Protein AF-0000000075160789 (afdb_homodimer)

pLDDT: mean 72.93, std 27.72, range [14.73, 98.81]

InterPro domains:
  IPR005027 Glycosyl transferase, family 43 [PF03360] (39-281)
  IPR005027 Glycosyl transferase, family 43 [PTHR10896] (4-309)
  IPR029044 Nucleotide-diphospho-sugar transferases [G3DSA:3.90.550.10] (19-288)
  IPR029044 Nucleotide-diphospho-sugar transferases [SSF53448] (18-300)

Organism: Asparagus officinalis (NCBI:txid4686)

Secondary structure (DSSP, 8-state):
-HHHH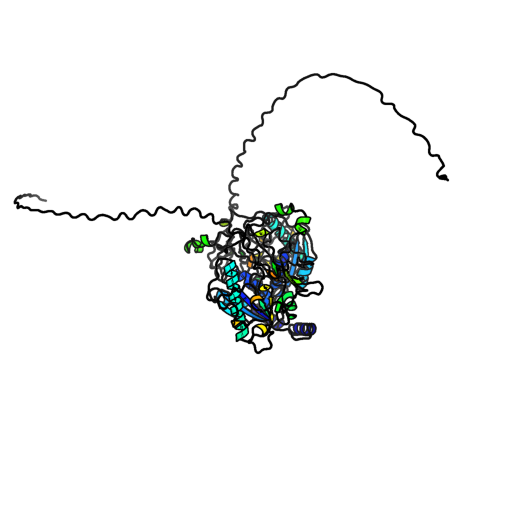HHHHHHHHSSPPPPEEEEEEEE-STTHHHHHHHHHHHHHH--S-EEEEEEEETS--HHHHHHHHTTT-EEEEEEESSPPPSBHHHHHHHHHHHHHHHHHHHHHHT--SEEEE--TT-EE-THHHHHGGG-SSEEE-EEEE----SS---HHHHHTS-HHHHHTSPPSEEEEEE-TTS-EEEEE----GGGGGGB--BTT-SSB----SS-GGGEEEEGGGGS-GGGT--TTB--GGGTTGGG----SGGGGBS-GGGEEE-HHHHTBEEEEE------TT----GGGB--S----B---SS--S---S---------------------------------------------------/-HHHHHHHHHHHHSSPPPPEEEEEEEE-STTHHHHHHHHHHHHHH--S-EEEEEEEETS--HHHHHHHHTTT-EEEEEEESSPPPSBHHHHHHHHHHHHHHHHHHHHHTT--SEEEE--TT-EE-THHHHHGGG-SSEEE-EEEE----SS---HHHHHTS-HHHHHTSPPSEEEEEE-TTS-EEEEE----GGGGGGB--BTT-SSBP---SS-GGGEEEEGGGGS-GGGT--TTBPPGGGTTGGG----SGGGGBS-GGGEEE-HHHHTBEEEEE------TT----GGGB--S--------SS--S---S---------------------------------------------------

Solvent-accessible surface area (backbone atoms only — not comparable to full-atom values): 42312 Å² total; per-residue (Å²): 101,69,61,55,52,46,47,54,46,29,60,69,60,75,45,78,78,64,30,36,34,37,41,25,53,48,50,91,52,74,44,35,61,60,23,43,49,54,41,45,37,45,58,70,65,50,94,49,57,54,41,40,36,38,32,20,32,54,29,74,50,69,68,59,49,55,58,54,57,72,62,71,55,51,66,47,81,39,57,34,77,58,64,77,57,58,38,49,74,54,34,55,43,49,46,41,53,44,49,50,53,52,47,49,50,37,32,76,68,61,51,73,30,39,34,37,40,46,53,35,57,36,48,68,45,74,63,39,68,62,55,58,69,70,51,78,52,32,27,30,30,18,29,33,50,53,58,39,38,18,55,17,60,48,38,71,63,56,70,69,46,50,70,66,55,63,67,66,49,79,61,45,32,27,25,41,22,49,49,97,84,61,41,72,73,40,39,29,53,57,78,56,69,90,42,66,91,43,54,32,57,38,64,27,39,37,25,25,57,74,79,66,74,49,57,53,61,26,36,36,31,30,35,59,59,50,34,70,80,85,67,80,49,63,87,45,47,40,59,60,86,60,53,56,49,96,73,44,81,53,77,34,67,64,62,49,34,74,50,74,82,69,53,35,54,32,50,79,36,24,25,41,47,38,33,36,45,38,83,79,68,55,23,58,81,56,63,66,53,76,87,42,44,55,77,72,87,62,73,61,49,51,73,62,91,81,62,69,70,81,72,70,73,76,68,68,73,72,68,69,64,72,73,72,74,72,75,78,75,74,75,79,82,80,84,76,88,88,78,87,94,88,92,76,93,75,87,90,86,76,90,87,92,86,78,93,83,82,78,81,66,97,87,134,101,70,62,53,54,47,46,53,46,30,61,70,59,75,44,79,79,65,31,35,36,37,40,26,51,47,48,92,52,76,45,35,62,60,24,44,48,53,41,45,37,45,58,70,65,51,95,49,58,55,40,39,36,37,32,20,33,53,30,74,50,70,67,59,50,55,57,54,58,72,61,70,56,50,68,47,82,39,57,33,78,56,63,77,58,58,39,48,74,53,34,54,44,49,46,41,52,42,49,51,53,52,47,50,50,37,32,75,66,60,50,74,28,38,34,36,40,45,53,34,57,35,48,67,46,75,63,41,66,61,55,58,69,71,51,79,53,32,26,28,31,18,28,34,50,52,58,38,36,17,57,15,60,45,36,71,61,55,69,69,46,48,72,65,54,62,68,67,50,80,60,45,33,29,24,41,22,48,50,96,83,60,42,70,72,40,36,29,51,57,77,56,70,90,42,66,92,42,55,31,56,38,63,27,39,38,26,24,58,72,79,66,73,48,57,52,60,26,37,35,32,31,35,61,59,52,33,72,82,87,68,78,50,64,86,44,49,41,61,62,86,62,53,56,49,96,72,44,83,54,76,35,68,63,63,49,33,74,50,73,83,70,53,36,54,32,50,78,36,24,26,41,48,40,33,35,45,38,82,80,70,54,24,59,81,56,63,66,51,75,87,41,45,57,76,71,87,60,75,59,49,50,71,61,91,81,62,69,72,82,73,69,73,74,70,66,72,72,68,68,62,71,71,69,71,70,72,78,77,74,76,77,74,81,81,77,89,77,91,87,94,89,94,88,94,91,94,85,91,93,86,87,88,92,96,83,93,83,94,83,85,89,86,135

Sequence (728 aa):
MERVQQEQRAQLWGQDPRPVVVITPTYVRTFQTLHLTGLMHTLMLVPYDLTWIVVEAGGISNETADLIERSKIKTIHLGFERGMPLKWPDRHKMEALMRIQALRVVKERKLDGIVVFADDSNMHSLELFDEIQKVKWIGALSVGILAHSGNSEPLVQNEKKSEEDKENMPLPIQGPACNSSNQLVGWHTFNSLPFMENIATTVGDVGTVLPTKIEWAGFVLNSKLVWGEDEGKPEWVRDLDSVGLNGEEIESPLALLKEASGVEPLGSCGKKVMLWWLRVEARADSKFPPGWIINPPLDITVPAKRTPWPDAPPQLPSEKLPIDQDPAEKHPSKSGRSRSRHSSRSKRKHEQRAGNAQITGATPMERVQQEQRAQLWGQDPRPVVVITPTYVRTFQTLHLTGLMHTLMLVPYDLTWIVVEAGGISNETADLIERSKIKTIHLGFERGMPLKWPDRHKMEALMRIQALRVVKERKLDGIVVFADDSNMHSLELFDEIQKVKWIGALSVGILAHSGNSEPLVQNEKKSEEDKENMPLPIQGPACNSSNQLVGWHTFNSLPFMENIATTVGDVGTVLPTKIEWAGFVLNSKLVWGEDEGKPEWVRDLDSVGLNGEEIESPLALLKEASGVEPLGSCGKKVMLWWLRVEARADSKFPPGWIINPPLDITVPAKRTPWPDAPPQLPSEKLPIDQDPAEKHPSKSGRSRSRHSSRSKRKHEQRAGNAQITGATP

Foldseek 3Di:
DLVVVQVVVCVVVVHRFFEEEEEEEDEDAPCRLVLQLQVLVLVLPQSHQYEYEYEYECFDDPLVVVSNVVSVHHYHYHYDNHHQDFFLVSNLQVVLVSVLVVLVVCQVVVPFGKYAYDYSNKDFFSVVSVQSSPDDFKEFAKAAEDWDALCPPPVVVVVPDDPVVVVPDDGRMWIFDADPVLAGDDIDFGDCVVQVVFEDGGPQGNGIDDDAREDQNRMMGGSCCQYPPPPPHDPQFDHSVPQCPPNDGDRYCCSRTNDCNSYHYIPSNHPDHRMYDDDDHDHPPDDADRVNDDDDPPPPPPPPDPDPDPDDPPPPPPPPPPPPPPDPPPPDDDDDDDDDDDDDDDDDDDDDDDDDDDPDDDDD/DLVVVQVVVCVVVVHRFFEEEEEEEDEDAPCRLVLQLQVLVLVLPQSHQYEYEYEYECFDDPLVVVSNVVSVHHYHYHYDNHHQDFFLVSNLQVVLVSVLVVLVVCQVVVPFGKYAYDYSNKHFFSVVSVQSSPDDFKEFAKAAEDWDALCPPPVVVVVPDDPVRVVPDDGRMWIFDADPVLAGDDIDFGDCVVQVVFEDGGPQGNGIDDDAREDQNRMMGGSCCQYPPPPPHDPQFAHSVPQCPPNDGDRYPCSRTNDCNSYHYIPSNHPDHRMYDDDDHDHPPDDADRVNDDDDPPPCPPPDPPDPDPPDPPPPPPPVPVPVPPPPPDPPPPDDDDDDDDYDYDDDDYDYDYDDDDDDDDDD

Structure (mmCIF, N/CA/C/O backbone):
data_AF-0000000075160789-model_v1
#
loop_
_entity.id
_entity.type
_entity.pdbx_description
1 pol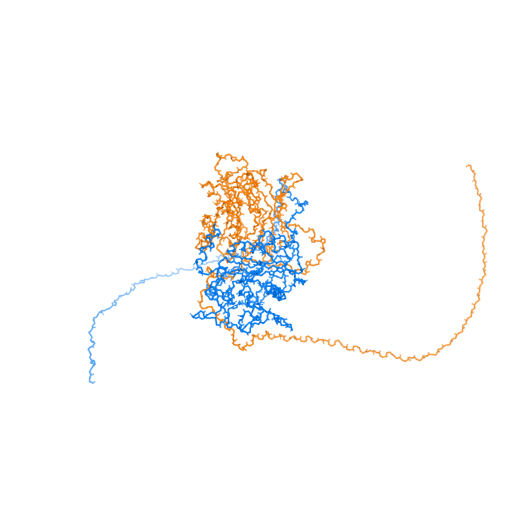ymer Glycosyltransferases
#
loop_
_atom_site.group_PDB
_atom_site.id
_atom_site.type_symbol
_atom_site.label_atom_id
_atom_site.label_alt_id
_atom_site.label_comp_id
_atom_site.label_asym_id
_atom_site.label_entity_id
_atom_site.label_seq_id
_atom_site.pdbx_PDB_ins_code
_atom_site.Cartn_x
_atom_site.Cartn_y
_atom_site.Cartn_z
_atom_site.occupancy
_atom_site.B_iso_or_equiv
_atom_site.auth_seq_id
_atom_site.auth_comp_id
_atom_site.auth_asym_id
_atom_site.auth_atom_id
_atom_site.pdbx_PDB_model_num
ATOM 1 N N . MET A 1 1 ? -28.188 -4.977 -3.74 1 37.97 1 MET A N 1
ATOM 2 C CA . MET A 1 1 ? -27.156 -4.547 -4.691 1 37.97 1 MET A CA 1
ATOM 3 C C . MET A 1 1 ? -26.078 -5.617 -4.848 1 37.97 1 MET A C 1
ATOM 5 O O . MET A 1 1 ? -25.641 -5.895 -5.961 1 37.97 1 MET A O 1
ATOM 9 N N . GLU A 1 2 ? -25.797 -6.227 -3.652 1 44.38 2 GLU A N 1
ATOM 10 C CA . GLU A 1 2 ? -24.875 -7.367 -3.768 1 44.38 2 GLU A CA 1
ATOM 11 C C . GLU A 1 2 ? -25.469 -8.453 -4.66 1 44.38 2 GLU A C 1
ATOM 13 O O . GLU A 1 2 ? -24.766 -9.031 -5.488 1 44.38 2 GLU A O 1
ATOM 18 N N . ARG A 1 3 ? -26.688 -8.625 -4.422 1 44.34 3 ARG A N 1
ATOM 19 C CA . ARG A 1 3 ? -27.344 -9.672 -5.199 1 44.34 3 ARG A CA 1
ATOM 20 C C . ARG A 1 3 ? -27.406 -9.297 -6.68 1 44.34 3 ARG A C 1
ATOM 22 O O . ARG A 1 3 ? -27.172 -10.141 -7.547 1 44.34 3 ARG A O 1
ATOM 29 N N . VAL A 1 4 ? -27.781 -8.086 -6.871 1 47.59 4 VAL A N 1
ATOM 30 C CA . VAL A 1 4 ? -27.891 -7.652 -8.258 1 47.59 4 VAL A CA 1
ATOM 31 C C . VAL A 1 4 ? -26.516 -7.688 -8.922 1 47.59 4 VAL A C 1
ATOM 33 O O . VAL A 1 4 ? -26.375 -8.133 -10.062 1 47.59 4 VAL A O 1
ATOM 36 N N . GLN A 1 5 ? -25.484 -7.199 -8.219 1 50.19 5 GLN A N 1
ATOM 37 C CA . GLN A 1 5 ? -24.125 -7.254 -8.758 1 50.19 5 GLN A CA 1
ATOM 38 C C . GLN A 1 5 ? -23.688 -8.695 -9.008 1 50.19 5 GLN A C 1
ATOM 40 O O . GLN A 1 5 ? -23.062 -8.992 -10.023 1 50.19 5 GLN A O 1
ATOM 45 N N . GLN A 1 6 ? -24.156 -9.461 -8.086 1 50.91 6 GLN A N 1
ATOM 46 C CA . GLN A 1 6 ? -23.875 -10.891 -8.258 1 50.91 6 GLN A CA 1
ATOM 47 C C . GLN A 1 6 ? -24.594 -11.438 -9.492 1 50.91 6 GLN A C 1
ATOM 49 O O . GLN A 1 6 ? -24.031 -12.219 -10.25 1 50.91 6 GLN A O 1
ATOM 54 N N . GLU A 1 7 ? -25.766 -11 -9.539 1 50.81 7 GLU A N 1
ATOM 55 C CA . GLU A 1 7 ? -26.562 -11.484 -10.656 1 50.81 7 GLU A CA 1
ATOM 56 C C . GLU A 1 7 ? -26 -10.992 -11.992 1 50.81 7 GLU A C 1
ATOM 58 O O . GLU A 1 7 ? -25.969 -11.742 -12.969 1 50.81 7 GLU A O 1
ATOM 63 N N . GLN A 1 8 ? -25.688 -9.812 -12.078 1 51.66 8 GLN A N 1
ATOM 64 C CA . GLN A 1 8 ? -25.125 -9.273 -13.312 1 51.66 8 GLN A CA 1
ATOM 65 C C . GLN A 1 8 ? -23.812 -9.938 -13.664 1 51.66 8 GLN A C 1
ATOM 67 O O . GLN A 1 8 ? -23.531 -10.203 -14.836 1 51.66 8 GLN A O 1
ATOM 72 N N . ARG A 1 9 ? -23.172 -10.195 -12.656 1 52.81 9 ARG A N 1
ATOM 73 C CA . ARG A 1 9 ? -21.891 -10.875 -12.875 1 52.81 9 ARG A CA 1
ATOM 74 C C . ARG A 1 9 ? -22.109 -12.328 -13.297 1 52.81 9 ARG A C 1
ATOM 76 O O . ARG A 1 9 ? -21.391 -12.852 -14.148 1 52.81 9 ARG A O 1
ATOM 83 N N . ALA A 1 10 ? -23.078 -12.938 -12.594 1 51.94 10 ALA A N 1
ATOM 84 C CA . ALA A 1 10 ? -23.453 -14.281 -13.023 1 51.94 10 ALA A CA 1
ATOM 85 C C . ALA A 1 10 ? -23.859 -14.289 -14.492 1 51.94 10 ALA A C 1
ATOM 87 O O . ALA A 1 10 ? -23.609 -15.266 -15.203 1 51.94 10 ALA A O 1
ATOM 88 N N . GLN A 1 11 ? -24.531 -13.32 -14.844 1 51.97 11 GLN A N 1
ATOM 89 C CA . GLN A 1 11 ? -24.938 -13.234 -16.234 1 51.97 11 GLN A CA 1
ATOM 90 C C . GLN A 1 11 ? -23.734 -13.047 -17.156 1 51.97 11 GLN A C 1
ATOM 92 O O . GLN A 1 11 ? -23.734 -13.531 -18.281 1 51.97 11 GLN A O 1
ATOM 97 N N . LEU A 1 12 ? -22.828 -12.281 -16.656 1 51.66 12 LEU A N 1
ATOM 98 C CA . LEU A 1 12 ? -21.656 -12.016 -17.484 1 51.66 12 LEU A CA 1
ATOM 99 C C . LEU A 1 12 ? -20.844 -13.289 -17.703 1 51.66 12 LEU A C 1
ATOM 101 O O . LEU A 1 12 ? -20.297 -13.5 -18.781 1 51.66 12 LEU A O 1
ATOM 105 N N . TRP A 1 13 ? -20.766 -14.039 -16.688 1 54.97 13 TRP A N 1
ATOM 106 C CA . TRP A 1 13 ? -19.891 -15.195 -16.859 1 54.97 13 TRP A CA 1
ATOM 107 C C . TRP A 1 13 ? -20.688 -16.453 -17.188 1 54.97 13 TRP A C 1
ATOM 109 O O . TRP A 1 13 ? -20.125 -17.5 -17.516 1 54.97 13 TRP A O 1
ATOM 119 N N . GLY A 1 14 ? -22.031 -16.359 -17.453 1 54.03 14 GLY A N 1
ATOM 120 C CA . GLY A 1 14 ? -22.844 -17.531 -17.75 1 54.03 14 GLY A CA 1
ATOM 121 C C . GLY A 1 14 ? -22.812 -18.578 -16.656 1 54.03 14 GLY A C 1
ATOM 122 O O . GLY A 1 14 ? -23.625 -19.516 -16.656 1 54.03 14 GLY A O 1
ATOM 123 N N . GLN A 1 15 ? -21.719 -18.844 -15.945 1 66.25 15 GLN A N 1
ATOM 124 C CA . GLN A 1 15 ? -21.547 -19.797 -14.852 1 66.25 15 GLN A CA 1
ATOM 125 C C . GLN A 1 15 ? -21.344 -19.062 -13.523 1 66.25 15 GLN A C 1
ATOM 127 O O . GLN A 1 15 ? -20.984 -17.891 -13.5 1 66.25 15 GLN A O 1
ATOM 132 N N . ASP A 1 16 ? -21.797 -19.703 -12.484 1 83.56 16 ASP A N 1
ATOM 133 C CA . ASP A 1 16 ? -21.625 -19.156 -11.141 1 83.56 16 ASP A CA 1
ATOM 134 C C . ASP A 1 16 ? -20.156 -18.891 -10.836 1 83.56 16 ASP A C 1
ATOM 136 O O . ASP A 1 16 ? -19.297 -19.734 -11.109 1 83.56 16 ASP A O 1
ATOM 140 N N . PRO A 1 17 ? -19.812 -17.672 -10.43 1 93.5 17 PRO A N 1
ATOM 141 C CA . PRO A 1 17 ? -18.422 -17.375 -10.094 1 93.5 17 PRO A CA 1
ATOM 142 C C . PRO A 1 17 ? -17.859 -18.328 -9.031 1 93.5 17 PRO A C 1
ATOM 144 O O . PRO A 1 17 ? -18.578 -18.734 -8.117 1 93.5 17 PRO A O 1
ATOM 147 N N . ARG A 1 18 ? -16.688 -18.766 -9.242 1 96.88 18 ARG A N 1
ATOM 148 C CA . ARG A 1 18 ? -16.016 -19.656 -8.305 1 96.88 18 ARG A CA 1
ATOM 149 C C . ARG A 1 18 ? -15.492 -18.891 -7.094 1 96.88 18 ARG A C 1
ATOM 151 O O . ARG A 1 18 ? -15.055 -17.75 -7.219 1 96.88 18 ARG A O 1
ATOM 158 N N . PRO A 1 19 ? -15.516 -19.562 -5.906 1 98.19 19 PRO A N 1
ATOM 159 C CA . PRO A 1 19 ? -14.883 -18.938 -4.738 1 98.19 19 PRO A CA 1
ATOM 160 C C . PRO A 1 19 ? -13.383 -18.734 -4.922 1 98.19 19 PRO A C 1
ATOM 162 O O . PRO A 1 19 ? -12.781 -19.328 -5.816 1 98.19 19 PRO A O 1
ATOM 165 N N . VAL A 1 20 ? -12.891 -17.828 -4.141 1 98.62 20 VAL A N 1
ATOM 166 C CA . VAL A 1 20 ? -11.469 -17.531 -4.176 1 98.62 20 VAL A CA 1
ATOM 167 C C . VAL A 1 20 ? -10.828 -17.906 -2.844 1 98.62 20 VAL A C 1
ATOM 169 O O . VAL A 1 20 ? -11.367 -17.609 -1.778 1 98.62 20 VAL A O 1
ATOM 172 N N . VAL A 1 21 ? -9.742 -18.625 -2.861 1 98.81 21 VAL A N 1
ATOM 173 C CA . VAL A 1 21 ? -8.922 -18.953 -1.695 1 98.81 21 VAL A CA 1
ATOM 174 C C . VAL A 1 21 ? -7.594 -18.219 -1.77 1 98.81 21 VAL A C 1
ATOM 176 O O . VAL A 1 21 ? -6.762 -18.516 -2.631 1 98.81 21 VAL A O 1
ATOM 179 N N . VAL A 1 22 ? -7.41 -17.297 -0.857 1 98.81 22 VAL A N 1
ATOM 180 C CA . VAL A 1 22 ? -6.203 -16.469 -0.886 1 98.81 22 VAL A CA 1
ATOM 181 C C . VAL A 1 22 ? -5.207 -16.969 0.152 1 98.81 22 VAL A C 1
ATOM 183 O O . VAL A 1 22 ? -5.562 -17.172 1.315 1 98.81 22 VAL A O 1
ATOM 186 N N . ILE A 1 23 ? -3.949 -17.188 -0.248 1 98.81 23 ILE A N 1
ATOM 187 C CA . ILE A 1 23 ? -2.881 -17.609 0.647 1 98.81 23 ILE A CA 1
ATOM 188 C C . ILE A 1 23 ? -1.858 -16.5 0.811 1 98.81 23 ILE A C 1
ATOM 190 O O . ILE A 1 23 ? -1.277 -16.031 -0.172 1 98.81 23 ILE A O 1
ATOM 194 N N . THR A 1 24 ? -1.644 -16.109 2.057 1 98.75 24 THR A N 1
ATOM 195 C CA . THR A 1 24 ? -0.733 -15.008 2.346 1 98.75 24 THR A CA 1
ATOM 196 C C . THR A 1 24 ? 0.284 -15.414 3.408 1 98.75 24 THR A C 1
ATOM 198 O O . THR A 1 24 ? -0.057 -15.539 4.586 1 98.75 24 THR A O 1
ATOM 201 N N . PRO A 1 25 ? 1.529 -15.617 3.02 1 98 25 PRO A N 1
ATOM 202 C CA . PRO A 1 25 ? 2.58 -15.688 4.035 1 98 25 PRO A CA 1
ATOM 203 C C . PRO A 1 25 ? 2.883 -14.328 4.664 1 98 25 PRO A C 1
ATOM 205 O O . PRO A 1 25 ? 2.863 -13.305 3.977 1 98 25 PRO A O 1
ATOM 208 N N . THR A 1 26 ? 3.074 -14.281 5.953 1 96.25 26 THR A N 1
ATOM 209 C CA . THR A 1 26 ? 3.428 -13.047 6.637 1 96.25 26 THR A CA 1
ATOM 210 C C . THR A 1 26 ? 4.25 -13.328 7.891 1 96.25 26 THR A C 1
ATOM 212 O O . THR A 1 26 ? 4.605 -14.484 8.156 1 96.25 26 THR A O 1
ATOM 215 N N . TYR A 1 27 ? 4.75 -12.328 8.523 1 91.12 27 TYR A N 1
ATOM 216 C CA . TYR A 1 27 ? 5.484 -12.383 9.789 1 91.12 27 TYR A CA 1
ATOM 217 C C . TYR A 1 27 ? 5.457 -11.039 10.5 1 91.12 27 TYR A C 1
ATOM 219 O O . TYR A 1 27 ? 5.227 -10 9.867 1 91.12 27 TYR A O 1
ATOM 227 N N . VAL A 1 28 ? 5.676 -11.094 11.727 1 85.81 28 VAL A N 1
ATOM 228 C CA . VAL A 1 28 ? 5.617 -9.875 12.523 1 85.81 28 VAL A CA 1
ATOM 229 C C . VAL A 1 28 ? 6.82 -8.992 12.211 1 85.81 28 VAL A C 1
ATOM 231 O O . VAL A 1 28 ? 7.969 -9.43 12.32 1 85.81 28 VAL A O 1
ATOM 234 N N . ARG A 1 29 ? 6.484 -7.801 11.773 1 80.62 29 ARG A N 1
ATOM 235 C CA . ARG A 1 29 ? 7.457 -6.742 11.516 1 80.62 29 ARG A CA 1
ATOM 236 C C . ARG A 1 29 ? 6.781 -5.375 11.477 1 80.62 29 ARG A C 1
ATOM 238 O O . ARG A 1 29 ? 5.551 -5.285 11.438 1 80.62 29 ARG A O 1
ATOM 245 N N . THR A 1 30 ? 7.543 -4.324 11.453 1 73.56 30 THR A N 1
ATOM 246 C CA . THR A 1 30 ? 7.008 -2.969 11.461 1 73.56 30 THR A CA 1
ATOM 247 C C . THR A 1 30 ? 6.047 -2.758 10.297 1 73.56 30 THR A C 1
ATOM 249 O O . THR A 1 30 ? 4.953 -2.219 10.477 1 73.56 30 THR A O 1
ATOM 252 N N . PHE A 1 31 ? 6.387 -3.311 9.141 1 81.06 31 PHE A N 1
ATOM 253 C CA . PHE A 1 31 ? 5.625 -3.041 7.926 1 81.06 31 PHE A CA 1
ATOM 254 C C . PHE A 1 31 ? 4.477 -4.031 7.777 1 81.06 31 PHE A C 1
ATOM 256 O O . PHE A 1 31 ? 3.656 -3.906 6.867 1 81.06 31 PHE A O 1
ATOM 263 N N . GLN A 1 32 ? 4.402 -4.953 8.672 1 87.75 32 GLN A N 1
ATOM 264 C CA . GLN A 1 32 ? 3.373 -5.977 8.516 1 87.75 32 GLN A CA 1
ATOM 265 C C . GLN A 1 32 ? 1.979 -5.355 8.516 1 87.75 32 GLN A C 1
ATOM 267 O O . GLN A 1 32 ? 1.156 -5.668 7.652 1 87.75 32 GLN A O 1
ATOM 272 N N . THR A 1 33 ? 1.751 -4.477 9.477 1 86.12 33 THR A N 1
ATOM 273 C CA . THR A 1 33 ? 0.429 -3.875 9.609 1 86.12 33 THR A CA 1
ATOM 274 C C . THR A 1 33 ? 0.067 -3.084 8.352 1 86.12 33 THR A C 1
ATOM 276 O O . THR A 1 33 ? -1.059 -3.174 7.859 1 86.12 33 THR A O 1
ATOM 279 N N . LEU A 1 34 ? 1.013 -2.387 7.891 1 86.06 34 LEU A N 1
ATOM 280 C CA . LEU A 1 34 ? 0.791 -1.6 6.684 1 86.06 34 LEU A CA 1
ATOM 281 C C . LEU A 1 34 ? 0.449 -2.504 5.5 1 86.06 34 LEU A C 1
ATOM 283 O O . LEU A 1 34 ? -0.562 -2.295 4.828 1 86.06 34 LEU A O 1
ATOM 287 N N . HIS A 1 35 ? 1.265 -3.527 5.285 1 90.56 35 HIS A N 1
ATOM 288 C CA . HIS A 1 35 ? 1.104 -4.43 4.152 1 90.56 35 HIS A CA 1
ATOM 289 C C . HIS A 1 35 ? -0.204 -5.207 4.246 1 90.56 35 HIS A C 1
ATOM 291 O O . HIS A 1 35 ? -0.968 -5.266 3.279 1 90.56 35 HIS A O 1
ATOM 297 N N . LEU A 1 36 ? -0.486 -5.719 5.41 1 93.38 36 LEU A N 1
ATOM 298 C CA . LEU A 1 36 ? -1.683 -6.535 5.582 1 93.38 36 LEU A CA 1
ATOM 299 C C . LEU A 1 36 ? -2.943 -5.684 5.465 1 93.38 36 LEU A C 1
ATOM 301 O O . LEU A 1 36 ? -3.965 -6.148 4.957 1 93.38 36 LEU A O 1
ATOM 305 N N . THR A 1 37 ? -2.855 -4.477 5.953 1 91.94 37 THR A N 1
ATOM 306 C CA . THR A 1 37 ? -4.012 -3.594 5.832 1 91.94 37 THR A CA 1
ATOM 307 C C . THR A 1 37 ? -4.324 -3.312 4.367 1 91.94 37 THR A C 1
ATOM 309 O O . THR A 1 37 ? -5.484 -3.373 3.953 1 91.94 37 THR A O 1
ATOM 312 N N . GLY A 1 38 ? -3.293 -3.037 3.623 1 93.75 38 GLY A N 1
ATOM 313 C CA . GLY A 1 38 ? -3.492 -2.828 2.199 1 93.75 38 GLY A CA 1
ATOM 314 C C . GLY A 1 38 ? -4.113 -4.02 1.5 1 93.75 38 GLY A C 1
ATOM 315 O O . GLY A 1 38 ? -5.09 -3.875 0.762 1 93.75 38 GLY A O 1
ATOM 316 N N . LEU A 1 39 ? -3.557 -5.133 1.74 1 96.44 39 LEU A N 1
ATOM 317 C CA . LEU A 1 39 ? -4.086 -6.352 1.14 1 96.44 39 LEU A CA 1
ATOM 318 C C . LEU A 1 39 ? -5.508 -6.621 1.619 1 96.44 39 LEU A C 1
ATOM 320 O O . LEU A 1 39 ? -6.379 -6.977 0.824 1 96.44 39 LEU A O 1
ATOM 324 N N . MET A 1 40 ? -5.707 -6.414 2.895 1 96.81 40 MET A N 1
ATOM 325 C CA . MET A 1 40 ? -7.023 -6.629 3.49 1 96.81 40 MET A CA 1
ATOM 326 C C . MET A 1 40 ? -8.078 -5.77 2.799 1 96.81 40 MET A C 1
ATOM 328 O O . MET A 1 40 ? -9.164 -6.254 2.471 1 96.81 40 MET A O 1
ATOM 332 N N . HIS A 1 41 ? -7.781 -4.547 2.58 1 97.12 41 HIS A N 1
ATOM 333 C CA . HIS A 1 41 ? -8.727 -3.66 1.91 1 97.12 41 HIS A CA 1
ATOM 334 C C . HIS A 1 41 ? -9.047 -4.16 0.506 1 97.12 41 HIS A C 1
ATOM 336 O O . HIS A 1 41 ? -10.203 -4.102 0.073 1 97.12 41 HIS A O 1
ATOM 342 N N . THR A 1 42 ? -8.039 -4.629 -0.196 1 97.5 42 THR A N 1
ATOM 343 C CA . THR A 1 42 ? -8.266 -5.207 -1.517 1 97.5 42 THR A CA 1
ATOM 344 C C . THR A 1 42 ? -9.195 -6.414 -1.426 1 97.5 42 THR A C 1
ATOM 346 O O . THR A 1 42 ? -10.188 -6.5 -2.16 1 97.5 42 THR A O 1
ATOM 349 N N . LEU A 1 43 ? -8.938 -7.281 -0.507 1 98 43 LEU A N 1
ATOM 350 C CA . LEU A 1 43 ? -9.688 -8.531 -0.397 1 98 43 LEU A CA 1
ATOM 351 C C . LEU A 1 43 ? -11.125 -8.266 0.024 1 98 43 LEU A C 1
ATOM 353 O O . LEU A 1 43 ? -12.039 -8.977 -0.39 1 98 43 LEU A O 1
ATOM 357 N N . MET A 1 44 ? -11.336 -7.246 0.813 1 97.38 44 MET A N 1
ATOM 358 C CA . MET A 1 44 ? -12.68 -6.891 1.267 1 97.38 44 MET A CA 1
ATOM 359 C C . MET A 1 44 ? -13.547 -6.445 0.096 1 97.38 44 MET A C 1
ATOM 361 O O . MET A 1 44 ? -14.773 -6.473 0.185 1 97.38 44 MET A O 1
ATOM 365 N N . LEU A 1 45 ? -12.93 -6.059 -0.974 1 96.5 45 LEU A N 1
ATOM 366 C CA . LEU A 1 45 ? -13.648 -5.52 -2.121 1 96.5 45 LEU A CA 1
ATOM 367 C C . LEU A 1 45 ? -13.906 -6.609 -3.16 1 96.5 45 LEU A C 1
ATOM 369 O O . LEU A 1 45 ? -14.648 -6.395 -4.121 1 96.5 45 LEU A O 1
ATOM 373 N N . VAL A 1 46 ? -13.219 -7.785 -3.008 1 96.5 46 VAL A N 1
ATOM 374 C CA . VAL A 1 46 ? -13.391 -8.875 -3.965 1 96.5 46 VAL A CA 1
ATOM 375 C C . VAL A 1 46 ? -14.844 -9.336 -3.955 1 96.5 46 VAL A C 1
ATOM 377 O O . VAL A 1 46 ? -15.383 -9.695 -2.902 1 96.5 46 VAL A O 1
ATOM 380 N N . PRO A 1 47 ? -15.516 -9.383 -5.141 1 94.69 47 PRO A N 1
ATOM 381 C CA . PRO A 1 47 ? -16.953 -9.672 -5.184 1 94.69 47 PRO A CA 1
ATOM 382 C C . PRO A 1 47 ? -17.25 -11.164 -5.191 1 94.69 47 PRO A C 1
ATOM 384 O O . PRO A 1 47 ? -18.375 -11.57 -5.488 1 94.69 47 PRO A O 1
ATOM 387 N N . TYR A 1 48 ? -16.391 -12.016 -4.844 1 96.56 48 TYR A N 1
ATOM 388 C CA . TYR A 1 48 ? -16.531 -13.461 -4.797 1 96.56 48 TYR A CA 1
ATOM 389 C C . TYR A 1 48 ? -16.422 -13.977 -3.365 1 96.56 48 TYR A C 1
ATOM 391 O O . TYR A 1 48 ? -15.836 -13.305 -2.506 1 96.56 48 TYR A O 1
ATOM 399 N N . ASP A 1 49 ? -17.078 -15.156 -3.189 1 96.88 49 ASP A N 1
ATOM 400 C CA . ASP A 1 49 ? -16.812 -15.805 -1.908 1 96.88 49 ASP A CA 1
ATOM 401 C C . ASP A 1 49 ? -15.312 -16.016 -1.703 1 96.88 49 ASP A C 1
ATOM 403 O O . ASP A 1 49 ? -14.617 -16.484 -2.607 1 96.88 49 ASP A O 1
ATOM 407 N N . LEU A 1 50 ? -14.93 -15.594 -0.496 1 97.88 50 LEU A N 1
ATOM 408 C CA . LEU A 1 50 ? -13.484 -15.562 -0.309 1 97.88 50 LEU A CA 1
ATOM 409 C C . LEU A 1 50 ? -13.102 -16.156 1.043 1 97.88 50 LEU A C 1
ATOM 411 O O . LEU A 1 50 ? -13.734 -15.867 2.057 1 97.88 50 LEU A O 1
ATOM 415 N N . THR A 1 51 ? -12.156 -17.078 1.067 1 98.56 51 THR A N 1
ATOM 416 C CA . THR A 1 51 ? -11.461 -17.562 2.254 1 98.56 51 THR A CA 1
ATOM 417 C C . THR A 1 51 ? -10.008 -17.125 2.244 1 98.56 51 THR A C 1
ATOM 419 O O . THR A 1 51 ? -9.281 -17.359 1.271 1 98.56 51 THR A O 1
ATOM 422 N N . TRP A 1 52 ? -9.602 -16.422 3.309 1 98.62 52 TRP A N 1
ATOM 423 C CA . TRP A 1 52 ? -8.242 -15.906 3.422 1 98.62 52 TRP A CA 1
ATOM 424 C C . TRP A 1 52 ? -7.41 -16.75 4.379 1 98.62 52 TRP A C 1
ATOM 426 O O . TRP A 1 52 ? -7.656 -16.75 5.59 1 98.62 52 TRP A O 1
ATOM 436 N N . ILE A 1 53 ? -6.422 -17.484 3.855 1 98.75 53 ILE A N 1
ATOM 437 C CA . ILE A 1 53 ? -5.488 -18.266 4.664 1 98.75 53 ILE A CA 1
ATOM 438 C C . ILE A 1 53 ? -4.223 -17.453 4.914 1 98.75 53 ILE A C 1
ATOM 440 O O . ILE A 1 53 ? -3.465 -17.156 3.982 1 98.75 53 ILE A O 1
ATOM 444 N N . VAL A 1 54 ? -4.027 -17.094 6.145 1 98.62 54 VAL A N 1
ATOM 445 C CA . VAL A 1 54 ? -2.844 -16.344 6.547 1 98.62 54 VAL A CA 1
ATOM 446 C C . VAL A 1 54 ? -1.877 -17.266 7.289 1 98.62 54 VAL A C 1
ATOM 448 O O . VAL A 1 54 ? -2.24 -17.875 8.305 1 98.62 54 VAL A O 1
ATOM 451 N N . VAL A 1 55 ? -0.665 -17.391 6.734 1 98.62 55 VAL A N 1
ATOM 452 C CA . VAL A 1 55 ? 0.368 -18.219 7.359 1 98.62 55 VAL A CA 1
ATOM 453 C C . VAL A 1 55 ? 1.448 -17.312 7.961 1 98.62 55 VAL A C 1
ATOM 455 O O . VAL A 1 55 ? 2.137 -16.594 7.234 1 98.62 55 VAL A O 1
ATOM 458 N N . GLU A 1 56 ? 1.61 -17.406 9.242 1 97.88 56 GLU A N 1
ATOM 459 C CA . GLU A 1 56 ? 2.518 -16.516 9.945 1 97.88 56 GLU A CA 1
ATOM 460 C C . GLU A 1 56 ? 3.775 -17.234 10.406 1 97.88 56 GLU A C 1
ATOM 462 O O . GLU A 1 56 ? 3.695 -18.188 11.18 1 97.88 56 GLU A O 1
ATOM 467 N N . ALA A 1 57 ? 4.93 -16.766 9.93 1 97.19 57 ALA A N 1
ATOM 468 C CA . ALA A 1 57 ? 6.211 -17.281 10.406 1 97.19 57 ALA A CA 1
ATOM 469 C C . ALA A 1 57 ? 6.441 -16.906 11.875 1 97.19 57 ALA A C 1
ATOM 471 O O . ALA A 1 57 ? 6.141 -15.797 12.289 1 97.19 57 ALA A O 1
ATOM 472 N N . GLY A 1 58 ? 7.043 -17.844 12.656 1 95.5 58 GLY A N 1
ATOM 473 C CA . GLY A 1 58 ? 7.297 -17.609 14.07 1 95.5 58 GLY A CA 1
ATOM 474 C C . GLY A 1 58 ? 6.105 -17.938 14.953 1 95.5 58 GLY A C 1
ATOM 475 O O . GLY A 1 58 ? 6.156 -17.75 16.172 1 95.5 58 GLY A O 1
ATOM 476 N N . GLY A 1 59 ? 5.02 -18.406 14.336 1 95.88 59 GLY A N 1
ATOM 477 C CA . GLY A 1 59 ? 3.812 -18.734 15.07 1 95.88 59 GLY A CA 1
ATOM 478 C C . GLY A 1 59 ? 2.764 -17.641 15.016 1 95.88 59 GLY A C 1
ATOM 479 O O . GLY A 1 59 ? 3.049 -16.516 14.57 1 95.88 59 GLY A O 1
ATOM 480 N N . ILE A 1 60 ? 1.576 -18.016 15.453 1 95.44 60 ILE A N 1
ATOM 481 C CA . ILE A 1 60 ? 0.462 -17.062 15.453 1 95.44 60 ILE A CA 1
ATOM 482 C C . ILE A 1 60 ? 0.698 -15.984 16.516 1 95.44 60 ILE A C 1
ATOM 484 O O . ILE A 1 60 ? 1.143 -16.281 17.625 1 95.44 60 ILE A O 1
ATOM 488 N N . SER A 1 61 ? 0.418 -14.773 16.219 1 92.12 61 SER A N 1
ATOM 489 C CA . SER A 1 61 ? 0.511 -13.656 17.156 1 92.12 61 SER A CA 1
ATOM 490 C C . SER A 1 61 ? -0.841 -12.977 17.344 1 92.12 61 SER A C 1
ATOM 492 O O . SER A 1 61 ? -1.688 -13.016 16.453 1 92.12 61 SER A O 1
ATOM 494 N N . ASN A 1 62 ? -1.089 -12.375 18.484 1 88.81 62 ASN A N 1
ATOM 495 C CA . ASN A 1 62 ? -2.309 -11.617 18.75 1 88.81 62 ASN A CA 1
ATOM 496 C C . ASN A 1 62 ? -2.428 -10.406 17.812 1 88.81 62 ASN A C 1
ATOM 498 O O . ASN A 1 62 ? -3.527 -10.055 17.391 1 88.81 62 ASN A O 1
ATOM 502 N N . GLU A 1 63 ? -1.307 -9.852 17.531 1 84.88 63 GLU A N 1
ATOM 503 C CA . GLU A 1 63 ? -1.284 -8.68 16.656 1 84.88 63 GLU A CA 1
ATOM 504 C C . GLU A 1 63 ? -1.848 -9 15.273 1 84.88 63 GLU A C 1
ATOM 506 O O . GLU A 1 63 ? -2.701 -8.281 14.766 1 84.88 63 GLU A O 1
ATOM 511 N N . THR A 1 64 ? -1.354 -10.078 14.773 1 92.25 64 THR A N 1
ATOM 512 C CA . THR A 1 64 ? -1.813 -10.492 13.453 1 92.25 64 THR A CA 1
ATOM 513 C C . THR A 1 64 ? -3.275 -10.922 13.5 1 92.25 64 THR A C 1
ATOM 515 O O . THR A 1 64 ? -4.062 -10.57 12.625 1 92.25 64 THR A O 1
ATOM 518 N N . ALA A 1 65 ? -3.65 -11.578 14.523 1 93.5 65 ALA A N 1
ATOM 519 C CA . ALA A 1 65 ? -5.027 -12.047 14.688 1 93.5 65 ALA A CA 1
ATOM 520 C C . ALA A 1 65 ? -5.996 -10.875 14.766 1 93.5 65 ALA A C 1
ATOM 522 O O . ALA A 1 65 ? -7.047 -10.883 14.117 1 93.5 65 ALA A O 1
ATOM 523 N N . ASP A 1 66 ? -5.637 -9.898 15.484 1 87.81 66 ASP A N 1
ATOM 524 C CA . ASP A 1 66 ? -6.48 -8.719 15.648 1 87.81 66 ASP A CA 1
ATOM 525 C C . ASP A 1 66 ? -6.688 -8.008 14.312 1 87.81 66 ASP A C 1
ATOM 527 O O . ASP A 1 66 ? -7.797 -7.566 14.008 1 87.81 66 ASP A O 1
ATOM 531 N N . LEU A 1 67 ? -5.645 -7.934 13.617 1 87.56 67 LEU A N 1
ATOM 532 C CA . LEU A 1 67 ? -5.695 -7.262 12.328 1 87.56 67 LEU A CA 1
ATOM 533 C C . LEU A 1 67 ? -6.625 -8 11.367 1 87.56 67 LEU A C 1
ATOM 535 O O . LEU A 1 67 ? -7.48 -7.383 10.727 1 87.56 67 LEU A O 1
ATOM 539 N N . ILE A 1 68 ? -6.492 -9.289 11.266 1 92.44 68 ILE A N 1
ATOM 540 C CA . ILE A 1 68 ? -7.254 -10.078 10.305 1 92.44 68 ILE A CA 1
ATOM 541 C C . ILE A 1 68 ? -8.719 -10.133 10.727 1 92.44 68 ILE A C 1
ATOM 543 O O . ILE A 1 68 ? -9.617 -10.125 9.883 1 92.44 68 ILE A O 1
ATOM 547 N N . GLU A 1 69 ? -8.953 -10.094 11.992 1 91.19 69 GLU A N 1
ATOM 548 C CA . GLU A 1 69 ? -10.32 -10.148 12.492 1 91.19 69 GLU A CA 1
ATOM 549 C C . GLU A 1 69 ? -11.109 -8.906 12.094 1 91.19 69 GLU A C 1
ATOM 551 O O . GLU A 1 69 ? -12.312 -8.977 11.859 1 91.19 69 GLU A O 1
ATOM 556 N N . ARG A 1 70 ? -10.445 -7.859 11.938 1 85.75 70 ARG A N 1
ATOM 557 C CA . ARG A 1 70 ? -11.086 -6.594 11.578 1 85.75 70 ARG A CA 1
ATOM 558 C C . ARG A 1 70 ? -11.641 -6.645 10.156 1 85.75 70 ARG A C 1
ATOM 560 O O . ARG A 1 70 ? -12.547 -5.879 9.812 1 85.75 70 ARG A O 1
ATOM 567 N N . SER A 1 71 ? -11.102 -7.508 9.367 1 89 71 SER A N 1
ATOM 568 C CA . SER A 1 71 ? -11.531 -7.602 7.973 1 89 71 SER A CA 1
ATOM 569 C C . SER A 1 71 ? -12.914 -8.219 7.859 1 89 71 SER A C 1
ATOM 571 O O . SER A 1 71 ? -13.625 -7.992 6.879 1 89 71 SER A O 1
ATOM 573 N N . LYS A 1 72 ? -13.297 -9.055 8.781 1 90.94 72 LYS A N 1
ATOM 574 C CA . LYS A 1 72 ? -14.531 -9.82 8.781 1 90.94 72 LYS A CA 1
ATOM 575 C C . LYS A 1 72 ? -14.578 -10.805 7.621 1 90.94 72 LYS A C 1
ATOM 577 O O . LYS A 1 72 ? -15.641 -11.312 7.262 1 90.94 72 LYS A O 1
ATOM 582 N N . ILE A 1 73 ? -13.477 -10.969 6.957 1 95.19 73 ILE A N 1
ATOM 583 C CA . ILE A 1 73 ? -13.328 -12 5.934 1 95.19 73 ILE A CA 1
ATOM 584 C C . ILE A 1 73 ? -13.164 -13.367 6.598 1 95.19 73 ILE A C 1
ATOM 586 O O . ILE A 1 73 ? -12.555 -13.477 7.664 1 95.19 73 ILE A O 1
ATOM 590 N N . LYS A 1 74 ? -13.844 -14.391 6.012 1 97.5 74 LYS A N 1
ATOM 591 C CA . LYS A 1 74 ? -13.555 -15.742 6.465 1 97.5 74 LYS A CA 1
ATOM 592 C C . LYS A 1 74 ? -12.055 -16.047 6.391 1 97.5 74 LYS A C 1
ATOM 594 O O . LYS A 1 74 ? -11.461 -16 5.312 1 97.5 74 LYS A O 1
ATOM 599 N N . THR A 1 75 ? -11.492 -16.359 7.586 1 97.69 75 THR A N 1
ATOM 600 C CA . THR A 1 75 ? -10.039 -16.469 7.617 1 97.69 75 THR A CA 1
ATOM 601 C C . THR A 1 75 ? -9.609 -17.781 8.281 1 97.69 75 THR A C 1
ATOM 603 O O . THR A 1 75 ? -10.312 -18.297 9.148 1 97.69 75 THR A O 1
ATOM 606 N N . ILE A 1 76 ? -8.562 -18.359 7.832 1 98.25 76 ILE A N 1
ATOM 607 C CA . ILE A 1 76 ? -7.805 -19.422 8.484 1 98.25 76 ILE A CA 1
ATOM 608 C C . ILE A 1 76 ? -6.402 -18.906 8.82 1 98.25 76 ILE A C 1
ATOM 610 O O . ILE A 1 76 ? -5.617 -18.594 7.926 1 98.25 76 ILE A O 1
ATOM 614 N N . HIS A 1 77 ? -6.164 -18.75 10.062 1 98.19 77 HIS A N 1
ATOM 615 C CA . HIS A 1 77 ? -4.875 -18.25 10.531 1 98.19 77 HIS A CA 1
ATOM 616 C C . HIS A 1 77 ? -3.98 -19.391 11.008 1 98.19 77 HIS A C 1
ATOM 618 O O . HIS A 1 77 ? -4.281 -20.047 12 1 98.19 77 HIS A O 1
ATOM 624 N N . LEU A 1 78 ? -2.855 -19.625 10.312 1 98.25 78 LEU A N 1
ATOM 625 C CA . LEU A 1 78 ? -1.935 -20.734 10.586 1 98.25 78 LEU A CA 1
ATOM 626 C C . LEU A 1 78 ? -0.603 -20.203 11.109 1 98.25 78 LEU A C 1
ATOM 628 O O . LEU A 1 78 ? -0.12 -19.156 10.656 1 98.25 78 LEU A O 1
ATOM 632 N N . GLY A 1 79 ? -0.079 -20.922 12.07 1 97.5 79 GLY A N 1
ATOM 633 C CA . GLY A 1 79 ? 1.28 -20.656 12.508 1 97.5 79 GLY A CA 1
ATOM 634 C C . GLY A 1 79 ? 2.312 -21.547 11.852 1 97.5 79 GLY A C 1
ATOM 635 O O . GLY A 1 79 ? 2.088 -22.75 11.695 1 97.5 79 GLY A O 1
ATOM 636 N N . PHE A 1 80 ? 3.389 -20.938 11.375 1 97.19 80 PHE A N 1
ATOM 637 C CA . PHE A 1 80 ? 4.582 -21.641 10.93 1 97.19 80 PHE A CA 1
ATOM 638 C C . PHE A 1 80 ? 5.68 -21.562 11.992 1 97.19 80 PHE A C 1
ATOM 640 O O . PHE A 1 80 ? 6.141 -20.484 12.336 1 97.19 80 PHE A O 1
ATOM 647 N N . GLU A 1 81 ? 6.082 -22.547 12.492 1 92.88 81 GLU A N 1
ATOM 648 C CA . GLU A 1 81 ? 6.859 -22.594 13.727 1 92.88 81 GLU A CA 1
ATOM 649 C C . GLU A 1 81 ? 8.242 -21.984 13.531 1 92.88 81 GLU A C 1
ATOM 651 O O . GLU A 1 81 ? 8.828 -21.453 14.484 1 92.88 81 GLU A O 1
ATOM 656 N N . ARG A 1 82 ? 8.703 -21.953 12.406 1 94.38 82 ARG A N 1
ATOM 657 C CA . ARG A 1 82 ? 10.031 -21.422 12.156 1 94.38 82 ARG A CA 1
ATOM 658 C C . ARG A 1 82 ? 9.977 -19.906 11.945 1 94.38 82 ARG A C 1
ATOM 660 O O . ARG A 1 82 ? 9.094 -19.406 11.25 1 94.38 82 ARG A O 1
ATOM 667 N N . GLY A 1 83 ? 10.953 -19.219 12.578 1 92.88 83 GLY A N 1
ATOM 668 C CA . GLY A 1 83 ? 11.062 -17.781 12.375 1 92.88 83 GLY A CA 1
ATOM 669 C C . GLY A 1 83 ? 11.562 -17.406 10.992 1 92.88 83 GLY A C 1
ATOM 670 O O . GLY A 1 83 ? 12.25 -18.203 10.344 1 92.88 83 GLY A O 1
ATOM 671 N N . MET A 1 84 ? 11.211 -16.203 10.562 1 91.88 84 MET A N 1
ATOM 672 C CA . MET A 1 84 ? 11.633 -15.734 9.25 1 91.88 84 MET A CA 1
ATOM 673 C C . MET A 1 84 ? 13.133 -15.5 9.203 1 91.88 84 MET A C 1
ATOM 675 O O . MET A 1 84 ? 13.688 -14.812 10.055 1 91.88 84 MET A O 1
ATOM 679 N N . PRO A 1 85 ? 13.805 -16.078 8.219 1 92.38 85 PRO A N 1
ATOM 680 C CA . PRO A 1 85 ? 15.258 -15.914 8.094 1 92.38 85 PRO A CA 1
ATOM 681 C C . PRO A 1 85 ? 15.648 -14.477 7.758 1 92.38 85 PRO A C 1
ATOM 683 O O . PRO A 1 85 ? 14.812 -13.688 7.324 1 92.38 85 PRO A O 1
ATOM 686 N N . LEU A 1 86 ? 17.016 -14.18 7.898 1 86 86 LEU A N 1
ATOM 687 C CA . LEU A 1 86 ? 17.516 -12.836 7.633 1 86 86 LEU A CA 1
ATOM 688 C C . LEU A 1 86 ? 17.922 -12.688 6.168 1 86 86 LEU A C 1
ATOM 690 O O . LEU A 1 86 ? 17.781 -11.609 5.59 1 86 86 LEU A O 1
ATOM 694 N N . LYS A 1 87 ? 18.422 -13.781 5.648 1 90.69 87 LYS A N 1
ATOM 695 C CA . LYS A 1 87 ? 18.859 -13.727 4.258 1 90.69 87 LYS A CA 1
ATOM 696 C C . LYS A 1 87 ? 17.672 -13.82 3.297 1 90.69 87 LYS A C 1
ATOM 698 O O . LYS A 1 87 ? 16.797 -14.672 3.457 1 90.69 87 LYS A O 1
ATOM 703 N N . TRP A 1 88 ? 17.641 -12.984 2.236 1 89.75 88 TRP A N 1
ATOM 704 C CA . TRP A 1 88 ? 16.516 -12.875 1.308 1 89.75 88 TRP A CA 1
ATOM 705 C C . TRP A 1 88 ? 16.297 -14.195 0.576 1 89.75 88 TRP A C 1
ATOM 707 O O . TRP A 1 88 ? 15.156 -14.664 0.465 1 89.75 88 TRP A O 1
ATOM 717 N N . PRO A 1 89 ? 17.391 -14.945 0.059 1 90.12 89 PRO A N 1
ATOM 718 C CA . PRO A 1 89 ? 17.141 -16.234 -0.592 1 90.12 89 PRO A CA 1
ATOM 719 C C . PRO A 1 89 ? 16.469 -17.234 0.334 1 90.12 89 PRO A C 1
ATOM 721 O O . PRO A 1 89 ? 15.602 -18 -0.106 1 90.12 89 PRO A O 1
ATOM 724 N N . ASP A 1 90 ? 16.844 -17.188 1.562 1 93.44 90 ASP A N 1
ATOM 725 C CA . ASP A 1 90 ? 16.25 -18.094 2.539 1 93.44 90 ASP A CA 1
ATOM 726 C C . ASP A 1 90 ? 14.805 -17.688 2.846 1 93.44 90 ASP A C 1
ATOM 728 O O . ASP A 1 90 ? 13.961 -18.547 3.107 1 93.44 90 ASP A O 1
ATOM 732 N N . ARG A 1 91 ? 14.531 -16.438 2.809 1 92.81 91 ARG A N 1
ATOM 733 C CA . ARG A 1 91 ? 13.172 -15.961 3.025 1 92.81 91 ARG A CA 1
ATOM 734 C C . ARG A 1 91 ? 12.234 -16.438 1.915 1 92.81 91 ARG A C 1
ATOM 736 O O . ARG A 1 91 ? 11.117 -16.875 2.182 1 92.81 91 ARG A O 1
ATOM 743 N N . HIS A 1 92 ? 12.734 -16.375 0.713 1 93.38 92 HIS A N 1
ATOM 744 C CA . HIS A 1 92 ? 11.945 -16.859 -0.413 1 93.38 92 HIS A CA 1
ATOM 745 C C . HIS A 1 92 ? 11.602 -18.344 -0.252 1 93.38 92 HIS A C 1
ATOM 747 O O . HIS A 1 92 ? 10.461 -18.75 -0.487 1 93.38 92 HIS A O 1
ATOM 753 N N . LYS A 1 93 ? 12.602 -19.062 0.175 1 93.38 93 LYS A N 1
ATOM 754 C CA . LYS A 1 93 ? 12.391 -20.5 0.388 1 93.38 93 LYS A CA 1
ATOM 755 C C . LYS A 1 93 ? 11.375 -20.75 1.493 1 93.38 93 LYS A C 1
ATOM 757 O O . LYS A 1 93 ? 10.492 -21.594 1.351 1 93.38 93 LYS A O 1
ATOM 762 N N . MET A 1 94 ? 11.539 -20.016 2.533 1 94.62 94 MET A N 1
ATOM 763 C CA . MET A 1 94 ? 10.625 -20.172 3.664 1 94.62 94 MET A CA 1
ATOM 764 C C . MET A 1 94 ? 9.203 -19.812 3.264 1 94.62 94 MET A C 1
ATOM 766 O O . MET A 1 94 ? 8.258 -20.516 3.625 1 94.62 94 MET A O 1
ATOM 770 N N . GLU A 1 95 ? 9.023 -18.75 2.564 1 96.38 95 GLU A N 1
ATOM 771 C CA . GLU A 1 95 ? 7.699 -18.344 2.098 1 96.38 95 GLU A CA 1
ATOM 772 C C . GLU A 1 95 ? 7.074 -19.422 1.214 1 96.38 95 GLU A C 1
ATOM 774 O O . GLU A 1 95 ? 5.863 -19.641 1.269 1 96.38 95 GLU A O 1
ATOM 779 N N . ALA A 1 96 ? 7.922 -20.094 0.407 1 95.88 96 ALA A N 1
ATOM 780 C CA . ALA A 1 96 ? 7.426 -21.188 -0.412 1 95.88 96 ALA A CA 1
ATOM 781 C C . ALA A 1 96 ? 6.895 -22.328 0.46 1 95.88 96 ALA A C 1
ATOM 783 O O . ALA A 1 96 ? 5.824 -22.875 0.193 1 95.88 96 ALA A O 1
ATOM 784 N N . LEU A 1 97 ? 7.645 -22.625 1.481 1 95.25 97 LEU A N 1
ATOM 785 C CA . LEU A 1 97 ? 7.227 -23.672 2.398 1 95.25 97 LEU A CA 1
ATOM 786 C C . LEU A 1 97 ? 5.926 -23.297 3.102 1 95.25 97 LEU A C 1
ATOM 788 O O . LEU A 1 97 ? 5.062 -24.156 3.316 1 95.25 97 LEU A O 1
ATOM 792 N N . MET A 1 98 ? 5.781 -22.062 3.453 1 97.12 98 MET A N 1
ATOM 793 C CA . MET A 1 98 ? 4.559 -21.578 4.078 1 97.12 98 MET A CA 1
ATOM 794 C C . MET A 1 98 ? 3.371 -21.703 3.133 1 97.12 98 MET A C 1
ATOM 796 O O . MET A 1 98 ? 2.277 -22.094 3.553 1 97.12 98 MET A O 1
ATOM 800 N N . ARG A 1 99 ? 3.557 -21.453 1.895 1 97.56 99 ARG A N 1
ATOM 801 C CA . ARG A 1 99 ? 2.506 -21.609 0.893 1 97.56 99 ARG A CA 1
ATOM 802 C C . ARG A 1 99 ? 2.113 -23.078 0.737 1 97.56 99 ARG A C 1
ATOM 804 O O . ARG A 1 99 ? 0.931 -23.391 0.604 1 97.56 99 ARG A O 1
ATOM 811 N N . ILE A 1 100 ? 3.152 -23.938 0.777 1 96.19 100 ILE A N 1
ATOM 812 C CA . ILE A 1 100 ? 2.889 -25.375 0.667 1 96.19 100 ILE A CA 1
ATOM 813 C C . ILE A 1 100 ? 2.064 -25.844 1.864 1 96.19 100 ILE A C 1
ATOM 815 O O . ILE A 1 100 ? 1.135 -26.641 1.714 1 96.19 100 ILE A O 1
ATOM 819 N N . GLN A 1 101 ? 2.389 -25.328 3 1 96.5 101 GLN A N 1
ATOM 820 C CA . GLN A 1 101 ? 1.602 -25.656 4.184 1 96.5 101 GLN A CA 1
ATOM 821 C C . GLN A 1 101 ? 0.142 -25.25 4.004 1 96.5 101 GLN A C 1
ATOM 823 O O . GLN A 1 101 ? -0.767 -26 4.363 1 96.5 101 GLN A O 1
ATOM 828 N N . ALA A 1 102 ? -0.053 -24.062 3.52 1 98.19 102 ALA A N 1
ATOM 829 C CA . ALA A 1 102 ? -1.413 -23.594 3.283 1 98.19 102 ALA A CA 1
ATOM 830 C C . ALA A 1 102 ? -2.131 -24.453 2.26 1 98.19 102 ALA A C 1
ATOM 832 O O . ALA A 1 102 ? -3.32 -24.75 2.408 1 98.19 102 ALA A O 1
ATOM 833 N N . LEU A 1 103 ? -1.412 -24.891 1.229 1 97.69 103 LEU A N 1
ATOM 834 C CA . LEU A 1 103 ? -1.999 -25.75 0.212 1 97.69 103 LEU A CA 1
ATOM 835 C C . LEU A 1 103 ? -2.42 -27.094 0.814 1 97.69 103 LEU A C 1
ATOM 837 O O . LEU A 1 103 ? -3.414 -27.688 0.388 1 97.69 103 LEU A O 1
ATOM 841 N N . ARG A 1 104 ? -1.684 -27.578 1.755 1 96.5 104 ARG A N 1
ATOM 842 C CA . ARG A 1 104 ? -2.07 -28.797 2.439 1 96.5 104 ARG A CA 1
ATOM 843 C C . ARG A 1 104 ? -3.383 -28.625 3.193 1 96.5 104 ARG A C 1
ATOM 845 O O . ARG A 1 104 ? -4.199 -29.547 3.262 1 96.5 104 ARG A O 1
ATOM 852 N N . VAL A 1 105 ? -3.592 -27.438 3.758 1 97.69 105 VAL A N 1
ATOM 853 C CA . VAL A 1 105 ? -4.859 -27.141 4.414 1 97.69 105 VAL A CA 1
ATOM 854 C C . VAL A 1 105 ? -5.984 -27.125 3.385 1 97.69 105 VAL A C 1
ATOM 856 O O . VAL A 1 105 ? -7.078 -27.625 3.645 1 97.69 105 VAL A O 1
ATOM 859 N N . VAL A 1 106 ? -5.703 -26.531 2.217 1 97.75 106 VAL A N 1
ATOM 860 C CA . VAL A 1 106 ? -6.676 -26.531 1.129 1 97.75 106 VAL A CA 1
ATOM 861 C C . VAL A 1 106 ? -7.051 -27.953 0.76 1 97.75 106 VAL A C 1
ATOM 863 O O . VAL A 1 106 ? -8.227 -28.266 0.547 1 97.75 106 VAL A O 1
ATOM 866 N N . LYS A 1 107 ? -6.059 -28.812 0.691 1 96.19 107 LYS A N 1
ATOM 867 C CA . LYS A 1 107 ? -6.254 -30.219 0.384 1 96.19 107 LYS A CA 1
ATOM 868 C C . LYS A 1 107 ? -7.07 -30.922 1.475 1 96.19 107 LYS A C 1
ATOM 870 O O . LYS A 1 107 ? -8.086 -31.547 1.189 1 96.19 107 LYS A O 1
ATOM 875 N N . GLU A 1 108 ? -6.645 -30.797 2.693 1 95.88 108 GLU A N 1
ATOM 876 C CA . GLU A 1 108 ? -7.242 -31.484 3.83 1 95.88 108 GLU A CA 1
ATOM 877 C C . GLU A 1 108 ? -8.695 -31.078 4.027 1 95.88 108 GLU A C 1
ATOM 879 O O . GLU A 1 108 ? -9.555 -31.906 4.316 1 95.88 108 GLU A O 1
ATOM 884 N N . ARG A 1 109 ? -8.992 -29.797 3.846 1 96.31 109 ARG A N 1
ATOM 885 C CA . ARG A 1 109 ? -10.336 -29.281 4.086 1 96.31 109 ARG A CA 1
ATOM 886 C C . ARG A 1 109 ? -11.164 -29.281 2.803 1 96.31 109 ARG A C 1
ATOM 888 O O . ARG A 1 109 ? -12.336 -28.906 2.812 1 96.31 109 ARG A O 1
ATOM 895 N N . LYS A 1 110 ? -10.547 -29.656 1.724 1 95.19 110 LYS A N 1
ATOM 896 C CA . LYS A 1 110 ? -11.195 -29.672 0.414 1 95.19 110 LYS A CA 1
ATOM 897 C C . LYS A 1 110 ? -11.859 -28.344 0.101 1 95.19 110 LYS A C 1
ATOM 899 O O . LYS A 1 110 ? -13.031 -28.297 -0.264 1 95.19 110 LYS A O 1
ATOM 904 N N . LEU A 1 111 ? -11.094 -27.25 0.389 1 97.19 111 LEU A N 1
ATOM 905 C CA . LEU A 1 111 ? -11.586 -25.922 0.034 1 97.19 111 LEU A CA 1
ATOM 906 C C . LEU A 1 111 ? -11.727 -25.781 -1.479 1 97.19 111 LEU A C 1
ATOM 908 O O . LEU A 1 111 ? -10.766 -26.016 -2.217 1 97.19 111 LEU A O 1
ATOM 912 N N . ASP A 1 112 ? -12.875 -25.438 -1.92 1 95.69 112 ASP A N 1
ATOM 913 C CA . ASP A 1 112 ? -13.156 -25.328 -3.348 1 95.69 112 ASP A CA 1
ATOM 914 C C . ASP A 1 112 ? -13 -23.891 -3.826 1 95.69 112 ASP A C 1
ATOM 916 O O . ASP A 1 112 ? -13.406 -22.953 -3.131 1 95.69 112 ASP A O 1
ATOM 920 N N . GLY A 1 113 ? -12.367 -23.688 -4.965 1 97.5 113 GLY A N 1
ATOM 921 C CA . GLY A 1 113 ? -12.234 -22.375 -5.555 1 97.5 113 GLY A CA 1
ATOM 922 C C . GLY A 1 113 ? -10.914 -22.172 -6.273 1 97.5 113 GLY A C 1
ATOM 923 O O . GLY A 1 113 ? -10.273 -23.141 -6.684 1 97.5 113 GLY A O 1
ATOM 924 N N . ILE A 1 114 ? -10.617 -20.969 -6.605 1 98.44 114 ILE A N 1
ATOM 925 C CA . ILE A 1 114 ? -9.359 -20.594 -7.234 1 98.44 114 ILE A CA 1
ATOM 926 C C . ILE A 1 114 ? -8.375 -20.109 -6.168 1 98.44 114 ILE A C 1
ATOM 928 O O . ILE A 1 114 ? -8.68 -19.172 -5.414 1 98.44 114 ILE A O 1
ATOM 932 N N . VAL A 1 115 ? -7.246 -20.75 -6.105 1 98.62 115 VAL A N 1
ATOM 933 C CA . VAL A 1 115 ? -6.211 -20.375 -5.145 1 98.62 115 VAL A CA 1
ATOM 934 C C . VAL A 1 115 ? -5.375 -19.234 -5.707 1 98.62 115 VAL A C 1
ATOM 936 O O . VAL A 1 115 ? -4.879 -19.312 -6.836 1 98.62 115 VAL A O 1
ATOM 939 N N . VAL A 1 116 ? -5.246 -18.203 -4.957 1 98.75 116 VAL A N 1
ATOM 940 C CA . VAL A 1 116 ? -4.434 -17.031 -5.277 1 98.75 116 VAL A CA 1
ATOM 941 C C . VAL A 1 116 ? -3.334 -16.859 -4.23 1 98.75 116 VAL A C 1
ATOM 943 O O . VAL A 1 116 ? -3.605 -16.875 -3.029 1 98.75 116 VAL A O 1
ATOM 946 N N . PHE A 1 117 ? -2.102 -16.781 -4.691 1 98.5 117 PHE A N 1
ATOM 947 C CA . PHE A 1 117 ? -0.996 -16.453 -3.795 1 98.5 117 PHE A CA 1
ATOM 948 C C . PHE A 1 117 ? -0.792 -14.953 -3.697 1 98.5 117 PHE A C 1
ATOM 950 O O . PHE A 1 117 ? -0.297 -14.328 -4.637 1 98.5 117 PHE A O 1
ATOM 957 N N . ALA A 1 118 ? -1.178 -14.391 -2.547 1 98.31 118 ALA A N 1
ATOM 958 C CA . ALA A 1 118 ? -1.097 -12.945 -2.359 1 98.31 118 ALA A CA 1
ATOM 959 C C . ALA A 1 118 ? -0.097 -12.586 -1.264 1 98.31 118 ALA A C 1
ATOM 961 O O . ALA A 1 118 ? -0.422 -12.648 -0.075 1 98.31 118 ALA A O 1
ATOM 962 N N . ASP A 1 119 ? 1.041 -12.164 -1.715 1 96.25 119 ASP A N 1
ATOM 963 C CA . ASP A 1 119 ? 1.99 -11.648 -0.735 1 96.25 119 ASP A CA 1
ATOM 964 C C . ASP A 1 119 ? 1.482 -10.352 -0.113 1 96.25 119 ASP A C 1
ATOM 966 O O . ASP A 1 119 ? 0.907 -9.508 -0.806 1 96.25 119 ASP A O 1
ATOM 970 N N . ASP A 1 120 ? 1.774 -10.164 1.144 1 94.12 120 ASP A N 1
ATOM 971 C CA . ASP A 1 120 ? 1.184 -9.039 1.856 1 94.12 120 ASP A CA 1
ATOM 972 C C . ASP A 1 120 ? 1.732 -7.711 1.335 1 94.12 120 ASP A C 1
ATOM 974 O O . ASP A 1 120 ? 1.059 -6.684 1.412 1 94.12 120 ASP A O 1
ATOM 978 N N . SER A 1 121 ? 2.93 -7.73 0.75 1 91.06 121 SER A N 1
ATOM 979 C CA . SER A 1 121 ? 3.549 -6.48 0.322 1 91.06 121 SER A CA 1
ATOM 980 C C . SER A 1 121 ? 3.184 -6.148 -1.121 1 91.06 121 SER A C 1
ATOM 982 O O . SER A 1 121 ? 3.518 -5.07 -1.619 1 91.06 121 SER A O 1
ATOM 984 N N . ASN A 1 122 ? 2.525 -7.062 -1.802 1 94.25 122 ASN A N 1
ATOM 985 C CA . ASN A 1 122 ? 2.189 -6.836 -3.203 1 94.25 122 ASN A CA 1
ATOM 986 C C . ASN A 1 122 ? 0.94 -5.973 -3.348 1 94.25 122 ASN A C 1
ATOM 988 O O . ASN A 1 122 ? 0.157 -5.844 -2.404 1 94.25 122 ASN A O 1
ATOM 992 N N . MET A 1 123 ? 0.87 -5.402 -4.465 1 91.88 123 MET A N 1
ATOM 993 C CA . MET A 1 123 ? -0.336 -4.668 -4.828 1 91.88 123 MET A CA 1
ATOM 994 C C . MET A 1 123 ? -1.147 -5.43 -5.871 1 91.88 123 MET A C 1
ATOM 996 O O . MET A 1 123 ? -0.59 -5.949 -6.836 1 91.88 123 MET A O 1
ATOM 1000 N N . HIS A 1 124 ? -2.451 -5.52 -5.684 1 95.62 124 HIS A N 1
ATOM 1001 C CA . HIS A 1 124 ? -3.359 -6.246 -6.566 1 95.62 124 HIS A CA 1
ATOM 1002 C C . HIS A 1 124 ? -4.492 -5.348 -7.055 1 95.62 124 HIS A C 1
ATOM 1004 O O . HIS A 1 124 ? -5.18 -4.715 -6.25 1 95.62 124 HIS A O 1
ATOM 1010 N N . SER A 1 125 ? -4.609 -5.328 -8.336 1 91.88 125 SER A N 1
ATOM 1011 C CA . SER A 1 125 ? -5.805 -4.676 -8.859 1 91.88 125 SER A CA 1
ATOM 1012 C C . SER A 1 125 ? -7.043 -5.547 -8.656 1 91.88 125 SER A C 1
ATOM 1014 O O . SER A 1 125 ? -6.938 -6.77 -8.586 1 91.88 125 SER A O 1
ATOM 1016 N N . LEU A 1 126 ? -8.203 -4.895 -8.602 1 94.5 126 LEU A N 1
ATOM 1017 C CA . LEU A 1 126 ? -9.438 -5.656 -8.453 1 94.5 126 LEU A CA 1
ATOM 1018 C C . LEU A 1 126 ? -9.719 -6.473 -9.711 1 94.5 126 LEU A C 1
ATOM 1020 O O . LEU A 1 126 ? -10.328 -7.543 -9.633 1 94.5 126 LEU A O 1
ATOM 1024 N N . GLU A 1 127 ? -9.227 -6.02 -10.828 1 93 127 GLU A N 1
ATOM 1025 C CA . GLU A 1 127 ? -9.422 -6.711 -12.102 1 93 127 GLU A CA 1
ATOM 1026 C C . GLU A 1 127 ? -8.781 -8.094 -12.086 1 93 127 GLU A C 1
ATOM 1028 O O . GLU A 1 127 ? -9.195 -8.992 -12.82 1 93 127 GLU A O 1
ATOM 1033 N N . LEU A 1 128 ? -7.75 -8.18 -11.297 1 96.5 128 LEU A N 1
ATOM 1034 C CA . LEU A 1 128 ? -7.074 -9.469 -11.164 1 96.5 128 LEU A CA 1
ATOM 1035 C C . LEU A 1 128 ? -8.07 -10.562 -10.797 1 96.5 128 LEU A C 1
ATOM 1037 O O . LEU A 1 128 ? -8.039 -11.648 -11.383 1 96.5 128 LEU A O 1
ATOM 1041 N N . PHE A 1 129 ? -8.977 -10.297 -9.906 1 97.56 129 PHE A N 1
ATOM 1042 C CA . PHE A 1 129 ? -9.859 -11.312 -9.352 1 97.56 129 PHE A CA 1
ATOM 1043 C C . PHE A 1 129 ? -10.945 -11.695 -10.352 1 97.56 129 PHE A C 1
ATOM 1045 O O . PHE A 1 129 ? -11.477 -12.805 -10.312 1 97.56 129 PHE A O 1
ATOM 1052 N N . ASP A 1 130 ? -11.273 -10.797 -11.258 1 96 130 ASP A N 1
ATOM 1053 C CA . ASP A 1 130 ? -12.133 -11.156 -12.383 1 96 130 ASP A CA 1
ATOM 1054 C C . ASP A 1 130 ? -11.383 -12.016 -13.398 1 96 130 ASP A C 1
ATOM 1056 O O . ASP A 1 130 ? -11.914 -13.016 -13.891 1 96 130 ASP A O 1
ATOM 1060 N N . GLU A 1 131 ? -10.188 -11.633 -13.656 1 96.56 131 GLU A N 1
ATOM 1061 C CA . GLU A 1 131 ? -9.367 -12.312 -14.648 1 96.56 131 GLU A CA 1
ATOM 1062 C C . GLU A 1 131 ? -9.141 -13.773 -14.273 1 96.56 131 GLU A C 1
ATOM 1064 O O . GLU A 1 131 ? -9.203 -14.656 -15.133 1 96.56 131 GLU A O 1
ATOM 1069 N N . ILE A 1 132 ? -8.977 -14.07 -13.055 1 97.88 132 ILE A N 1
ATOM 1070 C CA . ILE A 1 132 ? -8.57 -15.406 -12.633 1 97.88 132 ILE A CA 1
ATOM 1071 C C . ILE A 1 132 ? -9.758 -16.359 -12.727 1 97.88 132 ILE A C 1
ATOM 1073 O O . ILE A 1 132 ? -9.594 -17.578 -12.664 1 97.88 132 ILE A O 1
ATOM 1077 N N . GLN A 1 133 ? -10.977 -15.859 -12.859 1 97.81 133 GLN A N 1
ATOM 1078 C CA . GLN A 1 133 ? -12.156 -16.703 -13.016 1 97.81 133 GLN A CA 1
ATOM 1079 C C . GLN A 1 133 ? -12.078 -17.516 -14.305 1 97.81 133 GLN A C 1
ATOM 1081 O O . GLN A 1 133 ? -12.812 -18.484 -14.469 1 97.81 133 GLN A O 1
ATOM 1086 N N . LYS A 1 134 ? -11.164 -17.125 -15.172 1 96 134 LYS A N 1
ATOM 1087 C CA . LYS A 1 134 ? -11.047 -17.766 -16.484 1 96 134 LYS A CA 1
ATOM 1088 C C . LYS A 1 134 ? -10.203 -19.031 -16.391 1 96 134 LYS A C 1
ATOM 1090 O O . LYS A 1 134 ? -10.188 -19.859 -17.312 1 96 134 LYS A O 1
ATOM 1095 N N . VAL A 1 135 ? -9.531 -19.25 -15.305 1 96.94 135 VAL A N 1
ATOM 1096 C CA . VAL A 1 135 ? -8.547 -20.328 -15.219 1 96.94 135 VAL A CA 1
ATOM 1097 C C . VAL A 1 135 ? -9.258 -21.672 -15.117 1 96.94 135 VAL A C 1
ATOM 1099 O O . VAL A 1 135 ? -10.258 -21.797 -14.406 1 96.94 135 VAL A O 1
ATOM 1102 N N . LYS A 1 136 ? -8.781 -22.641 -15.867 1 94.56 136 LYS A N 1
ATOM 1103 C CA . LYS A 1 136 ? -9.32 -24 -15.742 1 94.56 136 LYS A CA 1
ATOM 1104 C C . LYS A 1 136 ? -8.57 -24.781 -14.672 1 94.56 136 LYS A C 1
ATOM 1106 O O . LYS A 1 136 ? -9.18 -25.281 -13.727 1 94.56 136 LYS A O 1
ATOM 1111 N N . TRP A 1 137 ? -7.258 -24.844 -14.797 1 94.75 137 TRP A N 1
ATOM 1112 C CA . TRP A 1 137 ? -6.484 -25.641 -13.844 1 94.75 137 TRP A CA 1
ATOM 1113 C C . TRP A 1 137 ? -5.406 -24.781 -13.18 1 94.75 137 TRP A C 1
ATOM 1115 O O . TRP A 1 137 ? -5.391 -24.641 -11.953 1 94.75 137 TRP A O 1
ATOM 1125 N N . ILE A 1 138 ? -4.465 -24.266 -13.961 1 96.69 138 ILE A N 1
ATOM 1126 C CA . ILE A 1 138 ? -3.389 -23.422 -13.453 1 96.69 138 ILE A CA 1
ATOM 1127 C C . ILE A 1 138 ? -3.139 -22.266 -14.422 1 96.69 138 ILE A C 1
ATOM 1129 O O . ILE A 1 138 ? -2.994 -22.484 -15.625 1 96.69 138 ILE A O 1
ATOM 1133 N N . GLY A 1 139 ? -3.197 -21.078 -13.906 1 97.5 139 GLY A N 1
ATOM 1134 C CA . GLY A 1 139 ? -2.992 -19.891 -14.711 1 97.5 139 GLY A CA 1
ATOM 1135 C C . GLY A 1 139 ? -1.735 -19.125 -14.336 1 97.5 139 GLY A C 1
ATOM 1136 O O . GLY A 1 139 ? -1.306 -19.156 -13.188 1 97.5 139 GLY A O 1
ATOM 1137 N N . ALA A 1 140 ? -1.154 -18.469 -15.344 1 97.12 140 ALA A N 1
ATOM 1138 C CA . ALA A 1 140 ? 0.002 -17.594 -15.148 1 97.12 140 ALA A CA 1
ATOM 1139 C C . ALA A 1 140 ? -0.322 -16.156 -15.547 1 97.12 140 ALA A C 1
ATOM 1141 O O . ALA A 1 140 ? -0.955 -15.914 -16.578 1 97.12 140 ALA A O 1
ATOM 1142 N N . LEU A 1 141 ? 0.047 -15.273 -14.703 1 96.25 141 LEU A N 1
ATOM 1143 C CA . LEU A 1 141 ? -0.154 -13.836 -14.906 1 96.25 141 LEU A CA 1
ATOM 1144 C C . LEU A 1 141 ? 1.178 -13.094 -14.906 1 96.25 141 LEU A C 1
ATOM 1146 O O . LEU A 1 141 ? 2.154 -13.57 -14.312 1 96.25 141 LEU A O 1
ATOM 1150 N N . SER A 1 142 ? 1.168 -11.977 -15.562 1 93.81 142 SER A N 1
ATOM 1151 C CA . SER A 1 142 ? 2.332 -11.102 -15.492 1 93.81 142 SER A CA 1
ATOM 1152 C C . SER A 1 142 ? 2.393 -10.367 -14.156 1 93.81 142 SER A C 1
ATOM 1154 O O . SER A 1 142 ? 1.368 -9.914 -13.648 1 93.81 142 SER A O 1
ATOM 1156 N N . VAL A 1 143 ? 3.613 -10.297 -13.625 1 94.25 143 VAL A N 1
ATOM 1157 C CA . VAL A 1 143 ? 3.904 -9.578 -12.391 1 94.25 143 VAL A CA 1
ATOM 1158 C C . VAL A 1 143 ? 4.816 -8.391 -12.688 1 94.25 143 VAL A C 1
ATOM 1160 O O . VAL A 1 143 ? 5.926 -8.562 -13.195 1 94.25 143 VAL A O 1
ATOM 1163 N N . GLY A 1 144 ? 4.262 -7.184 -12.461 1 90.62 144 GLY A N 1
ATOM 1164 C CA . GLY A 1 144 ? 5.156 -6.039 -12.5 1 90.62 144 GLY A CA 1
ATOM 1165 C C . GLY A 1 144 ? 6.125 -5.996 -11.328 1 90.62 144 GLY A C 1
ATOM 1166 O O . GLY A 1 144 ? 5.727 -6.188 -10.18 1 90.62 144 GLY A O 1
ATOM 1167 N N . ILE A 1 145 ? 7.406 -5.77 -11.648 1 89.06 145 ILE A N 1
ATOM 1168 C CA . ILE A 1 145 ? 8.43 -5.77 -10.609 1 89.06 145 ILE A CA 1
ATOM 1169 C C . ILE A 1 145 ? 8.852 -4.336 -10.305 1 89.06 145 ILE A C 1
ATOM 1171 O O . ILE A 1 145 ? 9.406 -3.648 -11.164 1 89.06 145 ILE A O 1
ATOM 1175 N N . LEU A 1 146 ? 8.555 -3.916 -9.109 1 83.31 146 LEU A N 1
ATOM 1176 C CA . LEU A 1 146 ? 8.992 -2.613 -8.625 1 83.31 146 LEU A CA 1
ATOM 1177 C C . LEU A 1 146 ? 10.211 -2.756 -7.719 1 83.31 146 LEU A C 1
ATOM 1179 O O . LEU A 1 146 ? 10.078 -2.775 -6.492 1 83.31 146 LEU A O 1
ATOM 1183 N N . ALA A 1 147 ? 11.367 -2.834 -8.469 1 77.06 147 ALA A N 1
ATOM 1184 C CA . ALA A 1 147 ? 12.609 -2.936 -7.715 1 77.06 147 ALA A CA 1
ATOM 1185 C C . ALA A 1 147 ? 12.945 -1.616 -7.027 1 77.06 147 ALA A C 1
ATOM 1187 O O . ALA A 1 147 ? 12.805 -0.545 -7.625 1 77.06 147 ALA A O 1
ATOM 1188 N N . HIS A 1 148 ? 13.008 -1.61 -5.812 1 68.38 148 HIS A N 1
ATOM 1189 C CA . HIS A 1 148 ? 13.281 -0.405 -5.035 1 68.38 148 HIS A CA 1
ATOM 1190 C C . HIS A 1 148 ? 14.656 -0.476 -4.375 1 68.38 148 HIS A C 1
ATOM 1192 O O . HIS A 1 148 ? 15.039 -1.521 -3.848 1 68.38 148 HIS A O 1
ATOM 1198 N N . SER A 1 149 ? 15.625 0.35 -4.977 1 59.12 149 SER A N 1
ATOM 1199 C CA . SER A 1 149 ? 16.922 0.418 -4.305 1 59.12 149 SER A CA 1
ATOM 1200 C C . SER A 1 149 ? 16.953 1.552 -3.285 1 59.12 149 SER A C 1
ATOM 1202 O O . SER A 1 149 ? 16.297 2.58 -3.469 1 59.12 149 SER A O 1
ATOM 1204 N N . GLY A 1 150 ? 17.281 1.278 -2.119 1 51.41 150 GLY A N 1
ATOM 1205 C CA . GLY A 1 150 ? 17.672 2.418 -1.299 1 51.41 150 GLY A CA 1
ATOM 1206 C C . GLY A 1 150 ? 18.594 3.383 -2.012 1 51.41 150 GLY A C 1
ATOM 1207 O O . GLY A 1 150 ? 18.766 4.527 -1.583 1 51.41 150 GLY A O 1
ATOM 1208 N N . ASN A 1 151 ? 19.422 2.918 -2.98 1 46.53 151 ASN A N 1
ATOM 1209 C CA . ASN A 1 151 ? 20.391 3.721 -3.709 1 46.53 151 ASN A CA 1
ATOM 1210 C C . ASN A 1 151 ? 19.875 4.133 -5.082 1 46.53 151 ASN A C 1
ATOM 1212 O O . ASN A 1 151 ? 20.031 3.402 -6.062 1 46.53 151 ASN A O 1
ATOM 1216 N N . SER A 1 152 ? 18.75 4.777 -5.133 1 47.5 152 SER A N 1
ATOM 1217 C CA . SER A 1 152 ? 18.344 5.176 -6.48 1 47.5 152 SER A CA 1
ATOM 1218 C C . SER A 1 152 ? 19.438 6.004 -7.16 1 47.5 152 SER A C 1
ATOM 1220 O O . SER A 1 152 ? 20.016 6.898 -6.547 1 47.5 152 SER A O 1
ATOM 1222 N N . GLU A 1 153 ? 20.156 5.465 -8.062 1 48.31 153 GLU A N 1
ATOM 1223 C CA . GLU A 1 153 ? 20.953 6.406 -8.844 1 48.31 153 GLU A CA 1
ATOM 1224 C C . GLU A 1 153 ? 20.188 7.699 -9.109 1 48.31 153 GLU A C 1
ATOM 1226 O O . GLU A 1 153 ? 19 7.668 -9.414 1 48.31 153 GLU A O 1
ATOM 1231 N N . PRO A 1 154 ? 20.875 8.75 -8.672 1 45.06 154 PRO A N 1
ATOM 1232 C CA . PRO A 1 154 ? 20.25 10.055 -8.875 1 45.06 154 PRO A CA 1
ATOM 1233 C C . PRO A 1 154 ? 19.625 10.203 -10.258 1 45.06 154 PRO A C 1
ATOM 1235 O O . PRO A 1 154 ? 20.141 9.672 -11.234 1 45.06 154 PRO A O 1
ATOM 1238 N N . LEU A 1 155 ? 18.344 10.516 -10.328 1 45.97 155 LEU A N 1
ATOM 1239 C CA . LEU A 1 155 ? 17.641 10.875 -11.555 1 45.97 155 LEU A CA 1
ATOM 1240 C C . LEU A 1 155 ? 18.547 11.633 -12.508 1 45.97 155 LEU A C 1
ATOM 1242 O O . LEU A 1 155 ? 18.406 11.531 -13.727 1 45.97 155 LEU A O 1
ATOM 1246 N N . VAL A 1 156 ? 19.422 12.445 -12.031 1 43.88 156 VAL A N 1
ATOM 1247 C CA . VAL A 1 156 ? 20.297 13.273 -12.859 1 43.88 156 VAL A CA 1
ATOM 1248 C C . VAL A 1 156 ? 21.078 12.398 -13.836 1 43.88 156 VAL A C 1
ATOM 1250 O O . VAL A 1 156 ? 21.281 12.766 -14.992 1 43.88 156 VAL A O 1
ATOM 1253 N N . GLN A 1 157 ? 21.438 11.375 -13.398 1 44.5 157 GLN A N 1
ATOM 1254 C CA . GLN A 1 157 ? 22.234 10.578 -14.312 1 44.5 157 GLN A CA 1
ATOM 1255 C C . GLN A 1 157 ? 21.359 9.891 -15.359 1 44.5 157 GLN A C 1
ATOM 1257 O O . GLN A 1 157 ? 21.844 9.531 -16.438 1 44.5 157 GLN A O 1
ATOM 1262 N N . ASN A 1 158 ? 20.172 9.617 -15.023 1 47.19 158 ASN A N 1
ATOM 1263 C CA . ASN A 1 158 ? 19.25 9.047 -16 1 47.19 158 ASN A CA 1
ATOM 1264 C C . ASN A 1 158 ? 18.844 10.062 -17.062 1 47.19 158 ASN A C 1
ATOM 1266 O O . ASN A 1 158 ? 18.453 9.695 -18.156 1 47.19 158 ASN A O 1
ATOM 1270 N N . GLU A 1 159 ? 18.781 11.273 -16.703 1 49.09 159 GLU A N 1
ATOM 1271 C CA . GLU A 1 159 ? 18.547 12.312 -17.703 1 49.09 159 GLU A CA 1
ATOM 1272 C C . GLU A 1 159 ? 19.594 12.273 -18.812 1 49.09 159 GLU A C 1
ATOM 1274 O O . GLU A 1 159 ? 19.359 12.781 -19.906 1 49.09 159 GLU A O 1
ATOM 1279 N N . LYS A 1 160 ? 20.75 11.719 -18.469 1 48.97 160 LYS A N 1
ATOM 1280 C CA . LYS A 1 160 ? 21.781 11.695 -19.516 1 48.97 160 LYS A CA 1
ATOM 1281 C C . LYS A 1 160 ? 21.578 10.516 -20.453 1 48.97 160 LYS A C 1
ATOM 1283 O O . LYS A 1 160 ? 22.25 10.414 -21.484 1 48.97 160 LYS A O 1
ATOM 1288 N N . LYS A 1 161 ? 20.688 9.672 -19.969 1 54.31 161 LYS A N 1
ATOM 1289 C CA . LYS A 1 161 ? 20.5 8.586 -20.922 1 54.31 161 LYS A CA 1
ATOM 1290 C C . LYS A 1 161 ? 19.625 9.016 -22.094 1 54.31 161 LYS A C 1
ATOM 1292 O O . LYS A 1 161 ? 18.672 9.766 -21.906 1 54.31 161 LYS A O 1
ATOM 1297 N N . SER A 1 162 ? 20.094 8.711 -23.234 1 57.22 162 SER A N 1
ATOM 1298 C CA . SER A 1 162 ? 19.359 9.039 -24.453 1 57.22 162 SER A CA 1
ATOM 1299 C C . SER A 1 162 ? 17.969 8.414 -24.453 1 57.22 162 SER A C 1
ATOM 1301 O O . SER A 1 162 ? 17.734 7.426 -23.75 1 57.22 162 SER A O 1
ATOM 1303 N N . GLU A 1 163 ? 17.062 9.039 -24.891 1 56.5 163 GLU A N 1
ATOM 1304 C CA . GLU A 1 163 ? 15.711 8.516 -25.078 1 56.5 163 GLU A CA 1
ATOM 1305 C C . GLU A 1 163 ? 15.742 7.098 -25.641 1 56.5 163 GLU A C 1
ATOM 1307 O O . GLU A 1 163 ? 14.891 6.273 -25.297 1 56.5 163 GLU A O 1
ATOM 1312 N N . GLU A 1 164 ? 16.75 6.93 -26.406 1 56.34 164 GLU A N 1
ATOM 1313 C CA . GLU A 1 164 ? 16.922 5.609 -27.016 1 56.34 164 GLU A CA 1
ATOM 1314 C C . GLU A 1 164 ? 17.281 4.566 -25.953 1 56.34 164 GLU A C 1
ATOM 1316 O O . GLU A 1 164 ? 16.797 3.438 -26 1 56.34 164 GLU A O 1
ATOM 1321 N N . ASP A 1 165 ? 18.078 4.953 -25.047 1 57.84 165 ASP A N 1
ATOM 1322 C CA . ASP A 1 165 ? 18.5 4.035 -23.984 1 57.84 165 ASP A CA 1
ATOM 1323 C C . ASP A 1 165 ? 17.328 3.68 -23.062 1 57.84 165 ASP A C 1
ATOM 1325 O O . ASP A 1 165 ? 17.188 2.531 -22.641 1 57.84 165 ASP A O 1
ATOM 1329 N N . LYS A 1 166 ? 16.609 4.602 -22.859 1 58.62 166 LYS A N 1
ATOM 1330 C CA . LYS A 1 166 ? 15.438 4.398 -22 1 58.62 166 LYS A CA 1
ATOM 1331 C C . LYS A 1 166 ? 14.43 3.471 -22.672 1 58.62 166 LYS A C 1
ATOM 1333 O O . LYS A 1 166 ? 13.797 2.652 -22 1 58.62 166 LYS A O 1
ATOM 1338 N N . GLU A 1 167 ? 14.352 3.697 -23.984 1 56.25 167 GLU A N 1
ATOM 1339 C CA . GLU A 1 167 ? 13.391 2.893 -24.734 1 56.25 167 GLU A CA 1
ATOM 1340 C C . GLU A 1 167 ? 13.82 1.429 -24.781 1 56.25 167 GLU A C 1
ATOM 1342 O O . GLU A 1 167 ? 12.969 0.534 -24.844 1 56.25 167 GLU A O 1
ATOM 1347 N N . ASN A 1 168 ? 15.109 1.217 -24.609 1 57.66 168 ASN A N 1
ATOM 1348 C CA . ASN A 1 168 ? 15.594 -0.144 -24.812 1 57.66 168 ASN A CA 1
ATOM 1349 C C . ASN A 1 168 ? 15.742 -0.889 -23.484 1 57.66 168 ASN A C 1
ATOM 1351 O O . ASN A 1 168 ? 16.234 -2.023 -23.453 1 57.66 168 ASN A O 1
ATOM 1355 N N . MET A 1 169 ? 15.273 -0.272 -22.5 1 63.5 169 MET A N 1
ATOM 1356 C CA . MET A 1 169 ? 15.391 -0.976 -21.234 1 63.5 169 MET A CA 1
ATOM 1357 C C . MET A 1 169 ? 14.312 -2.051 -21.109 1 63.5 169 MET A C 1
ATOM 1359 O O . MET A 1 169 ? 13.172 -1.845 -21.516 1 63.5 169 MET A O 1
ATOM 1363 N N . PRO A 1 170 ? 14.836 -3.289 -20.656 1 71.06 170 PRO A N 1
ATOM 1364 C CA . PRO A 1 170 ? 13.844 -4.352 -20.484 1 71.06 170 PRO A CA 1
ATOM 1365 C C . PRO A 1 170 ? 12.742 -3.979 -19.5 1 71.06 170 PRO A C 1
ATOM 1367 O O . PRO A 1 170 ? 12.992 -3.268 -18.531 1 71.06 170 PRO A O 1
ATOM 1370 N N . LEU A 1 171 ? 11.562 -4.367 -19.828 1 77.06 171 LEU A N 1
ATOM 1371 C CA . LEU A 1 171 ? 10.414 -4.121 -18.969 1 77.06 171 LEU A CA 1
ATOM 1372 C C . LEU A 1 171 ? 10.555 -4.891 -17.656 1 77.06 171 LEU A C 1
ATOM 1374 O O . LEU A 1 171 ? 10.906 -6.07 -17.656 1 77.06 171 LEU A O 1
ATOM 1378 N N . PRO A 1 172 ? 10.422 -4.258 -16.547 1 83.81 172 PRO A N 1
ATOM 1379 C CA . PRO A 1 172 ? 10.531 -4.934 -15.258 1 83.81 172 PRO A CA 1
ATOM 1380 C C . PRO A 1 172 ? 9.328 -5.816 -14.953 1 83.81 172 PRO A C 1
ATOM 1382 O O . PRO A 1 172 ? 8.539 -5.504 -14.055 1 83.81 172 PRO A O 1
ATOM 1385 N N . ILE A 1 173 ? 9.273 -6.918 -15.742 1 88 173 ILE A N 1
ATOM 1386 C CA . ILE A 1 173 ? 8.125 -7.812 -15.664 1 88 173 ILE A CA 1
ATOM 1387 C C . ILE A 1 173 ? 8.602 -9.266 -15.656 1 88 173 ILE A C 1
ATOM 1389 O O . ILE A 1 173 ? 9.641 -9.586 -16.234 1 88 173 ILE A O 1
ATOM 1393 N N . GLN A 1 174 ? 7.824 -10.055 -14.938 1 91.25 174 GLN A N 1
ATOM 1394 C CA . GLN A 1 174 ? 7.859 -11.508 -15.078 1 91.25 174 GLN A CA 1
ATOM 1395 C C . GLN A 1 174 ? 6.496 -12.055 -15.484 1 91.25 174 GLN A C 1
ATOM 1397 O O . GLN A 1 174 ? 5.461 -11.477 -15.156 1 91.25 174 GLN A O 1
ATOM 1402 N N . GLY A 1 175 ? 6.562 -13.094 -16.297 1 91.94 175 GLY A N 1
ATOM 1403 C CA . GLY A 1 175 ? 5.273 -13.672 -16.641 1 91.94 175 GLY A CA 1
ATOM 1404 C C . GLY A 1 175 ? 5.328 -14.57 -17.875 1 91.94 175 GLY A C 1
ATOM 1405 O O . GLY A 1 175 ? 6.414 -14.945 -18.328 1 91.94 175 GLY A O 1
ATOM 1406 N N . PRO A 1 176 ? 4.18 -14.992 -18.281 1 92.94 176 PRO A N 1
ATOM 1407 C CA . PRO A 1 176 ? 4.125 -15.883 -19.453 1 92.94 176 PRO A CA 1
ATOM 1408 C C . PRO A 1 176 ? 4.496 -15.18 -20.75 1 92.94 176 PRO A C 1
ATOM 1410 O O . PRO A 1 176 ? 4.184 -13.992 -20.922 1 92.94 176 PRO A O 1
ATOM 1413 N N . ALA A 1 177 ? 5.246 -15.898 -21.547 1 88.75 177 ALA A N 1
ATOM 1414 C CA . ALA A 1 177 ? 5.535 -15.469 -22.906 1 88.75 177 ALA A CA 1
ATOM 1415 C C . ALA A 1 177 ? 4.715 -16.266 -23.922 1 88.75 177 ALA A C 1
ATOM 1417 O O . ALA A 1 177 ? 4.754 -17.5 -23.922 1 88.75 177 ALA A O 1
ATOM 1418 N N . CYS A 1 178 ? 4.039 -15.523 -24.734 1 88.62 178 CYS A N 1
ATOM 1419 C CA . CYS A 1 178 ? 3.125 -16.203 -25.656 1 88.62 178 CYS A CA 1
ATOM 1420 C C . CYS A 1 178 ? 3.482 -15.891 -27.109 1 88.62 178 CYS A C 1
ATOM 1422 O O . CYS A 1 178 ? 4.117 -14.867 -27.391 1 88.62 178 CYS A O 1
ATOM 1424 N N . ASN A 1 179 ? 3.127 -16.828 -27.984 1 85.56 179 ASN A N 1
ATOM 1425 C CA . ASN A 1 179 ? 3.289 -16.578 -29.406 1 85.56 179 ASN A CA 1
ATOM 1426 C C . ASN A 1 179 ? 2.104 -15.805 -29.984 1 85.56 179 ASN A C 1
ATOM 1428 O O . ASN A 1 179 ? 1.263 -15.305 -29.234 1 85.56 179 ASN A O 1
ATOM 1432 N N . SER A 1 180 ? 2.068 -15.703 -31.297 1 83.31 180 SER A N 1
ATOM 1433 C CA . SER A 1 180 ? 1.056 -14.898 -31.969 1 83.31 180 SER A CA 1
ATOM 1434 C C . SER A 1 180 ? -0.331 -15.516 -31.812 1 83.31 180 SER A C 1
ATOM 1436 O O . SER A 1 180 ? -1.342 -14.82 -31.938 1 83.31 180 SER A O 1
ATOM 1438 N N . SER A 1 181 ? -0.406 -16.828 -31.5 1 82.44 181 SER A N 1
ATOM 1439 C CA . SER A 1 181 ? -1.678 -17.516 -31.297 1 82.44 181 SER A CA 1
ATOM 1440 C C . SER A 1 181 ? -2.07 -17.531 -29.828 1 82.44 181 SER A C 1
ATOM 1442 O O . SER A 1 181 ? -2.943 -18.312 -29.422 1 82.44 181 SER A O 1
ATOM 1444 N N . ASN A 1 182 ? -1.308 -16.812 -28.969 1 81.88 182 ASN A N 1
ATOM 1445 C CA . ASN A 1 182 ? -1.576 -16.672 -27.547 1 81.88 182 ASN A CA 1
ATOM 1446 C C . ASN A 1 182 ? -1.31 -17.969 -26.781 1 81.88 182 ASN A C 1
ATOM 1448 O O . ASN A 1 182 ? -1.95 -18.234 -25.766 1 81.88 182 ASN A O 1
ATOM 1452 N N . GLN A 1 183 ? -0.434 -18.719 -27.422 1 86.44 183 GLN A N 1
ATOM 1453 C CA . GLN A 1 183 ? -0.01 -19.938 -26.734 1 86.44 183 GLN A CA 1
ATOM 1454 C C . GLN A 1 183 ? 1.268 -19.703 -25.938 1 86.44 183 GLN A C 1
ATOM 1456 O O . GLN A 1 183 ? 2.168 -18.984 -26.391 1 86.44 183 GLN A O 1
ATOM 1461 N N . LEU A 1 184 ? 1.263 -20.297 -24.75 1 90.5 184 LEU A N 1
ATOM 1462 C CA . LEU A 1 184 ? 2.443 -20.156 -23.906 1 90.5 184 LEU A CA 1
ATOM 1463 C C . LEU A 1 184 ? 3.645 -20.859 -24.531 1 90.5 184 LEU A C 1
ATOM 1465 O O . LEU A 1 184 ? 3.596 -22.062 -24.828 1 90.5 184 LEU A O 1
ATOM 1469 N N . VAL A 1 185 ? 4.754 -20.109 -24.766 1 88.81 185 VAL A N 1
ATOM 1470 C CA . VAL A 1 185 ? 5.934 -20.688 -25.406 1 88.81 185 VAL A CA 1
ATOM 1471 C C . VAL A 1 185 ? 7.148 -20.516 -24.5 1 88.81 185 VAL A C 1
ATOM 1473 O O . VAL A 1 185 ? 8.219 -21.062 -24.766 1 88.81 185 VAL A O 1
ATOM 1476 N N . GLY A 1 186 ? 6.965 -19.781 -23.469 1 88.56 186 GLY A N 1
ATOM 1477 C CA . GLY A 1 186 ? 8.055 -19.562 -22.531 1 88.56 186 GLY A CA 1
ATOM 1478 C C . GLY A 1 186 ? 7.703 -18.562 -21.438 1 88.56 186 GLY A C 1
ATOM 1479 O O . GLY A 1 186 ? 6.531 -18.359 -21.125 1 88.56 186 GLY A O 1
ATOM 1480 N N . TRP A 1 187 ? 8.828 -18.031 -20.797 1 88.88 187 TRP A N 1
ATOM 1481 C CA . TRP A 1 187 ? 8.633 -17.109 -19.672 1 88.88 187 TRP A CA 1
ATOM 1482 C C . TRP A 1 187 ? 9.477 -15.852 -19.844 1 88.88 187 TRP A C 1
ATOM 1484 O O . TRP A 1 187 ? 10.609 -15.922 -20.312 1 88.88 187 TRP A O 1
ATOM 1494 N N . HIS A 1 188 ? 8.797 -14.758 -19.438 1 85.62 188 HIS A N 1
ATOM 1495 C CA . HIS A 1 188 ? 9.57 -13.539 -19.203 1 85.62 188 HIS A CA 1
ATOM 1496 C C . HIS A 1 188 ? 10.094 -13.492 -17.766 1 85.62 188 HIS A C 1
ATOM 1498 O O . HIS A 1 188 ? 9.359 -13.773 -16.828 1 85.62 188 HIS A O 1
ATOM 1504 N N . THR A 1 189 ? 11.414 -13.195 -17.719 1 86.75 189 THR A N 1
ATOM 1505 C CA . THR A 1 189 ? 11.992 -13.055 -16.391 1 86.75 189 THR A CA 1
ATOM 1506 C C . THR A 1 189 ? 12.539 -11.641 -16.188 1 86.75 189 THR A C 1
ATOM 1508 O O . THR A 1 189 ? 12.797 -10.93 -17.172 1 86.75 189 THR A O 1
ATOM 1511 N N . PHE A 1 190 ? 12.602 -11.266 -14.992 1 86.75 190 PHE A N 1
ATOM 1512 C CA . PHE A 1 190 ? 13.141 -9.961 -14.633 1 86.75 190 PHE A CA 1
ATOM 1513 C C . PHE A 1 190 ? 14.648 -9.922 -14.859 1 86.75 190 PHE A C 1
ATOM 1515 O O . PHE A 1 190 ? 15.375 -10.82 -14.414 1 86.75 190 PHE A O 1
ATOM 1522 N N . ASN A 1 191 ? 15.07 -8.914 -15.594 1 82.25 191 ASN A N 1
ATOM 1523 C CA . ASN A 1 191 ? 16.5 -8.727 -15.797 1 82.25 191 ASN A CA 1
ATOM 1524 C C . ASN A 1 191 ? 17.172 -8.141 -14.562 1 82.25 191 ASN A C 1
ATOM 1526 O O . ASN A 1 191 ? 17.062 -6.941 -14.289 1 82.25 191 ASN A O 1
ATOM 1530 N N . SER A 1 192 ? 17.984 -8.93 -13.906 1 82.62 192 SER A N 1
ATOM 1531 C CA . SER A 1 192 ? 18.594 -8.508 -12.656 1 82.62 192 SER A CA 1
ATOM 1532 C C . SER A 1 192 ? 19.969 -7.902 -12.891 1 82.62 192 SER A C 1
ATOM 1534 O O . SER A 1 192 ? 20.578 -7.34 -11.977 1 82.62 192 SER A O 1
ATOM 1536 N N . LEU A 1 193 ? 20.438 -7.867 -14.078 1 80.75 193 LEU A N 1
ATOM 1537 C CA . LEU A 1 193 ? 21.812 -7.496 -14.383 1 80.75 193 LEU A CA 1
ATOM 1538 C C . LEU A 1 193 ? 22.109 -6.07 -13.93 1 80.75 193 LEU A C 1
ATOM 1540 O O . LEU A 1 193 ? 23.141 -5.805 -13.32 1 80.75 193 LEU A O 1
ATOM 1544 N N . PRO A 1 194 ? 21.25 -5.246 -14.164 1 75.94 194 PRO A N 1
ATOM 1545 C CA . PRO A 1 194 ? 21.531 -3.861 -13.781 1 75.94 194 PRO A CA 1
ATOM 1546 C C . PRO A 1 194 ? 21.672 -3.688 -12.266 1 75.94 194 PRO A C 1
ATOM 1548 O O . PRO A 1 194 ? 22.203 -2.672 -11.805 1 75.94 194 PRO A O 1
ATOM 1551 N N . PHE A 1 195 ? 21.266 -4.676 -11.531 1 78.81 195 PHE A N 1
ATOM 1552 C CA . PHE A 1 195 ? 21.25 -4.543 -10.078 1 78.81 195 PHE A CA 1
ATOM 1553 C C . PHE A 1 195 ? 22.375 -5.348 -9.438 1 78.81 195 PHE A C 1
ATOM 1555 O O . PHE A 1 195 ? 22.547 -5.32 -8.219 1 78.81 195 PHE A O 1
ATOM 1562 N N . MET A 1 196 ? 23.172 -5.941 -10.148 1 80.44 196 MET A N 1
ATOM 1563 C CA . MET A 1 196 ? 24.109 -6.941 -9.664 1 80.44 196 MET A CA 1
ATOM 1564 C C . MET A 1 196 ? 25.141 -6.309 -8.727 1 80.44 196 MET A C 1
ATOM 1566 O O . MET A 1 196 ? 25.641 -6.965 -7.809 1 80.44 196 MET A O 1
ATOM 1570 N N . GLU A 1 197 ? 25.438 -5.062 -8.812 1 78.81 197 GLU A N 1
ATOM 1571 C CA . GLU A 1 197 ? 26.453 -4.41 -7.988 1 78.81 197 GLU A CA 1
ATOM 1572 C C . GLU A 1 197 ? 25.875 -3.943 -6.66 1 78.81 197 GLU A C 1
ATOM 1574 O O . GLU A 1 197 ? 26.609 -3.592 -5.738 1 78.81 197 GLU A O 1
ATOM 1579 N N . ASN A 1 198 ? 24.578 -3.998 -6.559 1 79.38 198 ASN A N 1
ATOM 1580 C CA . ASN A 1 198 ? 23.938 -3.473 -5.359 1 79.38 198 ASN A CA 1
ATOM 1581 C C . ASN A 1 198 ? 22.734 -4.309 -4.961 1 79.38 198 ASN A C 1
ATOM 1583 O O . ASN A 1 198 ? 21.641 -3.771 -4.766 1 79.38 198 ASN A O 1
ATOM 1587 N N . ILE A 1 199 ? 22.984 -5.559 -4.82 1 83.25 199 ILE A N 1
ATOM 1588 C CA . ILE A 1 199 ? 21.906 -6.453 -4.426 1 83.25 199 ILE A CA 1
ATOM 1589 C C . ILE A 1 199 ? 21.906 -6.629 -2.908 1 83.25 199 ILE A C 1
ATOM 1591 O O . ILE A 1 199 ? 22.969 -6.789 -2.299 1 83.25 199 ILE A O 1
ATOM 1595 N N . ALA A 1 200 ? 20.703 -6.523 -2.4 1 82.19 200 ALA A N 1
ATOM 1596 C CA . ALA A 1 200 ? 20.562 -6.812 -0.977 1 82.19 200 ALA A CA 1
ATOM 1597 C C . ALA A 1 200 ? 20.594 -8.312 -0.715 1 82.19 200 ALA A C 1
ATOM 1599 O O . ALA A 1 200 ? 19.891 -9.086 -1.37 1 82.19 200 ALA A O 1
ATOM 1600 N N . THR A 1 201 ? 21.438 -8.688 0.277 1 84.12 201 THR A N 1
ATOM 1601 C CA . THR A 1 201 ? 21.531 -10.102 0.617 1 84.12 201 THR A CA 1
ATOM 1602 C C . THR A 1 201 ? 20.75 -10.406 1.899 1 84.12 201 THR A C 1
ATOM 1604 O O . THR A 1 201 ? 20.141 -11.461 2.023 1 84.12 201 THR A O 1
ATOM 1607 N N . THR A 1 202 ? 20.812 -9.414 2.77 1 83.62 202 THR A N 1
ATOM 1608 C CA . THR A 1 202 ? 20.141 -9.562 4.051 1 83.62 202 THR A CA 1
ATOM 1609 C C . THR A 1 202 ? 19.141 -8.422 4.27 1 83.62 202 THR A C 1
ATOM 1611 O O . THR A 1 202 ? 19.312 -7.332 3.715 1 83.62 202 THR A O 1
ATOM 1614 N N . VAL A 1 203 ? 18.125 -8.75 5.02 1 78 203 VAL A N 1
ATOM 1615 C CA . VAL A 1 203 ? 17.141 -7.73 5.355 1 78 203 VAL A CA 1
ATOM 1616 C C . VAL A 1 203 ? 17.844 -6.543 6.02 1 78 203 VAL A C 1
ATOM 1618 O O . VAL A 1 203 ? 18.656 -6.719 6.918 1 78 203 VAL A O 1
ATOM 1621 N N . GLY A 1 204 ? 17.531 -5.383 5.535 1 69.06 204 GLY A N 1
ATOM 1622 C CA . GLY A 1 204 ? 18.125 -4.184 6.098 1 69.06 204 GLY A CA 1
ATOM 1623 C C . GLY A 1 204 ? 19.312 -3.674 5.297 1 69.06 204 GLY A C 1
ATOM 1624 O O . GLY A 1 204 ? 19.781 -2.555 5.516 1 69.06 204 GLY A O 1
ATOM 1625 N N . ASP A 1 205 ? 19.844 -4.52 4.367 1 71.88 205 ASP A N 1
ATOM 1626 C CA . ASP A 1 205 ? 20.922 -4.074 3.49 1 71.88 205 ASP A CA 1
ATOM 1627 C C . ASP A 1 205 ? 20.484 -2.879 2.65 1 71.88 205 ASP A C 1
ATOM 1629 O O . ASP A 1 205 ? 19.297 -2.744 2.318 1 71.88 205 ASP A O 1
ATOM 1633 N N . VAL A 1 206 ? 21.375 -1.973 2.234 1 65.88 206 VAL A N 1
ATOM 1634 C CA . VAL A 1 206 ? 21.125 -0.805 1.395 1 65.88 206 VAL A CA 1
ATOM 1635 C C . VAL A 1 206 ? 20.906 -1.244 -0.053 1 65.88 206 VAL A C 1
ATOM 1637 O O . VAL A 1 206 ? 20.25 -0.548 -0.831 1 65.88 206 VAL A O 1
ATOM 1640 N N . GLY A 1 207 ? 20.953 -2.482 -0.302 1 74.94 207 GLY A N 1
ATOM 1641 C CA . GLY A 1 207 ? 20.875 -2.955 -1.675 1 74.94 207 GLY A CA 1
ATOM 1642 C C . GLY A 1 207 ? 19.453 -3.217 -2.129 1 74.94 207 GLY A C 1
ATOM 1643 O O . GLY A 1 207 ? 18.5 -2.992 -1.376 1 74.94 207 GLY A O 1
ATOM 1644 N N . THR A 1 208 ? 19.328 -3.537 -3.439 1 80.06 208 THR A N 1
ATOM 1645 C CA . THR A 1 208 ? 18.031 -3.812 -4.047 1 80.06 208 THR A CA 1
ATOM 1646 C C . THR A 1 208 ? 17.594 -5.242 -3.756 1 80.06 208 THR A C 1
ATOM 1648 O O . THR A 1 208 ? 18.375 -6.188 -3.936 1 80.06 208 THR A O 1
ATOM 1651 N N . VAL A 1 209 ? 16.438 -5.305 -3.215 1 84.25 209 VAL A N 1
ATOM 1652 C CA . VAL A 1 209 ? 15.867 -6.637 -3.045 1 84.25 209 VAL A CA 1
ATOM 1653 C C . VAL A 1 209 ? 15.297 -7.129 -4.375 1 84.25 209 VAL A C 1
ATOM 1655 O O . VAL A 1 209 ? 14.523 -6.422 -5.023 1 84.25 209 VAL A O 1
ATOM 1658 N N . LEU A 1 210 ? 15.75 -8.281 -4.77 1 87.88 210 LEU A N 1
ATOM 1659 C CA . LEU A 1 210 ? 15.328 -8.812 -6.062 1 87.88 210 LEU A CA 1
ATOM 1660 C C . LEU A 1 210 ? 14.312 -9.938 -5.879 1 87.88 210 LEU A C 1
ATOM 1662 O O . LEU A 1 210 ? 14.359 -10.672 -4.887 1 87.88 210 LEU A O 1
ATOM 1666 N N . PRO A 1 211 ? 13.391 -10.039 -6.867 1 91.25 211 PRO A N 1
ATOM 1667 C CA . PRO A 1 211 ? 12.461 -11.172 -6.855 1 91.25 211 PRO A CA 1
ATOM 1668 C C . PRO A 1 211 ? 13.141 -12.484 -7.246 1 91.25 211 PRO A C 1
ATOM 1670 O O . PRO A 1 211 ? 14.297 -12.484 -7.664 1 91.25 211 PRO A O 1
ATOM 1673 N N . THR A 1 212 ? 12.406 -13.578 -6.992 1 92.5 212 THR A N 1
ATOM 1674 C CA . THR A 1 212 ? 12.836 -14.844 -7.582 1 92.5 212 THR A CA 1
ATOM 1675 C C . THR A 1 212 ? 12.594 -14.844 -9.094 1 92.5 212 THR A C 1
ATOM 1677 O O . THR A 1 212 ? 12.016 -13.906 -9.633 1 92.5 212 THR A O 1
ATOM 1680 N N . LYS A 1 213 ? 13.109 -15.805 -9.75 1 87.81 213 LYS A N 1
ATOM 1681 C CA . LYS A 1 213 ? 12.992 -15.875 -11.203 1 87.81 213 LYS A CA 1
ATOM 1682 C C . LYS A 1 213 ? 11.531 -15.93 -11.633 1 87.81 213 LYS A C 1
ATOM 1684 O O . LYS A 1 213 ? 11.141 -15.297 -12.625 1 87.81 213 LYS A O 1
ATOM 1689 N N . ILE A 1 214 ? 10.805 -16.75 -10.922 1 92.06 214 ILE A N 1
ATOM 1690 C CA . ILE A 1 214 ? 9.367 -16.875 -11.141 1 92.06 214 ILE A CA 1
ATOM 1691 C C . ILE A 1 214 ? 8.633 -16.766 -9.805 1 92.06 214 ILE A C 1
ATOM 1693 O O . ILE A 1 214 ? 8.742 -17.656 -8.961 1 92.06 214 ILE A O 1
ATOM 1697 N N . GLU A 1 215 ? 7.875 -15.711 -9.719 1 95.62 215 GLU A N 1
ATOM 1698 C CA . GLU A 1 215 ? 7.223 -15.438 -8.445 1 95.62 215 GLU A CA 1
ATOM 1699 C C . GLU A 1 215 ? 5.949 -16.266 -8.289 1 95.62 215 GLU A C 1
ATOM 1701 O O . GLU A 1 215 ? 5.176 -16.406 -9.234 1 95.62 215 GLU A O 1
ATOM 1706 N N . TRP A 1 216 ? 5.68 -16.734 -7.078 1 97.31 216 TRP A N 1
ATOM 1707 C CA . TRP A 1 216 ? 4.461 -17.469 -6.742 1 97.31 216 TRP A CA 1
ATOM 1708 C C . TRP A 1 216 ? 3.223 -16.625 -7.031 1 97.31 216 TRP A C 1
ATOM 1710 O O . TRP A 1 216 ? 2.207 -17.141 -7.504 1 97.31 216 TRP A O 1
ATOM 1720 N N . ALA A 1 217 ? 3.336 -15.359 -6.805 1 97.38 217 ALA A N 1
ATOM 1721 C CA . ALA A 1 217 ? 2.195 -14.453 -6.918 1 97.38 217 ALA A CA 1
ATOM 1722 C C . ALA A 1 217 ? 1.673 -14.398 -8.352 1 97.38 217 ALA A C 1
ATOM 1724 O O . ALA A 1 217 ? 0.527 -14.008 -8.586 1 97.38 217 ALA A O 1
ATOM 1725 N N . GLY A 1 218 ? 2.438 -14.82 -9.273 1 97.31 218 GLY A N 1
ATOM 1726 C CA . GLY A 1 218 ? 2.051 -14.773 -10.672 1 97.31 218 GLY A CA 1
ATOM 1727 C C . GLY A 1 218 ? 1.269 -16 -11.117 1 97.31 218 GLY A C 1
ATOM 1728 O O . GLY A 1 218 ? 0.969 -16.156 -12.297 1 97.31 218 GLY A O 1
ATOM 1729 N N . PHE A 1 219 ? 0.938 -16.891 -10.188 1 97.75 219 PHE A N 1
ATOM 1730 C CA . PHE A 1 219 ? 0.224 -18.125 -10.547 1 97.75 219 PHE A CA 1
ATOM 1731 C C . PHE A 1 219 ? -1.065 -18.25 -9.742 1 97.75 219 PHE A C 1
ATOM 1733 O O . PHE A 1 219 ? -1.138 -17.797 -8.602 1 97.75 219 PHE A O 1
ATOM 1740 N N . VAL A 1 220 ? -2.035 -18.766 -10.367 1 98.38 220 VAL A N 1
ATOM 1741 C CA . VAL A 1 220 ? -3.281 -19.141 -9.703 1 98.38 220 VAL A CA 1
ATOM 1742 C C . VAL A 1 220 ? -3.617 -20.594 -10.016 1 98.38 220 VAL A C 1
ATOM 1744 O O . VAL A 1 220 ? -3.246 -21.109 -11.07 1 98.38 220 VAL A O 1
ATOM 1747 N N . LEU A 1 221 ? -4.316 -21.281 -9.086 1 96.88 221 LEU A N 1
ATOM 1748 C CA . LEU A 1 221 ? -4.594 -22.703 -9.219 1 96.88 221 LEU A CA 1
ATOM 1749 C C . LEU A 1 221 ? -6.062 -23.016 -8.953 1 96.88 221 LEU A C 1
ATOM 1751 O O . LEU A 1 221 ? -6.664 -22.438 -8.047 1 96.88 221 LEU A O 1
ATOM 1755 N N . ASN A 1 222 ? -6.582 -23.859 -9.766 1 96.44 222 ASN A N 1
ATOM 1756 C CA . ASN A 1 222 ? -7.781 -24.562 -9.32 1 96.44 222 ASN A CA 1
ATOM 1757 C C . ASN A 1 222 ? -7.508 -25.406 -8.086 1 96.44 222 ASN A C 1
ATOM 1759 O O . ASN A 1 222 ? -6.621 -26.266 -8.102 1 96.44 222 ASN A O 1
ATOM 1763 N N . SER A 1 223 ? -8.227 -25.156 -7.023 1 96.56 223 SER A N 1
ATOM 1764 C CA . SER A 1 223 ? -7.953 -25.828 -5.762 1 96.56 223 SER A CA 1
ATOM 1765 C C . SER A 1 223 ? -8.008 -27.344 -5.918 1 96.56 223 SER A C 1
ATOM 1767 O O . SER A 1 223 ? -7.312 -28.078 -5.203 1 96.56 223 SER A O 1
ATOM 1769 N N . LYS A 1 224 ? -8.703 -27.859 -6.844 1 94.38 224 LYS A N 1
ATOM 1770 C CA . LYS A 1 224 ? -8.844 -29.297 -7.066 1 94.38 224 LYS A CA 1
ATOM 1771 C C . LYS A 1 224 ? -7.52 -29.906 -7.512 1 94.38 224 LYS A C 1
ATOM 1773 O O . LYS A 1 224 ? -7.344 -31.125 -7.445 1 94.38 224 LYS A O 1
ATOM 1778 N N . LEU A 1 225 ? -6.664 -29.094 -7.984 1 93.69 225 LEU A N 1
ATOM 1779 C CA . LEU A 1 225 ? -5.355 -29.562 -8.422 1 93.69 225 LEU A CA 1
ATOM 1780 C C . LEU A 1 225 ? -4.586 -30.188 -7.254 1 93.69 225 LEU A C 1
ATOM 1782 O O . LEU A 1 225 ? -3.729 -31.047 -7.457 1 93.69 225 LEU A O 1
ATOM 1786 N N . VAL A 1 226 ? -4.867 -29.672 -6.078 1 93.25 226 VAL A N 1
ATOM 1787 C CA . VAL A 1 226 ? -4.051 -30.141 -4.965 1 93.25 226 VAL A CA 1
ATOM 1788 C C . VAL A 1 226 ? -4.82 -31.188 -4.16 1 93.25 226 VAL A C 1
ATOM 1790 O O . VAL A 1 226 ? -4.281 -31.781 -3.223 1 93.25 226 VAL A O 1
ATOM 1793 N N . TRP A 1 227 ? -5.992 -31.422 -4.703 1 89.94 227 TRP A N 1
ATOM 1794 C CA . TRP A 1 227 ? -6.77 -32.438 -4.004 1 89.94 227 TRP A CA 1
ATOM 1795 C C . TRP A 1 227 ? -6.223 -33.844 -4.289 1 89.94 227 TRP A C 1
ATOM 1797 O O . TRP A 1 227 ? -5.348 -34 -5.141 1 89.94 227 TRP A O 1
ATOM 1807 N N . GLY A 1 228 ? -6.57 -34.844 -3.504 1 77.12 228 GLY A N 1
ATOM 1808 C CA . GLY A 1 228 ? -6.094 -36.219 -3.686 1 77.12 228 GLY A CA 1
ATOM 1809 C C . GLY A 1 228 ? -6.387 -36.781 -5.066 1 77.12 228 GLY A C 1
ATOM 1810 O O . GLY A 1 228 ? -7.164 -36.188 -5.824 1 77.12 228 GLY A O 1
ATOM 1811 N N . GLU A 1 229 ? -5.633 -37.656 -5.699 1 66.12 229 GLU A N 1
ATOM 1812 C CA . GLU A 1 229 ? -5.566 -38.281 -7.023 1 66.12 229 GLU A CA 1
ATOM 1813 C C . GLU A 1 229 ? -6.957 -38.656 -7.523 1 66.12 229 GLU A C 1
ATOM 1815 O O . GLU A 1 229 ? -7.223 -38.625 -8.727 1 66.12 229 GLU A O 1
ATOM 1820 N N . ASP A 1 230 ? -7.836 -38.844 -6.801 1 62.12 230 ASP A N 1
ATOM 1821 C CA . ASP A 1 230 ? -9.086 -39.469 -7.234 1 62.12 230 ASP A CA 1
ATOM 1822 C C . ASP A 1 230 ? -10.07 -38.438 -7.754 1 62.12 230 ASP A C 1
ATOM 1824 O O . ASP A 1 230 ? -11.148 -38.781 -8.242 1 62.12 230 ASP A O 1
ATOM 1828 N N . GLU A 1 231 ? -9.641 -37.188 -7.941 1 65.5 231 GLU A N 1
ATOM 1829 C CA . GLU A 1 231 ? -10.695 -36.219 -8.164 1 65.5 231 GLU A CA 1
ATOM 1830 C C . GLU A 1 231 ? -10.539 -35.531 -9.523 1 65.5 231 GLU A C 1
ATOM 1832 O O . GLU A 1 231 ? -10.883 -34.344 -9.68 1 65.5 231 GLU A O 1
ATOM 1837 N N . GLY A 1 232 ? -10.047 -36.375 -10.539 1 77.56 232 GLY A N 1
ATOM 1838 C CA . GLY A 1 232 ? -10.016 -35.875 -11.898 1 77.56 232 GLY A CA 1
ATOM 1839 C C . GLY A 1 232 ? -8.898 -34.875 -12.125 1 77.56 232 GLY A C 1
ATOM 1840 O O . GLY A 1 232 ? -8.992 -34 -13 1 77.56 232 GLY A O 1
ATOM 1841 N N . LYS A 1 233 ? -7.926 -34.969 -11.43 1 82.81 233 LYS A N 1
ATOM 1842 C CA . LYS A 1 233 ? -6.762 -34.094 -11.594 1 82.81 233 LYS A CA 1
ATOM 1843 C C . LYS A 1 233 ? -5.938 -34.5 -12.812 1 82.81 233 LYS A C 1
ATOM 1845 O O . LYS A 1 233 ? -5.781 -35.719 -13.086 1 82.81 233 LYS A O 1
ATOM 1850 N N . PRO A 1 234 ? -5.441 -33.531 -13.5 1 90.06 234 PRO A N 1
ATOM 1851 C CA . PRO A 1 234 ? -4.629 -33.875 -14.68 1 90.06 234 PRO A CA 1
ATOM 1852 C C . PRO A 1 234 ? -3.361 -34.656 -14.32 1 90.06 234 PRO A C 1
ATOM 1854 O O . PRO A 1 234 ? -2.799 -34.438 -13.242 1 90.06 234 PRO A O 1
ATOM 1857 N N . GLU A 1 235 ? -2.854 -35.375 -15.297 1 88.81 235 GLU A N 1
ATOM 1858 C CA . GLU A 1 235 ? -1.705 -36.25 -15.086 1 88.81 235 GLU A CA 1
ATOM 1859 C C . GLU A 1 235 ? -0.414 -35.438 -14.953 1 88.81 235 GLU A C 1
ATOM 1861 O O . GLU A 1 235 ? 0.575 -35.938 -14.406 1 88.81 235 GLU A O 1
ATOM 1866 N N . TRP A 1 236 ? -0.47 -34.219 -15.398 1 91.5 236 TRP A N 1
ATOM 1867 C CA . TRP A 1 236 ? 0.749 -33.438 -15.422 1 91.5 236 TRP A CA 1
ATOM 1868 C C . TRP A 1 236 ? 0.949 -32.688 -14.102 1 91.5 236 TRP A C 1
ATOM 1870 O O . TRP A 1 236 ? 1.88 -31.906 -13.961 1 91.5 236 TRP A O 1
ATOM 1880 N N . VAL A 1 237 ? 0.158 -32.969 -13.117 1 92.12 237 VAL A N 1
ATOM 1881 C CA . VAL A 1 237 ? 0.264 -32.344 -11.805 1 92.12 237 VAL A CA 1
ATOM 1882 C C . VAL A 1 237 ? 0.883 -33.344 -10.82 1 92.12 237 VAL A C 1
ATOM 1884 O O . VAL A 1 237 ? 0.54 -34.531 -10.82 1 92.12 237 VAL A O 1
ATOM 1887 N N . ARG A 1 238 ? 1.779 -32.844 -10.047 1 91.31 238 ARG A N 1
ATOM 1888 C CA . ARG A 1 238 ? 2.414 -33.656 -9.023 1 91.31 238 ARG A CA 1
ATOM 1889 C C . ARG A 1 238 ? 1.517 -33.812 -7.797 1 91.31 238 ARG A C 1
ATOM 1891 O O . ARG A 1 238 ? 0.654 -32.969 -7.551 1 91.31 238 ARG A O 1
ATOM 1898 N N . ASP A 1 239 ? 1.771 -34.906 -7.133 1 90.81 239 ASP A N 1
ATOM 1899 C CA . ASP A 1 239 ? 1.155 -35.031 -5.816 1 90.81 239 ASP A CA 1
ATOM 1900 C C . ASP A 1 239 ? 1.745 -34.031 -4.836 1 90.81 239 ASP A C 1
ATOM 1902 O O . ASP A 1 239 ? 2.963 -33.969 -4.664 1 90.81 239 ASP A O 1
ATOM 1906 N N . LEU A 1 240 ? 0.841 -33.312 -4.234 1 92.88 240 LEU A N 1
ATOM 1907 C CA . LEU A 1 240 ? 1.29 -32.281 -3.314 1 92.88 240 LEU A CA 1
ATOM 1908 C C . LEU A 1 240 ? 2.178 -32.875 -2.221 1 92.88 240 LEU A C 1
ATOM 1910 O O . LEU A 1 240 ? 3.148 -32.219 -1.798 1 92.88 240 LEU A O 1
ATOM 1914 N N . ASP A 1 241 ? 1.9 -34.031 -1.747 1 90.06 241 ASP A N 1
ATOM 1915 C CA . ASP A 1 241 ? 2.625 -34.656 -0.649 1 90.06 241 ASP A CA 1
ATOM 1916 C C . ASP A 1 241 ? 4.047 -35.031 -1.069 1 90.06 241 ASP A C 1
ATOM 1918 O O . ASP A 1 241 ? 4.902 -35.281 -0.221 1 90.06 241 ASP A O 1
ATOM 1922 N N . SER A 1 242 ? 4.25 -35.062 -2.332 1 89 242 SER A N 1
ATOM 1923 C CA . SER A 1 242 ? 5.578 -35.406 -2.83 1 89 242 SER A CA 1
ATOM 1924 C C . SER A 1 242 ? 6.441 -34.188 -3.016 1 89 242 SER A C 1
ATOM 1926 O O . SER A 1 242 ? 7.652 -34.281 -3.219 1 89 242 SER A O 1
ATOM 1928 N N . VAL A 1 243 ? 5.801 -33.062 -2.982 1 89.94 243 VAL A N 1
ATOM 1929 C CA . VAL A 1 243 ? 6.516 -31.812 -3.221 1 89.94 243 VAL A CA 1
ATOM 1930 C C . VAL A 1 243 ? 7.379 -31.469 -2.01 1 89.94 243 VAL A C 1
ATOM 1932 O O . VAL A 1 243 ? 6.898 -31.484 -0.873 1 89.94 243 VAL A O 1
ATOM 1935 N N . GLY A 1 244 ? 8.68 -31.078 -2.25 1 82.5 244 GLY A N 1
ATOM 1936 C CA . GLY A 1 244 ? 9.602 -30.656 -1.201 1 82.5 244 GLY A CA 1
ATOM 1937 C C . GLY A 1 244 ? 10.172 -31.828 -0.416 1 82.5 244 GLY A C 1
ATOM 1938 O O . GLY A 1 244 ? 10.914 -31.625 0.548 1 82.5 244 GLY A O 1
ATOM 1939 N N . LEU A 1 245 ? 9.727 -33.031 -0.797 1 78 245 LEU A N 1
ATOM 1940 C CA . LEU A 1 245 ? 10.297 -34.188 -0.137 1 78 245 LEU A CA 1
ATOM 1941 C C . LEU A 1 245 ? 11.766 -34.344 -0.494 1 78 245 LEU A C 1
ATOM 1943 O O . LEU A 1 245 ? 12.219 -33.875 -1.536 1 78 245 LEU A O 1
ATOM 1947 N N . ASN A 1 246 ? 12.484 -34.969 0.381 1 75.06 246 ASN A N 1
ATOM 1948 C CA . ASN A 1 246 ? 13.898 -35.312 0.222 1 75.06 246 ASN A CA 1
ATOM 1949 C C . ASN A 1 246 ? 14.742 -34.062 -0.01 1 75.06 246 ASN A C 1
ATOM 1951 O O . ASN A 1 246 ? 15.672 -34.062 -0.821 1 75.06 246 ASN A O 1
ATOM 1955 N N . GLY A 1 247 ? 14.242 -32.938 0.377 1 73.75 247 GLY A N 1
ATOM 1956 C CA . GLY A 1 247 ? 15.055 -31.719 0.342 1 73.75 247 GLY A CA 1
ATOM 1957 C C . GLY A 1 247 ? 14.945 -30.969 -0.973 1 73.75 247 GLY A C 1
ATOM 1958 O O . GLY A 1 247 ? 15.75 -30.078 -1.254 1 73.75 247 GLY A O 1
ATOM 1959 N N . GLU A 1 248 ? 14.023 -31.375 -1.719 1 79.94 248 GLU A N 1
ATOM 1960 C CA . GLU A 1 248 ? 13.805 -30.688 -2.986 1 79.94 248 GLU A CA 1
ATOM 1961 C C . GLU A 1 248 ? 13.484 -29.219 -2.762 1 79.94 248 GLU A C 1
ATOM 1963 O O . GLU A 1 248 ? 12.695 -28.875 -1.879 1 79.94 248 GLU A O 1
ATOM 1968 N N . GLU A 1 249 ? 14.211 -28.406 -3.545 1 82.75 249 GLU A N 1
ATOM 1969 C CA . GLU A 1 249 ? 13.969 -26.969 -3.449 1 82.75 249 GLU A CA 1
ATOM 1970 C C . GLU A 1 249 ? 12.742 -26.547 -4.258 1 82.75 249 GLU A C 1
ATOM 1972 O O . GLU A 1 249 ? 12.602 -26.938 -5.422 1 82.75 249 GLU A O 1
ATOM 1977 N N . ILE A 1 250 ? 11.859 -25.891 -3.576 1 90.56 250 ILE A N 1
ATOM 1978 C CA . ILE A 1 250 ? 10.641 -25.391 -4.211 1 90.56 250 ILE A CA 1
ATOM 1979 C C . ILE A 1 250 ? 10.828 -23.922 -4.59 1 90.56 250 ILE A C 1
ATOM 1981 O O . ILE A 1 250 ? 10.586 -23.031 -3.773 1 90.56 250 ILE A O 1
ATOM 1985 N N . GLU A 1 251 ? 11.148 -23.641 -5.77 1 82.94 251 GLU A N 1
ATOM 1986 C CA . GLU A 1 251 ? 11.5 -22.281 -6.168 1 82.94 251 GLU A CA 1
ATOM 1987 C C . GLU A 1 251 ? 10.281 -21.516 -6.691 1 82.94 251 GLU A C 1
ATOM 1989 O O . GLU A 1 251 ? 10.203 -20.297 -6.574 1 82.94 251 GLU A O 1
ATOM 1994 N N . SER A 1 252 ? 9.469 -22.25 -7.305 1 88.12 252 SER A N 1
ATOM 1995 C CA . SER A 1 252 ? 8.289 -21.641 -7.926 1 88.12 252 SER A CA 1
ATOM 1996 C C . SER A 1 252 ? 7.109 -22.609 -7.926 1 88.12 252 SER A C 1
ATOM 1998 O O . SER A 1 252 ? 7.258 -23.781 -7.586 1 88.12 252 SER A O 1
ATOM 2000 N N . PRO A 1 253 ? 5.98 -22.141 -8.25 1 90.62 253 PRO A N 1
ATOM 2001 C CA . PRO A 1 253 ? 4.816 -23.031 -8.297 1 90.62 253 PRO A CA 1
ATOM 2002 C C . PRO A 1 253 ? 4.945 -24.109 -9.367 1 90.62 253 PRO A C 1
ATOM 2004 O O . PRO A 1 253 ? 4.176 -25.078 -9.367 1 90.62 253 PRO A O 1
ATOM 2007 N N . LEU A 1 254 ? 5.91 -23.953 -10.227 1 91.69 254 LEU A N 1
ATOM 2008 C CA . LEU A 1 254 ? 6.121 -24.969 -11.25 1 91.69 254 LEU A CA 1
ATOM 2009 C C . LEU A 1 254 ? 6.578 -26.281 -10.625 1 91.69 254 LEU A C 1
ATOM 2011 O O . LEU A 1 254 ? 6.496 -27.328 -11.258 1 91.69 254 LEU A O 1
ATOM 2015 N N . ALA A 1 255 ? 7.031 -26.203 -9.445 1 91.06 255 ALA A N 1
ATOM 2016 C CA . ALA A 1 255 ? 7.422 -27.406 -8.711 1 91.06 255 ALA A CA 1
ATOM 2017 C C . ALA A 1 255 ? 6.219 -28.297 -8.438 1 91.06 255 ALA A C 1
ATOM 2019 O O . ALA A 1 255 ? 6.375 -29.484 -8.109 1 91.06 255 ALA A O 1
ATOM 2020 N N . LEU A 1 256 ? 5.008 -27.781 -8.602 1 93.25 256 LEU A N 1
ATOM 2021 C CA . LEU A 1 256 ? 3.779 -28.531 -8.375 1 93.25 256 LEU A CA 1
ATOM 2022 C C . LEU A 1 256 ? 3.41 -29.359 -9.609 1 93.25 256 LEU A C 1
ATOM 2024 O O . LEU A 1 256 ? 2.477 -30.156 -9.57 1 93.25 256 LEU A O 1
ATOM 2028 N N . LEU A 1 257 ? 4.207 -29.188 -10.672 1 92.94 257 LEU A N 1
ATOM 2029 C CA . LEU A 1 257 ? 3.844 -29.781 -11.961 1 92.94 257 LEU A CA 1
ATOM 2030 C C . LEU A 1 257 ? 4.934 -30.719 -12.445 1 92.94 257 LEU A C 1
ATOM 2032 O O . LEU A 1 257 ? 6.117 -30.484 -12.211 1 92.94 257 LEU A O 1
ATOM 2036 N N . LYS A 1 258 ? 4.477 -31.719 -13.133 1 90.69 258 LYS A N 1
ATOM 2037 C CA . LYS A 1 258 ? 5.418 -32.594 -13.852 1 90.69 258 LYS A CA 1
ATOM 2038 C C . LYS A 1 258 ? 5.887 -31.922 -15.148 1 90.69 258 LYS A C 1
ATOM 2040 O O . LYS A 1 258 ? 7.043 -32.062 -15.539 1 90.69 258 LYS A O 1
ATOM 2045 N N . GLU A 1 259 ? 4.973 -31.219 -15.773 1 89.06 259 GLU A N 1
ATOM 2046 C CA . GLU A 1 259 ? 5.242 -30.438 -16.984 1 89.06 259 GLU A CA 1
ATOM 2047 C C . GLU A 1 259 ? 4.418 -29.156 -17.016 1 89.06 259 GLU A C 1
ATOM 2049 O O . GLU A 1 259 ? 3.307 -29.109 -16.484 1 89.06 259 GLU A O 1
ATOM 2054 N N . ALA A 1 260 ? 4.992 -28.141 -17.703 1 88.12 260 ALA A N 1
ATOM 2055 C CA . ALA A 1 260 ? 4.375 -26.828 -17.672 1 88.12 260 ALA A CA 1
ATOM 2056 C C . ALA A 1 260 ? 3.373 -26.656 -18.812 1 88.12 260 ALA A C 1
ATOM 2058 O O . ALA A 1 260 ? 2.797 -25.578 -19 1 88.12 260 ALA A O 1
ATOM 2059 N N . SER A 1 261 ? 3.1 -27.688 -19.531 1 85.5 261 SER A N 1
ATOM 2060 C CA . SER A 1 261 ? 2.271 -27.609 -20.719 1 85.5 261 SER A CA 1
ATOM 2061 C C . SER A 1 261 ? 0.828 -27.25 -20.375 1 85.5 261 SER A C 1
ATOM 2063 O O . SER A 1 261 ? 0.094 -26.719 -21.203 1 85.5 261 SER A O 1
ATOM 2065 N N . GLY A 1 262 ? 0.443 -27.5 -19.203 1 89.62 262 GLY A N 1
ATOM 2066 C CA . GLY A 1 262 ? -0.934 -27.25 -18.797 1 89.62 262 GLY A CA 1
ATOM 2067 C C . GLY A 1 262 ? -1.158 -25.844 -18.266 1 89.62 262 GLY A C 1
ATOM 2068 O O . GLY A 1 262 ? -2.291 -25.469 -17.969 1 89.62 262 GLY A O 1
ATOM 2069 N N . VAL A 1 263 ? -0.08 -25.031 -18.188 1 95.44 263 VAL A N 1
ATOM 2070 C CA . VAL A 1 263 ? -0.194 -23.688 -17.641 1 95.44 263 VAL A CA 1
ATOM 2071 C C . VAL A 1 263 ? -0.899 -22.766 -18.641 1 95.44 263 VAL A C 1
ATOM 2073 O O . VAL A 1 263 ? -0.562 -22.766 -19.828 1 95.44 263 VAL A O 1
ATOM 2076 N N . GLU A 1 264 ? -1.904 -22.062 -18.188 1 96.06 264 GLU A N 1
ATOM 2077 C CA . GLU A 1 264 ? -2.713 -21.172 -19.016 1 96.06 264 GLU A CA 1
ATOM 2078 C C . GLU A 1 264 ? -2.281 -19.719 -18.828 1 96.06 264 GLU A C 1
ATOM 2080 O O . GLU A 1 264 ? -2.355 -19.172 -17.719 1 96.06 264 GLU A O 1
ATOM 2085 N N . PRO A 1 265 ? -1.854 -19.094 -19.938 1 95.81 265 PRO A N 1
ATOM 2086 C CA . PRO A 1 265 ? -1.555 -17.672 -19.797 1 95.81 265 PRO A CA 1
ATOM 2087 C C . PRO A 1 265 ? -2.811 -16.812 -19.641 1 95.81 265 PRO A C 1
ATOM 2089 O O . PRO A 1 265 ? -3.771 -16.984 -20.391 1 95.81 265 PRO A O 1
ATOM 2092 N N . LEU A 1 266 ? -2.883 -16.016 -18.625 1 96.06 266 LEU A N 1
ATOM 2093 C CA . LEU A 1 266 ? -4.016 -15.141 -18.344 1 96.06 266 LEU A CA 1
ATOM 2094 C C . LEU A 1 266 ? -3.666 -13.68 -18.641 1 96.06 266 LEU A C 1
ATOM 2096 O O . LEU A 1 266 ? -2.559 -13.383 -19.094 1 96.06 266 LEU A O 1
ATOM 2100 N N . GLY A 1 267 ? -4.625 -12.758 -18.531 1 92.94 267 GLY A N 1
ATOM 2101 C CA . GLY A 1 267 ? -4.398 -11.336 -18.75 1 92.94 267 GLY A CA 1
ATOM 2102 C C . GLY A 1 267 ? -3.994 -11 -20.172 1 92.94 267 GLY A C 1
ATOM 2103 O O . GLY A 1 267 ? -3.033 -10.266 -20.391 1 92.94 267 GLY A O 1
ATOM 2104 N N . SER A 1 268 ? -4.605 -11.555 -21.125 1 89.44 268 SER A N 1
ATOM 2105 C CA . SER A 1 268 ? -4.242 -11.391 -22.531 1 89.44 268 SER A CA 1
ATOM 2106 C C . SER A 1 268 ? -2.803 -11.82 -22.781 1 89.44 268 SER A C 1
ATOM 2108 O O . SER A 1 268 ? -2.002 -11.047 -23.312 1 89.44 268 SER A O 1
ATOM 2110 N N . CYS A 1 269 ? -2.512 -13.07 -22.312 1 88.25 269 CYS A N 1
ATOM 2111 C CA . CYS A 1 269 ? -1.209 -13.719 -22.391 1 88.25 269 CYS A CA 1
ATOM 2112 C C . CYS A 1 269 ? -0.134 -12.883 -21.719 1 88.25 269 CYS A C 1
ATOM 2114 O O . CYS A 1 269 ? 0.942 -12.664 -22.281 1 88.25 269 CYS A O 1
ATOM 2116 N N . GLY A 1 270 ? -0.5 -12.305 -20.688 1 88 270 GLY A N 1
ATOM 2117 C CA . GLY A 1 270 ? 0.478 -11.609 -19.859 1 88 270 GLY A CA 1
ATOM 2118 C C . GLY A 1 270 ? 0.625 -10.141 -20.234 1 88 270 GLY A C 1
ATOM 2119 O O . GLY A 1 270 ? 1.41 -9.422 -19.625 1 88 270 GLY A O 1
ATOM 2120 N N . LYS A 1 271 ? -0.177 -9.656 -21.109 1 86.88 271 LYS A N 1
ATOM 2121 C CA . LYS A 1 271 ? -0.041 -8.273 -21.547 1 86.88 271 LYS A CA 1
ATOM 2122 C C . LYS A 1 271 ? -0.589 -7.305 -20.516 1 86.88 271 LYS A C 1
ATOM 2124 O O . LYS A 1 271 ? -0.15 -6.156 -20.438 1 86.88 271 LYS A O 1
ATOM 2129 N N . LYS A 1 272 ? -1.496 -7.773 -19.812 1 88.69 272 LYS A N 1
ATOM 2130 C CA . LYS A 1 272 ? -2.088 -6.938 -18.766 1 88.69 272 LYS A CA 1
ATOM 2131 C C . LYS A 1 272 ? -1.445 -7.207 -17.422 1 88.69 272 LYS A C 1
ATOM 2133 O O . LYS A 1 272 ? -1.469 -8.344 -16.922 1 88.69 272 LYS A O 1
ATOM 2138 N N . VAL A 1 273 ? -0.847 -6.137 -16.891 1 90.5 273 VAL A N 1
ATOM 2139 C CA . VAL A 1 273 ? -0.244 -6.273 -15.57 1 90.5 273 VAL A CA 1
ATOM 2140 C C . VAL A 1 273 ? -1.243 -5.844 -14.492 1 90.5 273 VAL A C 1
ATOM 2142 O O . VAL A 1 273 ? -1.639 -4.676 -14.438 1 90.5 273 VAL A O 1
ATOM 2145 N N . MET A 1 274 ? -1.691 -6.816 -13.656 1 92.56 274 MET A N 1
ATOM 2146 C CA . MET A 1 274 ? -2.727 -6.543 -12.664 1 92.56 274 MET A CA 1
ATOM 2147 C C . MET A 1 274 ? -2.199 -6.77 -11.25 1 92.56 274 MET A C 1
ATOM 2149 O O . MET A 1 274 ? -2.955 -6.688 -10.281 1 92.56 274 MET A O 1
ATOM 2153 N N . LEU A 1 275 ? -0.948 -7.078 -11.195 1 93.62 275 LEU A N 1
ATOM 2154 C CA . LEU A 1 275 ? -0.252 -7.391 -9.945 1 93.62 275 LEU A CA 1
ATOM 2155 C C . LEU A 1 275 ? 1.165 -6.828 -9.961 1 93.62 275 LEU A C 1
ATOM 2157 O O . LEU A 1 275 ? 1.859 -6.91 -10.977 1 93.62 275 LEU A O 1
ATOM 2161 N N . TRP A 1 276 ? 1.501 -6.227 -8.789 1 90.88 276 TRP A N 1
ATOM 2162 C CA . TRP A 1 276 ? 2.832 -5.633 -8.695 1 90.88 276 TRP A CA 1
ATOM 2163 C C . TRP A 1 276 ? 3.566 -6.145 -7.457 1 90.88 276 TRP A C 1
ATOM 2165 O O . TRP A 1 276 ? 3.037 -6.086 -6.344 1 90.88 276 TRP A O 1
ATOM 2175 N N . TRP A 1 277 ? 4.754 -6.629 -7.746 1 92.38 277 TRP A N 1
ATOM 2176 C CA . TRP A 1 277 ? 5.652 -7.105 -6.699 1 92.38 277 TRP A CA 1
ATOM 2177 C C . TRP A 1 277 ? 6.473 -5.961 -6.121 1 92.38 277 TRP A C 1
ATOM 2179 O O . TRP A 1 277 ? 7.105 -5.203 -6.859 1 92.38 277 TRP A O 1
ATOM 2189 N N . LEU A 1 278 ? 6.387 -5.805 -4.812 1 86.62 278 LEU A N 1
ATOM 2190 C CA . LEU A 1 278 ? 7.152 -4.785 -4.098 1 86.62 278 LEU A CA 1
ATOM 2191 C C . LEU A 1 278 ? 7.555 -5.285 -2.715 1 86.62 278 LEU A C 1
ATOM 2193 O O . LEU A 1 278 ? 6.711 -5.738 -1.941 1 86.62 278 LEU A O 1
ATOM 2197 N N . ARG A 1 279 ? 8.875 -5.25 -2.502 1 84.38 279 ARG A N 1
ATOM 2198 C CA . ARG A 1 279 ? 9.367 -5.59 -1.171 1 84.38 279 ARG A CA 1
ATOM 2199 C C . ARG A 1 279 ? 10.016 -4.379 -0.505 1 84.38 279 ARG A C 1
ATOM 2201 O O . ARG A 1 279 ? 11.102 -3.955 -0.9 1 84.38 279 ARG A O 1
ATOM 2208 N N . VAL A 1 280 ? 9.227 -3.73 0.379 1 74.69 280 VAL A N 1
ATOM 2209 C CA . VAL A 1 280 ? 9.727 -2.602 1.15 1 74.69 280 VAL A CA 1
ATOM 2210 C C . VAL A 1 280 ? 9.695 -2.936 2.641 1 74.69 280 VAL A C 1
ATOM 2212 O O . VAL A 1 280 ? 8.688 -3.428 3.15 1 74.69 280 VAL A O 1
ATOM 2215 N N . GLU A 1 281 ? 10.836 -2.807 3.225 1 70.19 281 GLU A N 1
ATOM 2216 C CA . GLU A 1 281 ? 10.922 -3.031 4.664 1 70.19 281 GLU A CA 1
ATOM 2217 C C . GLU A 1 281 ? 11.445 -1.793 5.387 1 70.19 281 GLU A C 1
ATOM 2219 O O . GLU A 1 281 ? 12.148 -0.974 4.797 1 70.19 281 GLU A O 1
ATOM 2224 N N . ALA A 1 282 ? 10.836 -1.595 6.574 1 62.5 282 ALA A N 1
ATOM 2225 C CA . ALA A 1 282 ? 11.344 -0.494 7.391 1 62.5 282 ALA A CA 1
ATOM 2226 C C . ALA A 1 282 ? 12.773 -0.769 7.852 1 62.5 282 ALA A C 1
ATOM 2228 O O . ALA A 1 282 ? 13.219 -1.919 7.867 1 62.5 282 ALA A O 1
ATOM 2229 N N . ARG A 1 283 ? 13.273 0.328 8.164 1 62.12 283 ARG A N 1
ATOM 2230 C CA . ARG A 1 283 ? 14.594 0.2 8.773 1 62.12 283 ARG A CA 1
ATOM 2231 C C . ARG A 1 283 ? 14.531 -0.615 10.055 1 62.12 283 ARG A C 1
ATOM 2233 O O . ARG A 1 283 ? 13.508 -0.619 10.75 1 62.12 283 ARG A O 1
ATOM 2240 N N . ALA A 1 284 ? 15.602 -1.305 10.195 1 57.56 284 ALA A N 1
ATOM 2241 C CA . ALA A 1 284 ? 15.664 -2.172 11.375 1 57.56 284 ALA A CA 1
ATOM 2242 C C . ALA A 1 284 ? 15.406 -1.382 12.648 1 57.56 284 ALA A C 1
ATOM 2244 O O . ALA A 1 284 ? 14.906 -1.931 13.641 1 57.56 284 ALA A O 1
ATOM 2245 N N . ASP A 1 285 ? 15.648 -0.049 12.609 1 57.5 285 ASP A N 1
ATOM 2246 C CA . ASP A 1 285 ? 15.523 0.746 13.828 1 57.5 285 ASP A CA 1
ATOM 2247 C C . ASP A 1 285 ? 14.133 1.373 13.938 1 57.5 285 ASP A C 1
ATOM 2249 O O . ASP A 1 285 ? 13.852 2.107 14.883 1 57.5 285 ASP A O 1
ATOM 2253 N N . SER A 1 286 ? 13.359 1.058 12.953 1 59.53 286 SER A N 1
ATOM 2254 C CA . SER A 1 286 ? 12.008 1.586 13.062 1 59.53 286 SER A CA 1
ATOM 2255 C C . SER A 1 286 ? 11.172 0.768 14.047 1 59.53 286 SER A C 1
ATOM 2257 O O . SER A 1 286 ? 10.945 -0.425 13.828 1 59.53 286 SER A O 1
ATOM 2259 N N . LYS A 1 287 ? 10.984 1.354 15.281 1 61.44 287 LYS A N 1
ATOM 2260 C CA . LYS A 1 287 ? 10.211 0.616 16.281 1 61.44 287 LYS A CA 1
ATOM 2261 C C . LYS A 1 287 ? 8.828 1.229 16.469 1 61.44 287 LYS A C 1
ATOM 2263 O O . LYS A 1 287 ? 8.703 2.43 16.719 1 61.44 287 LYS A O 1
ATOM 2268 N N . PHE A 1 288 ? 7.875 0.572 16.062 1 64.62 288 PHE A N 1
ATOM 2269 C CA . PHE A 1 288 ? 6.516 0.957 16.422 1 64.62 288 PHE A CA 1
ATOM 2270 C C . PHE A 1 288 ? 5.949 0.014 17.484 1 64.62 288 PHE A C 1
ATOM 2272 O O . PHE A 1 288 ? 6.238 -1.185 17.469 1 64.62 288 PHE A O 1
ATOM 2279 N N . PRO A 1 289 ? 5.262 0.707 18.469 1 62.56 289 PRO A N 1
ATOM 2280 C CA . PRO A 1 289 ? 4.66 -0.182 19.469 1 62.56 289 PRO A CA 1
ATOM 2281 C C . PRO A 1 289 ? 3.668 -1.167 18.859 1 62.56 289 PRO A C 1
ATOM 2283 O O . PRO A 1 289 ? 3.109 -0.904 17.781 1 62.56 289 PRO A O 1
ATOM 2286 N N . PRO A 1 290 ? 3.689 -2.258 19.578 1 62.31 290 PRO A N 1
ATOM 2287 C CA . PRO A 1 290 ? 2.668 -3.217 19.156 1 62.31 290 PRO A CA 1
ATOM 2288 C C . PRO A 1 290 ? 1.272 -2.602 19.078 1 62.31 290 PRO A C 1
ATOM 2290 O O . PRO A 1 290 ? 0.906 -1.79 19.938 1 62.31 290 PRO A O 1
ATOM 2293 N N . GLY A 1 291 ? 0.595 -2.838 18.156 1 64.75 291 GLY A N 1
ATOM 2294 C CA . GLY A 1 291 ? -0.772 -2.375 17.984 1 64.75 291 GLY A CA 1
ATOM 2295 C C . GLY A 1 291 ? -0.862 -0.919 17.562 1 64.75 291 GLY A C 1
ATOM 2296 O O . GLY A 1 291 ? -1.958 -0.39 17.375 1 64.75 291 GLY A O 1
ATOM 2297 N N . TRP A 1 292 ? 0.387 -0.362 17.453 1 65.88 292 TRP A N 1
ATOM 2298 C CA . TRP A 1 292 ? 0.465 1.032 17.031 1 65.88 292 TRP A CA 1
ATOM 2299 C C . TRP A 1 292 ? -0.263 1.943 18 1 65.88 292 TRP A C 1
ATOM 2301 O O . TRP A 1 292 ? -0.983 2.857 17.594 1 65.88 292 TRP A O 1
ATOM 2311 N N . ILE A 1 293 ? -0.368 1.475 19.25 1 64.5 293 ILE A N 1
ATOM 2312 C CA . ILE A 1 293 ? -0.92 2.268 20.344 1 64.5 293 ILE A CA 1
ATOM 2313 C C . ILE A 1 293 ? 0.215 2.873 21.172 1 64.5 293 ILE A C 1
ATOM 2315 O O . ILE A 1 293 ? 1.092 2.152 21.656 1 64.5 293 ILE A O 1
ATOM 2319 N N . ILE A 1 294 ? 0.161 4.191 21.078 1 64.75 294 ILE A N 1
ATOM 2320 C CA . ILE A 1 294 ? 1.205 4.93 21.781 1 64.75 294 ILE A CA 1
ATOM 2321 C C . ILE A 1 294 ? 0.801 5.129 23.25 1 64.75 294 ILE A C 1
ATOM 2323 O O . ILE A 1 294 ? -0.324 5.543 23.531 1 64.75 294 ILE A O 1
ATOM 2327 N N . ASN A 1 295 ? 1.526 4.465 24.188 1 57.41 295 ASN A N 1
ATOM 2328 C CA . ASN A 1 295 ? 1.297 4.738 25.609 1 57.41 295 ASN A CA 1
ATOM 2329 C C . ASN A 1 295 ? 2.002 6.016 26.062 1 57.41 295 ASN A C 1
ATOM 2331 O O . ASN A 1 295 ? 3.227 6.117 25.969 1 57.41 295 ASN A O 1
ATOM 2335 N N . PRO A 1 296 ? 1.244 7.133 26.125 1 51.5 296 PRO A N 1
ATOM 2336 C CA . PRO A 1 296 ? 1.85 8.359 26.641 1 51.5 296 PRO A CA 1
ATOM 2337 C C . PRO A 1 296 ? 2.635 8.141 27.938 1 51.5 296 PRO A C 1
ATOM 2339 O O . PRO A 1 296 ? 2.506 7.086 28.562 1 51.5 296 PRO A O 1
ATOM 2342 N N . PRO A 1 297 ? 3.652 9.203 28.625 1 48.25 297 PRO A N 1
ATOM 2343 C CA . PRO A 1 297 ? 3.752 10.578 28.141 1 48.25 297 PRO A CA 1
ATOM 2344 C C . PRO A 1 297 ? 4.66 10.711 26.922 1 48.25 297 PRO A C 1
ATOM 2346 O O . PRO A 1 297 ? 5.754 10.148 26.906 1 48.25 297 PRO A O 1
ATOM 2349 N N . LEU A 1 298 ? 4.078 10.891 25.781 1 48.59 298 LEU A N 1
ATOM 2350 C CA . LEU A 1 298 ? 4.918 11.281 24.656 1 48.59 298 LEU A CA 1
ATOM 2351 C C . LEU A 1 298 ? 5.719 12.531 24.969 1 48.59 298 LEU A C 1
ATOM 2353 O O . LEU A 1 298 ? 5.262 13.391 25.734 1 48.59 298 LEU A O 1
ATOM 2357 N N . ASP A 1 299 ? 6.977 12.398 24.969 1 45.56 299 ASP A N 1
ATOM 2358 C CA . ASP A 1 299 ? 7.762 13.602 25.203 1 45.56 299 ASP A CA 1
ATOM 2359 C C . ASP A 1 299 ? 7.168 14.789 24.453 1 45.56 299 ASP A C 1
ATOM 2361 O O . ASP A 1 299 ? 6.934 14.719 23.234 1 45.56 299 ASP A O 1
ATOM 2365 N N . ILE A 1 300 ? 6.328 15.477 25.188 1 43.25 300 ILE A N 1
ATOM 2366 C CA . ILE A 1 300 ? 5.723 16.703 24.672 1 43.25 300 ILE A CA 1
ATOM 2367 C C . ILE A 1 300 ? 6.812 17.656 24.188 1 43.25 300 ILE A C 1
ATOM 2369 O O . ILE A 1 300 ? 7.691 18.047 24.969 1 43.25 300 ILE A O 1
ATOM 2373 N N . THR A 1 301 ? 7.395 17.531 23.172 1 42.03 301 THR A N 1
ATOM 2374 C CA . THR A 1 301 ? 8.203 18.656 22.75 1 42.03 301 THR A CA 1
ATOM 2375 C C . THR A 1 301 ? 7.336 19.906 22.562 1 42.03 30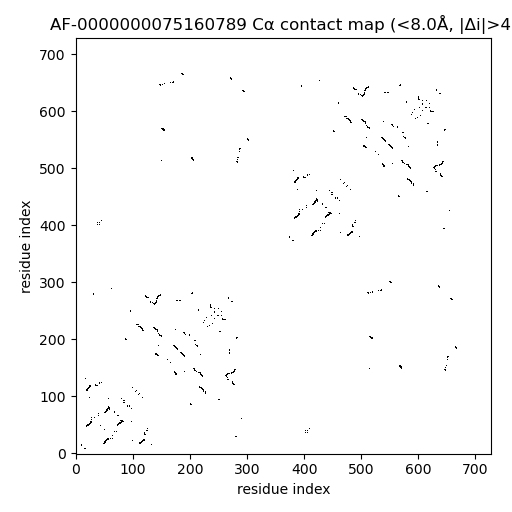1 THR A C 1
ATOM 2377 O O . THR A 1 301 ? 6.492 19.938 21.656 1 42.03 301 THR A O 1
ATOM 2380 N N . VAL A 1 302 ? 7.02 20.547 23.656 1 37.06 302 VAL A N 1
ATOM 2381 C CA . VAL A 1 302 ? 6.285 21.812 23.625 1 37.06 302 VAL A CA 1
ATOM 2382 C C . VAL A 1 302 ? 6.988 22.797 22.688 1 37.06 302 VAL A C 1
ATOM 2384 O O . VAL A 1 302 ? 8.172 23.078 22.859 1 37.06 302 VAL A O 1
ATOM 2387 N N . PRO A 1 303 ? 6.578 22.969 21.516 1 34.19 303 PRO A N 1
ATOM 2388 C CA . PRO A 1 303 ? 7.234 24.141 20.953 1 34.19 303 PRO A CA 1
ATOM 2389 C C . PRO A 1 303 ? 7.316 25.312 21.938 1 34.19 303 PRO A C 1
ATOM 2391 O O . PRO A 1 303 ? 6.371 25.547 22.688 1 34.19 303 PRO A O 1
ATOM 2394 N N . ALA A 1 304 ? 8.555 25.641 22.5 1 31.2 304 ALA A N 1
ATOM 2395 C CA . ALA A 1 304 ? 8.695 26.906 23.25 1 31.2 304 ALA A CA 1
ATOM 2396 C C . ALA A 1 304 ? 7.727 27.953 22.719 1 31.2 304 ALA A C 1
ATOM 2398 O O . ALA A 1 304 ? 7.461 28.016 21.516 1 31.2 304 ALA A O 1
ATOM 2399 N N . LYS A 1 305 ? 6.938 28.656 23.594 1 31.75 305 LYS A N 1
ATOM 2400 C CA . LYS A 1 305 ? 6.227 29.875 23.219 1 31.75 305 LYS A CA 1
ATOM 2401 C C . LYS A 1 305 ? 6.93 30.578 22.062 1 31.75 305 LYS A C 1
ATOM 2403 O O . LYS A 1 305 ? 6.305 30.891 21.047 1 31.75 305 LYS A O 1
ATOM 2408 N N . ARG A 1 306 ? 7.762 31.781 22.312 1 29.92 306 ARG A N 1
ATOM 2409 C CA . ARG A 1 306 ? 8.594 32.781 21.672 1 29.92 306 ARG A CA 1
ATOM 2410 C C . ARG A 1 306 ? 9.906 32.188 21.172 1 29.92 306 ARG A C 1
ATOM 2412 O O . ARG A 1 306 ? 10.844 32.906 20.844 1 29.92 306 ARG A O 1
ATOM 2419 N N . THR A 1 307 ? 10.383 31.109 21.75 1 30.28 307 THR A N 1
ATOM 2420 C CA . THR A 1 307 ? 11.773 30.906 21.344 1 30.28 307 THR A CA 1
ATOM 2421 C C . THR A 1 307 ? 11.859 30.531 19.859 1 30.28 307 THR A C 1
ATOM 2423 O O . THR A 1 307 ? 11.234 29.562 19.422 1 30.28 307 THR A O 1
ATOM 2426 N N . PRO A 1 308 ? 12.406 31.344 19.016 1 29.2 308 PRO A N 1
ATOM 2427 C CA . PRO A 1 308 ? 12.688 31.078 17.609 1 29.2 308 PRO A CA 1
ATOM 2428 C C . PRO A 1 308 ? 13.188 29.672 17.359 1 29.2 308 PRO A C 1
ATOM 2430 O O . PRO A 1 308 ? 13.766 29.047 18.25 1 29.2 308 PRO A O 1
ATOM 2433 N N . TRP A 1 309 ? 12.523 28.859 16.562 1 27.98 309 TRP A N 1
ATOM 2434 C CA . TRP A 1 309 ? 13.07 27.594 16.094 1 27.98 309 TRP A CA 1
ATOM 2435 C C . TRP A 1 309 ? 14.586 27.562 16.219 1 27.98 309 TRP A C 1
ATOM 2437 O O . TRP A 1 309 ? 15.25 28.578 15.984 1 27.98 309 TRP A O 1
ATOM 2447 N N . PRO A 1 310 ? 15.242 26.75 17.047 1 30.28 310 PRO A N 1
ATOM 2448 C CA . PRO A 1 310 ? 16.703 26.844 17.078 1 30.28 310 PRO A CA 1
ATOM 2449 C C . PRO A 1 310 ? 17.297 27.25 15.734 1 30.28 310 PRO A C 1
ATOM 2451 O O . PRO A 1 310 ? 16.766 26.891 14.68 1 30.28 310 PRO A O 1
ATOM 2454 N N . ASP A 1 311 ? 18.047 28.484 15.688 1 28.55 311 ASP A N 1
ATOM 2455 C CA . ASP A 1 311 ? 18.781 29.016 14.539 1 28.55 311 ASP A CA 1
ATOM 2456 C C . ASP A 1 311 ? 19.484 27.906 13.781 1 28.55 311 ASP A C 1
ATOM 2458 O O . ASP A 1 311 ? 19.875 26.891 14.375 1 28.55 311 ASP A O 1
ATOM 2462 N N . ALA A 1 312 ? 19.328 27.719 12.531 1 29.14 312 ALA A N 1
ATOM 2463 C CA . ALA A 1 312 ? 20.109 26.891 11.625 1 29.14 312 ALA A CA 1
ATOM 2464 C C . ALA A 1 312 ? 21.531 26.672 12.164 1 29.14 312 ALA A C 1
ATOM 2466 O O . ALA A 1 312 ? 22.109 27.562 12.773 1 29.14 312 ALA A O 1
ATOM 2467 N N . PRO A 1 313 ? 21.922 25.391 12.516 1 29.58 313 PRO A N 1
ATOM 2468 C CA . PRO A 1 313 ? 23.312 25.328 12.984 1 29.58 313 PRO A CA 1
ATOM 2469 C C . PRO A 1 313 ? 24.172 26.453 12.406 1 29.58 313 PRO A C 1
ATOM 2471 O O . PRO A 1 313 ? 23.875 26.984 11.336 1 29.58 313 PRO A O 1
ATOM 2474 N N . PRO A 1 314 ? 24.938 27.141 13.227 1 27.92 314 PRO A N 1
ATOM 2475 C CA . PRO A 1 314 ? 25.734 28.219 12.641 1 27.92 314 PRO A CA 1
ATOM 2476 C C . PRO A 1 314 ? 26.297 27.844 11.266 1 27.92 314 PRO A C 1
ATOM 2478 O O . PRO A 1 314 ? 26.609 26.688 11.008 1 27.92 314 PRO A O 1
ATOM 2481 N N . GLN A 1 315 ? 25.828 28.516 10.297 1 28.02 315 GLN A N 1
ATOM 2482 C CA . GLN A 1 315 ? 26.516 28.438 9.008 1 28.02 315 GLN A CA 1
ATOM 2483 C C . GLN A 1 315 ? 28.016 28.297 9.188 1 28.02 315 GLN A C 1
ATOM 2485 O O . GLN A 1 315 ? 28.641 29.078 9.906 1 28.02 315 GLN A O 1
ATOM 2490 N N . LEU A 1 316 ? 28.453 27.031 9.328 1 27.52 316 LEU A N 1
ATOM 2491 C CA . LEU A 1 316 ? 29.922 26.984 9.336 1 27.52 316 LEU A CA 1
ATOM 2492 C C . LEU A 1 316 ? 30.5 28.156 8.539 1 27.52 316 LEU A C 1
ATOM 2494 O O . LEU A 1 316 ? 29.969 28.5 7.477 1 27.52 316 LEU A O 1
ATOM 2498 N N . PRO A 1 317 ? 31.188 29.062 9.211 1 27.03 317 PRO A N 1
ATOM 2499 C CA . PRO A 1 317 ? 31.766 30.172 8.438 1 27.03 317 PRO A CA 1
ATOM 2500 C C . PRO A 1 317 ? 32.312 29.719 7.082 1 27.03 317 PRO A C 1
ATOM 2502 O O . PRO A 1 317 ? 32.969 28.688 6.996 1 27.03 317 PRO A O 1
ATOM 2505 N N . SER A 1 318 ? 31.422 29.766 6.082 1 26.55 318 SER A N 1
ATOM 2506 C CA . SER A 1 318 ? 32.125 29.625 4.812 1 26.55 318 SER A CA 1
ATOM 2507 C C . SER A 1 318 ? 33.531 30.266 4.883 1 26.55 318 SER A C 1
ATOM 2509 O O . SER A 1 318 ? 33.625 31.484 5.051 1 26.55 318 SER A O 1
ATOM 2511 N N . GLU A 1 319 ? 34.406 29.609 5.586 1 25.81 319 GLU A N 1
ATOM 2512 C CA . GLU A 1 319 ? 35.75 30.156 5.402 1 25.81 319 GLU A CA 1
ATOM 2513 C C . GLU A 1 319 ? 35.906 30.766 4.008 1 25.81 319 GLU A C 1
ATOM 2515 O O . GLU A 1 319 ? 35.688 30.094 3.002 1 25.81 319 GLU A O 1
ATOM 2520 N N . LYS A 1 320 ? 35.656 32.062 3.947 1 28.78 320 LYS A N 1
ATOM 2521 C CA . LYS A 1 320 ? 36.094 32.812 2.771 1 28.78 320 LYS A CA 1
ATOM 2522 C C . LYS A 1 320 ? 37.375 32.25 2.199 1 28.78 320 LYS A C 1
ATOM 2524 O O . LYS A 1 320 ? 38.438 32.344 2.842 1 28.78 320 LYS A O 1
ATOM 2529 N N . LEU A 1 321 ? 37.281 31.094 1.626 1 26.38 321 LEU A N 1
ATOM 2530 C CA . LEU A 1 321 ? 38.562 30.844 0.965 1 26.38 321 LEU A CA 1
ATOM 2531 C C . LEU A 1 321 ? 39.125 32.125 0.362 1 26.38 321 LEU A C 1
ATOM 2533 O O . LEU A 1 321 ? 38.438 32.875 -0.323 1 26.38 321 LEU A O 1
ATOM 2537 N N . PRO A 1 322 ? 40.125 32.656 0.931 1 26.12 322 PRO A N 1
ATOM 2538 C CA . PRO A 1 322 ? 40.75 33.875 0.397 1 26.12 322 PRO A CA 1
ATOM 2539 C C . PRO A 1 322 ? 40.781 33.906 -1.129 1 26.12 322 PRO A C 1
ATOM 2541 O O . PRO A 1 322 ? 41.219 32.938 -1.752 1 26.12 322 PRO A O 1
ATOM 2544 N N . ILE A 1 323 ? 39.656 34.406 -1.69 1 27.11 323 ILE A N 1
ATOM 2545 C CA . ILE A 1 323 ? 39.844 34.656 -3.117 1 27.11 323 ILE A CA 1
ATOM 2546 C C . ILE A 1 323 ? 41.25 35.156 -3.385 1 27.11 323 ILE A C 1
ATOM 2548 O O . ILE A 1 323 ? 41.625 36.219 -2.895 1 27.11 323 ILE A O 1
ATOM 2552 N N . ASP A 1 324 ? 42.188 34.312 -3.395 1 24.08 324 ASP A N 1
ATOM 2553 C CA . ASP A 1 324 ? 43.5 34.75 -3.822 1 24.08 324 ASP A CA 1
ATOM 2554 C C . ASP A 1 324 ? 43.406 35.812 -4.938 1 24.08 324 ASP A C 1
ATOM 2556 O O . ASP A 1 324 ? 42.781 35.531 -5.977 1 24.08 324 ASP A O 1
ATOM 2560 N N . GLN A 1 325 ? 43.406 37.094 -4.555 1 24.86 325 GLN A N 1
ATOM 2561 C CA . GLN A 1 325 ? 43.594 38.281 -5.367 1 24.86 325 GLN A CA 1
ATOM 2562 C C . GLN A 1 325 ? 44.562 38.031 -6.508 1 24.86 325 GLN A C 1
ATOM 2564 O O . GLN A 1 325 ? 45.75 37.812 -6.27 1 24.86 325 GLN A O 1
ATOM 2569 N N . ASP A 1 326 ? 44.219 37.188 -7.512 1 24.3 326 ASP A N 1
ATOM 2570 C CA . ASP A 1 326 ? 45.188 37.125 -8.578 1 24.3 326 ASP A CA 1
ATOM 2571 C C . ASP A 1 326 ? 45.75 38.531 -8.883 1 24.3 326 ASP A C 1
ATOM 2573 O O . ASP A 1 326 ? 45 39.469 -9.031 1 24.3 326 ASP A O 1
ATOM 2577 N N . PRO A 1 327 ? 47 38.812 -8.664 1 23.52 327 PRO A N 1
ATOM 2578 C CA . PRO A 1 327 ? 47.719 40.062 -8.859 1 23.52 327 PRO A CA 1
ATOM 2579 C C . PRO A 1 327 ? 47.406 40.719 -10.211 1 23.52 327 PRO A C 1
ATOM 2581 O O . PRO A 1 327 ? 47.219 40.031 -11.203 1 23.52 327 PRO A O 1
ATOM 2584 N N . ALA A 1 328 ? 46.844 41.938 -10.203 1 24.23 328 ALA A N 1
ATOM 2585 C CA . ALA A 1 328 ? 46.594 42.906 -11.273 1 24.23 328 ALA A CA 1
ATOM 2586 C C . ALA A 1 328 ? 47.812 42.969 -12.227 1 24.23 328 ALA A C 1
ATOM 2588 O O . ALA A 1 328 ? 48.844 43.531 -11.875 1 24.23 328 ALA A O 1
ATOM 2589 N N . GLU A 1 329 ? 48.25 41.875 -12.836 1 19.61 329 GLU A N 1
ATOM 2590 C CA . GLU A 1 329 ? 49.438 42.188 -13.625 1 19.61 329 GLU A CA 1
ATOM 2591 C C . GLU A 1 329 ? 49.188 43.406 -14.516 1 19.61 329 GLU A C 1
ATOM 2593 O O . GLU A 1 329 ? 48.188 43.469 -15.227 1 19.61 329 GLU A O 1
ATOM 2598 N N . LYS A 1 330 ? 49.844 44.469 -14.242 1 22.42 330 LYS A N 1
ATOM 2599 C CA . LYS A 1 330 ? 50.094 45.781 -14.828 1 22.42 330 LYS A CA 1
ATOM 2600 C C . LYS A 1 330 ? 50.531 45.656 -16.281 1 22.42 330 LYS A C 1
ATOM 2602 O O . LYS A 1 330 ? 51.688 45.375 -16.578 1 22.42 330 LYS A O 1
ATOM 2607 N N . HIS A 1 331 ? 49.719 44.906 -17.094 1 19.03 331 HIS A N 1
ATOM 2608 C CA . HIS A 1 331 ? 50.469 44.844 -18.359 1 19.03 331 HIS A CA 1
ATOM 2609 C C . HIS A 1 331 ? 50.688 46.25 -18.922 1 19.03 331 HIS A C 1
ATOM 2611 O O . HIS A 1 331 ? 49.812 47.094 -18.844 1 19.03 331 HIS A O 1
ATOM 2617 N N . PRO A 1 332 ? 51.906 46.531 -19.25 1 19.22 332 PRO A N 1
ATOM 2618 C CA . PRO A 1 332 ? 52.5 47.75 -19.766 1 19.22 332 PRO A CA 1
ATOM 2619 C C . PRO A 1 332 ? 51.812 48.281 -21.016 1 19.22 332 PRO A C 1
ATOM 2621 O O . PRO A 1 332 ? 51.125 47.5 -21.719 1 19.22 332 PRO A O 1
ATOM 2624 N N . SER A 1 333 ? 51.938 49.562 -21.281 1 17.77 333 SER A N 1
ATOM 2625 C CA . SER A 1 333 ? 51.469 50.719 -22.047 1 17.77 333 SER A CA 1
ATOM 2626 C C . SER A 1 333 ? 51.688 50.5 -23.547 1 17.77 333 SER A C 1
ATOM 2628 O O . SER A 1 333 ? 51.156 51.25 -24.375 1 17.77 333 SER A O 1
ATOM 2630 N N . LYS A 1 334 ? 52.5 49.562 -24.016 1 17.08 334 LYS A N 1
ATOM 2631 C CA . LYS A 1 334 ? 53.375 50.219 -25 1 17.08 334 LYS A CA 1
ATOM 2632 C C . LYS A 1 334 ? 52.531 50.75 -26.172 1 17.08 334 LYS A C 1
ATOM 2634 O O . LYS A 1 334 ? 51.438 50.25 -26.422 1 17.08 334 LYS A O 1
ATOM 2639 N N . SER A 1 335 ? 53.219 51.062 -27.328 1 16.92 335 SER A N 1
ATOM 2640 C CA . SER A 1 335 ? 53.531 52.125 -28.297 1 16.92 335 SER A CA 1
ATOM 2641 C C . SER A 1 335 ? 52.688 51.969 -29.562 1 16.92 335 SER A C 1
ATOM 2643 O O . SER A 1 335 ? 52.062 50.938 -29.781 1 16.92 335 SER A O 1
ATOM 2645 N N . GLY 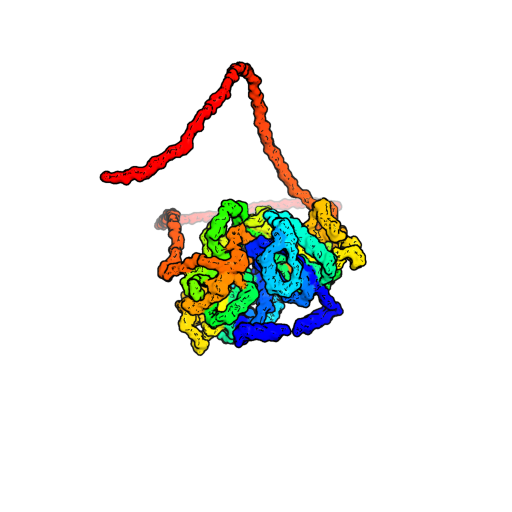A 1 336 ? 53.219 52.125 -30.797 1 15.85 336 GLY A N 1
ATOM 2646 C CA . GLY A 1 336 ? 53.156 53.125 -31.875 1 15.85 336 GLY A CA 1
ATOM 2647 C C . GLY A 1 336 ? 52.438 52.594 -33.094 1 15.85 336 GLY A C 1
ATOM 2648 O O . GLY A 1 336 ? 52.312 53.312 -34.094 1 15.85 336 GLY A O 1
ATOM 2649 N N . ARG A 1 337 ? 52 51.25 -33.344 1 16.27 337 ARG A N 1
ATOM 2650 C CA . ARG A 1 337 ? 52.406 51.156 -34.75 1 16.27 337 ARG A CA 1
ATOM 2651 C C . ARG A 1 337 ? 51.5 51.969 -35.656 1 16.27 337 ARG A C 1
ATOM 2653 O O . ARG A 1 337 ? 50.344 52.219 -35.312 1 16.27 337 ARG A O 1
ATOM 2660 N N . SER A 1 338 ? 51.938 52.062 -36.969 1 16.02 338 SER A N 1
ATOM 2661 C CA . SER A 1 338 ? 52 52.844 -38.188 1 16.02 338 SER A CA 1
ATOM 2662 C C . SER A 1 338 ? 50.75 52.656 -39.031 1 16.02 338 SER A C 1
ATOM 2664 O O . SER A 1 338 ? 50.062 51.625 -38.906 1 16.02 338 SER A O 1
ATOM 2666 N N . ARG A 1 339 ? 50.344 53.312 -40.156 1 15.79 339 ARG A N 1
ATOM 2667 C CA . ARG A 1 339 ? 49.531 54.188 -41 1 15.79 339 ARG A CA 1
ATOM 2668 C C . ARG A 1 339 ? 48.906 53.438 -42.156 1 15.79 339 ARG A C 1
ATOM 2670 O O . ARG A 1 339 ? 48 53.938 -42.812 1 15.79 339 ARG A O 1
ATOM 2677 N N . SER A 1 340 ? 49.281 52.219 -42.781 1 14.73 340 SER A N 1
ATOM 2678 C CA . SER A 1 340 ? 49.312 52.594 -44.188 1 14.73 340 SER A CA 1
ATOM 2679 C C . SER A 1 340 ? 47.906 52.625 -44.781 1 14.73 340 SER A C 1
ATOM 2681 O O . SER A 1 340 ? 47.5 53.625 -45.406 1 14.73 340 SER A O 1
ATOM 2683 N N . ARG A 1 341 ? 47.312 51.531 -45.875 1 15.57 341 ARG A N 1
ATOM 2684 C CA . ARG A 1 341 ? 47.188 51.656 -47.312 1 15.57 341 ARG A CA 1
ATOM 2685 C C . ARG A 1 341 ? 45.75 51.719 -47.75 1 15.57 341 ARG A C 1
ATOM 2687 O O . ARG A 1 341 ? 44.875 51.188 -47.062 1 15.57 341 ARG A O 1
ATOM 2694 N N . HIS A 1 342 ? 45.375 51.812 -49.156 1 16.12 342 HIS A N 1
ATOM 2695 C CA . HIS A 1 342 ? 44.656 52.562 -50.188 1 16.12 342 HIS A CA 1
ATOM 2696 C C . HIS A 1 342 ? 43.375 51.812 -50.594 1 16.12 342 HIS A C 1
ATOM 2698 O O . HIS A 1 342 ? 42.281 52.344 -50.562 1 16.12 342 HIS A O 1
ATOM 2704 N N . SER A 1 343 ? 43.219 51.094 -51.938 1 15.76 343 SER A N 1
ATOM 2705 C CA . SER A 1 343 ? 42.531 51.531 -53.125 1 15.76 343 SER A CA 1
ATOM 2706 C C . SER A 1 343 ? 41.25 50.75 -53.406 1 15.76 343 SER A C 1
ATOM 2708 O O . SER A 1 343 ? 41.031 49.688 -52.781 1 15.76 343 SER A O 1
ATOM 2710 N N . SER A 1 344 ? 40.812 50.344 -54.906 1 15.18 344 SER A N 1
ATOM 2711 C CA . SER A 1 344 ? 39.844 50.656 -55.969 1 15.18 344 SER A CA 1
ATOM 2712 C C . SER A 1 344 ? 39.062 49.438 -56.375 1 15.18 344 SER A C 1
ATOM 2714 O O . SER A 1 344 ? 38.25 49.5 -57.312 1 15.18 344 SER A O 1
ATOM 2716 N N . ARG A 1 345 ? 38.188 48.594 -55.781 1 15.13 345 ARG A N 1
ATOM 2717 C CA . ARG A 1 345 ? 37.938 47.312 -56.438 1 15.13 345 ARG A CA 1
ATOM 2718 C C . ARG A 1 345 ? 36.781 47.438 -57.406 1 15.13 345 ARG A C 1
ATOM 2720 O O . ARG A 1 345 ? 35.625 47.656 -57 1 15.13 345 ARG A O 1
ATOM 2727 N N . SER A 1 346 ? 36.875 47.562 -58.781 1 14.82 346 SER A N 1
ATOM 2728 C CA . SER A 1 346 ? 35.938 47.844 -59.875 1 14.82 346 SER A CA 1
ATOM 2729 C C . SER A 1 346 ? 35.219 46.562 -60.312 1 14.82 346 SER A C 1
ATOM 2731 O O . SER A 1 346 ? 34.062 46.625 -60.812 1 14.82 346 SER A O 1
ATOM 2733 N N . LYS A 1 347 ? 35.562 45.25 -60.281 1 15.41 347 LYS A N 1
ATOM 2734 C CA . LYS A 1 347 ? 35.562 44.562 -61.562 1 15.41 347 LYS A CA 1
ATOM 2735 C C . LYS A 1 347 ? 34.156 44.281 -62.031 1 15.41 347 LYS A C 1
ATOM 2737 O O . LYS A 1 347 ? 33.188 44.406 -61.281 1 15.41 347 LYS A O 1
ATOM 2742 N N . ARG A 1 348 ? 33.844 42.875 -62.531 1 15.8 348 ARG A N 1
ATOM 2743 C CA . ARG A 1 348 ? 33.75 42.219 -63.844 1 15.8 348 ARG A CA 1
ATOM 2744 C C . ARG A 1 348 ? 32.312 41.906 -64.188 1 15.8 348 ARG A C 1
ATOM 2746 O O . ARG A 1 348 ? 31.453 41.719 -63.344 1 15.8 348 ARG A O 1
ATOM 2753 N N . LYS A 1 349 ? 32.031 41.625 -65.5 1 16.17 349 LYS A N 1
ATOM 2754 C CA . LYS A 1 349 ? 31.266 41.75 -66.75 1 16.17 349 LYS A CA 1
ATOM 2755 C C . LYS A 1 349 ? 30.266 40.625 -66.938 1 16.17 349 LYS A C 1
ATOM 2757 O O . LYS A 1 349 ? 30.203 39.719 -66.062 1 16.17 349 LYS A O 1
ATOM 2762 N N . HIS A 1 350 ? 30.359 39.562 -68.062 1 15.7 350 HIS A N 1
ATOM 2763 C CA . HIS A 1 350 ? 29.797 39.406 -69.375 1 15.7 350 HIS A CA 1
ATOM 2764 C C . HIS A 1 350 ? 29.062 38.062 -69.5 1 15.7 350 HIS A C 1
ATOM 2766 O O . HIS A 1 350 ? 28.562 37.719 -70.562 1 15.7 350 HIS A O 1
ATOM 2772 N N . GLU A 1 351 ? 28.797 37.125 -68.625 1 17.11 351 GLU A N 1
ATOM 2773 C CA . GLU A 1 351 ? 28.734 35.812 -69.25 1 17.11 351 GLU A CA 1
ATOM 2774 C C . GLU A 1 351 ? 27.469 35.625 -70.062 1 17.11 351 GLU A C 1
ATOM 2776 O O . GLU A 1 351 ? 26.391 36.031 -69.625 1 17.11 351 GLU A O 1
ATOM 2781 N N . GLN A 1 352 ? 27.609 35.094 -71.25 1 15.96 352 GLN A N 1
ATOM 2782 C CA . GLN A 1 352 ? 27.047 34.844 -72.562 1 15.96 352 GLN A CA 1
ATOM 2783 C C . GLN A 1 352 ? 25.922 33.812 -72.5 1 15.96 352 GLN A C 1
ATOM 2785 O O . GLN A 1 352 ? 25.828 33.062 -71.562 1 15.96 352 GLN A O 1
ATOM 2790 N N . ARG A 1 353 ? 25.25 33.25 -73.75 1 16.61 353 ARG A N 1
ATOM 2791 C CA . ARG A 1 353 ? 24.062 33.062 -74.562 1 16.61 353 ARG A CA 1
ATOM 2792 C C . ARG A 1 353 ? 23.625 31.609 -74.562 1 16.61 353 ARG A C 1
ATOM 2794 O O . ARG A 1 353 ? 24.438 30.703 -74.438 1 16.61 353 ARG A O 1
ATOM 2801 N N . ALA A 1 354 ? 22.266 31.141 -74.75 1 18.23 354 ALA A N 1
ATOM 2802 C CA . ALA A 1 354 ? 21.078 30.312 -74.688 1 18.23 354 ALA A CA 1
ATOM 2803 C C . ALA A 1 354 ? 21.094 29.25 -75.812 1 18.23 354 ALA A C 1
ATOM 2805 O O . ALA A 1 354 ? 20.25 28.359 -75.812 1 18.23 354 ALA A O 1
ATOM 2806 N N . GLY A 1 355 ? 21.828 29.281 -76.938 1 16.02 355 GLY A N 1
ATOM 2807 C CA . GLY A 1 355 ? 21.062 28.859 -78.062 1 16.02 355 GLY A CA 1
ATOM 2808 C C . GLY A 1 355 ? 20.859 27.359 -78.125 1 16.02 355 GLY A C 1
ATOM 2809 O O . GLY A 1 355 ? 19.734 26.875 -78.25 1 16.02 355 GLY A O 1
ATOM 2810 N N . ASN A 1 356 ? 21.828 26.484 -78.625 1 17.06 356 ASN A N 1
ATOM 2811 C CA . ASN A 1 356 ? 21.641 25.766 -79.875 1 17.06 356 ASN A CA 1
ATOM 2812 C C . ASN A 1 356 ? 21.047 24.375 -79.688 1 17.06 356 ASN A C 1
ATOM 2814 O O . ASN A 1 356 ? 21.125 23.844 -78.562 1 17.06 356 ASN A O 1
ATOM 2818 N N . ALA A 1 357 ? 21.078 23.406 -80.75 1 18.06 357 ALA A N 1
ATOM 2819 C CA . ALA A 1 357 ? 20.391 22.594 -81.75 1 18.06 357 ALA A CA 1
ATOM 2820 C C . ALA A 1 357 ? 20.5 21.109 -81.438 1 18.06 357 ALA A C 1
ATOM 2822 O O . ALA A 1 357 ? 19.5 20.406 -81.375 1 18.06 357 ALA A O 1
ATOM 2823 N N . GLN A 1 358 ? 21.688 20.328 -81.625 1 17.77 358 GLN A N 1
ATOM 2824 C CA . GLN A 1 358 ? 21.766 19.297 -82.625 1 17.77 358 GLN A CA 1
ATOM 2825 C C . GLN A 1 358 ? 21.641 17.906 -82.062 1 17.77 358 GLN A C 1
ATOM 2827 O O . GLN A 1 358 ? 22.594 17.391 -81.438 1 17.77 358 GLN A O 1
ATOM 2832 N N . ILE A 1 359 ? 20.688 17.328 -81.375 1 20.47 359 ILE A N 1
ATOM 2833 C CA . ILE A 1 359 ? 20.906 15.961 -80.938 1 20.47 359 ILE A CA 1
ATOM 2834 C C . ILE A 1 359 ? 20.703 14.992 -82.125 1 20.47 359 ILE A C 1
ATOM 2836 O O . ILE A 1 359 ? 20.469 13.797 -81.875 1 20.47 359 ILE A O 1
ATOM 2840 N N . THR A 1 360 ? 20.797 15.266 -83.438 1 20.38 360 THR A N 1
ATOM 2841 C CA . THR A 1 360 ? 20.125 14.234 -84.25 1 20.38 360 THR A CA 1
ATOM 2842 C C . THR A 1 360 ? 20.906 12.93 -84.188 1 20.38 360 THR A C 1
ATOM 2844 O O . THR A 1 360 ? 20.312 11.844 -84.188 1 20.38 360 THR A O 1
ATOM 2847 N N . GLY A 1 361 ? 22.266 12.812 -84.5 1 17.31 361 GLY A N 1
ATOM 2848 C CA . GLY A 1 361 ? 22.812 12.039 -85.625 1 17.31 361 GLY A CA 1
ATOM 2849 C C . GLY A 1 361 ? 23.031 10.578 -85.25 1 17.31 361 GLY A C 1
ATOM 2850 O O . GLY A 1 361 ? 23.438 9.781 -86.125 1 17.31 361 GLY A O 1
ATOM 2851 N N . ALA A 1 362 ? 23.5 9.883 -84.375 1 20.2 362 ALA A N 1
ATOM 2852 C CA . ALA A 1 362 ? 24.422 8.852 -84.812 1 20.2 362 ALA A CA 1
ATOM 2853 C C . ALA A 1 362 ? 23.703 7.781 -85.625 1 20.2 362 ALA A C 1
ATOM 2855 O O . ALA A 1 362 ? 22.609 7.348 -85.25 1 20.2 362 ALA A O 1
ATOM 2856 N N . THR A 1 363 ? 24.219 7.434 -87.062 1 19.66 363 THR A N 1
ATOM 2857 C CA . THR A 1 363 ? 24.672 6.793 -88.25 1 19.66 363 THR A CA 1
ATOM 2858 C C . THR A 1 363 ? 24.859 5.293 -88.062 1 19.66 363 THR A C 1
ATOM 2860 O O . THR A 1 363 ? 25.062 4.836 -86.938 1 19.66 363 THR A O 1
ATOM 2863 N N . PRO A 1 364 ? 25.656 4.695 -89.312 1 22.86 364 PRO A N 1
ATOM 2864 C CA . PRO A 1 364 ? 26.328 3.67 -90.062 1 22.86 364 PRO A CA 1
ATOM 2865 C C . PRO A 1 364 ? 27.422 2.938 -89.312 1 22.86 364 PRO A C 1
ATOM 2867 O O . PRO A 1 364 ? 28.016 3.504 -88.375 1 22.86 364 PRO A O 1
ATOM 2870 N N . MET B 1 1 ? -28.578 -4.34 3.207 1 37.62 1 MET B N 1
ATOM 2871 C CA . MET B 1 1 ? -27.469 -4.441 4.164 1 37.62 1 MET B CA 1
ATOM 2872 C C . MET B 1 1 ? -26.75 -3.105 4.305 1 37.62 1 MET B C 1
ATOM 2874 O O . MET B 1 1 ? -26.406 -2.695 5.414 1 37.62 1 MET B O 1
ATOM 2878 N N . GLU B 1 2 ? -26.641 -2.439 3.1 1 44.28 2 GLU B N 1
ATOM 2879 C CA . GLU B 1 2 ? -26.109 -1.086 3.199 1 44.28 2 GLU B CA 1
ATOM 2880 C C . GLU B 1 2 ? -26.984 -0.207 4.082 1 44.28 2 GLU B C 1
ATOM 2882 O O . GLU B 1 2 ? -26.484 0.561 4.906 1 44.28 2 GLU B O 1
ATOM 2887 N N . ARG B 1 3 ? -28.188 -0.412 3.848 1 43.88 3 ARG B N 1
ATOM 2888 C CA . ARG B 1 3 ? -29.141 0.399 4.617 1 43.88 3 ARG B CA 1
ATOM 2889 C C . ARG B 1 3 ? -29.078 0.04 6.098 1 43.88 3 ARG B C 1
ATOM 2891 O O . ARG B 1 3 ? -29.109 0.924 6.957 1 43.88 3 ARG B O 1
ATOM 2898 N N . VAL B 1 4 ? -29.078 -1.23 6.305 1 46.75 4 VAL B N 1
ATOM 2899 C CA . VAL B 1 4 ? -29.062 -1.666 7.699 1 46.75 4 VAL B CA 1
ATOM 2900 C C . VAL B 1 4 ? -27.766 -1.212 8.359 1 46.75 4 VAL B C 1
ATOM 2902 O O . VAL B 1 4 ? -27.766 -0.732 9.5 1 46.75 4 VAL B O 1
ATOM 2905 N N . GLN B 1 5 ? -26.641 -1.366 7.68 1 50.22 5 GLN B N 1
ATOM 2906 C CA . GLN B 1 5 ? -25.359 -0.907 8.219 1 50.22 5 GLN B CA 1
ATOM 2907 C C . GLN B 1 5 ? -25.375 0.601 8.453 1 50.22 5 GLN B C 1
ATOM 2909 O O . GLN B 1 5 ? -24.859 1.083 9.469 1 50.22 5 GLN B O 1
ATOM 2914 N N . GLN B 1 6 ? -26.031 1.189 7.516 1 50.81 6 GLN B N 1
ATOM 2915 C CA . GLN B 1 6 ? -26.203 2.629 7.688 1 50.81 6 GLN B CA 1
ATOM 2916 C C . GLN B 1 6 ? -27.062 2.945 8.914 1 50.81 6 GLN B C 1
ATOM 2918 O O . GLN B 1 6 ? -26.75 3.871 9.664 1 50.81 6 GLN B O 1
ATOM 2923 N N . GLU B 1 7 ? -28.047 2.154 8.953 1 50.75 7 GLU B N 1
ATOM 2924 C CA . GLU B 1 7 ? -28.953 2.377 10.062 1 50.75 7 GLU B CA 1
ATOM 2925 C C . GLU B 1 7 ? -28.281 2.09 11.406 1 50.75 7 GLU B C 1
ATOM 2927 O O . GLU B 1 7 ? -28.469 2.822 12.375 1 50.75 7 GLU B O 1
ATOM 2932 N N . GLN B 1 8 ? -27.625 1.051 11.5 1 51.12 8 GLN B N 1
ATOM 2933 C CA . GLN B 1 8 ? -26.938 0.708 12.742 1 51.12 8 GLN B CA 1
ATOM 2934 C C . GLN B 1 8 ? -25.891 1.754 13.102 1 51.12 8 GLN B C 1
ATOM 2936 O O . GLN B 1 8 ? -25.719 2.098 14.273 1 51.12 8 GLN B O 1
ATOM 2941 N N . ARG B 1 9 ? -25.328 2.195 12.117 1 52.25 9 ARG B N 1
ATOM 2942 C CA . ARG B 1 9 ? -24.328 3.232 12.352 1 52.25 9 ARG B CA 1
ATOM 2943 C C . ARG B 1 9 ? -24.984 4.543 12.766 1 52.25 9 ARG B C 1
ATOM 2945 O O . ARG B 1 9 ? -24.484 5.254 13.633 1 52.25 9 ARG B O 1
ATOM 2952 N N . ALA B 1 10 ? -26.125 4.855 12.055 1 51.59 10 ALA B N 1
ATOM 2953 C CA . ALA B 1 10 ? -26.906 6.016 12.469 1 51.59 10 ALA B CA 1
ATOM 2954 C C . ALA B 1 10 ? -27.328 5.902 13.938 1 51.59 10 ALA B C 1
ATOM 2956 O O . ALA B 1 10 ? -27.391 6.906 14.648 1 51.59 10 ALA B O 1
ATOM 2957 N N . GLN B 1 11 ? -27.609 4.754 14.258 1 51.81 11 GLN B N 1
ATOM 2958 C CA . GLN B 1 11 ? -28 4.539 15.648 1 51.81 11 GLN B CA 1
ATOM 2959 C C . GLN B 1 11 ? -26.812 4.738 16.578 1 51.81 11 GLN B C 1
ATOM 2961 O O . GLN B 1 11 ? -26.969 5.199 17.719 1 51.81 11 GLN B O 1
ATOM 2966 N N . LEU B 1 12 ? -25.688 4.289 16.109 1 51.44 12 LEU B N 1
ATOM 2967 C CA . LEU B 1 12 ? -24.516 4.398 16.953 1 51.44 12 LEU B CA 1
ATOM 2968 C C . LEU B 1 12 ? -24.141 5.859 17.172 1 51.44 12 LEU B C 1
ATOM 2970 O O . LEU B 1 12 ? -23.703 6.23 18.266 1 51.44 12 LEU B O 1
ATOM 2974 N N . TRP B 1 13 ? -24.297 6.602 16.156 1 54.75 13 TRP B N 1
ATOM 2975 C CA . TRP B 1 13 ? -23.812 7.973 16.312 1 54.75 13 TRP B CA 1
ATOM 2976 C C . TRP B 1 13 ? -24.969 8.914 16.656 1 54.75 13 TRP B C 1
ATOM 2978 O O . TRP B 1 13 ? -24.75 10.086 16.969 1 54.75 13 TRP B O 1
ATOM 2988 N N . GLY B 1 14 ? -26.203 8.438 16.906 1 53.53 14 GLY B N 1
ATOM 2989 C CA . GLY B 1 14 ? -27.344 9.281 17.203 1 53.53 14 GLY B CA 1
ATOM 2990 C C . GLY B 1 14 ? -27.641 10.289 16.109 1 53.53 14 GLY B C 1
ATOM 2991 O O . GLY B 1 14 ? -28.688 10.938 16.125 1 53.53 14 GLY B O 1
ATOM 2992 N N . GLN B 1 15 ? -26.672 10.844 15.398 1 66.12 15 GLN B N 1
ATOM 2993 C CA . GLN B 1 15 ? -26.797 11.797 14.305 1 66.12 15 GLN B CA 1
ATOM 2994 C C . GLN B 1 15 ? -26.375 11.164 12.977 1 66.12 15 GLN B C 1
ATOM 2996 O O . GLN B 1 15 ? -25.656 10.164 12.961 1 66.12 15 GLN B O 1
ATOM 3001 N N . ASP B 1 16 ? -26.984 11.641 11.938 1 83.44 16 ASP B N 1
ATOM 3002 C CA . ASP B 1 16 ? -26.641 11.164 10.594 1 83.44 16 ASP B CA 1
ATOM 3003 C C . ASP B 1 16 ? -25.156 11.375 10.297 1 83.44 16 ASP B C 1
ATOM 3005 O O . ASP B 1 16 ? -24.609 12.445 10.57 1 83.44 16 ASP B O 1
ATOM 3009 N N . PRO B 1 17 ? -24.453 10.336 9.891 1 93.38 17 PRO B N 1
ATOM 3010 C CA . PRO B 1 17 ? -23.031 10.5 9.555 1 93.38 17 PRO B CA 1
ATOM 3011 C C . PRO B 1 17 ? -22.797 11.578 8.508 1 93.38 17 PRO B C 1
ATOM 3013 O O . PRO B 1 17 ? -23.609 11.734 7.59 1 93.38 17 PRO B O 1
ATOM 3016 N N . ARG B 1 18 ? -21.797 12.352 8.727 1 96.88 18 ARG B N 1
ATOM 3017 C CA . ARG B 1 18 ? -21.438 13.422 7.797 1 96.88 18 ARG B CA 1
ATOM 3018 C C . ARG B 1 18 ? -20.688 12.859 6.594 1 96.88 18 ARG B C 1
ATOM 3020 O O . ARG B 1 18 ? -19.922 11.914 6.723 1 96.88 18 ARG B O 1
ATOM 3027 N N . PRO B 1 19 ? -20.922 13.5 5.41 1 98.19 19 PRO B N 1
ATOM 3028 C CA . PRO B 1 19 ? -20.109 13.109 4.25 1 98.19 19 PRO B CA 1
ATOM 3029 C C . PRO B 1 19 ? -18.625 13.383 4.453 1 98.19 19 PRO B C 1
ATOM 3031 O O . PRO B 1 19 ? -18.234 14.141 5.348 1 98.19 19 PRO B O 1
ATOM 3034 N N . VAL B 1 20 ? -17.859 12.672 3.672 1 98.62 20 VAL B N 1
ATOM 3035 C CA . VAL B 1 20 ? -16.406 12.836 3.725 1 98.62 20 VAL B CA 1
ATOM 3036 C C . VAL B 1 20 ? -15.906 13.398 2.398 1 98.62 20 VAL B C 1
ATOM 3038 O O . VAL B 1 20 ? -16.312 12.945 1.328 1 98.62 20 VAL B O 1
ATOM 3041 N N . VAL B 1 21 ? -15.102 14.438 2.438 1 98.81 21 VAL B N 1
ATOM 3042 C CA . VAL B 1 21 ? -14.422 15.008 1.277 1 98.81 21 VAL B CA 1
ATOM 3043 C C . VAL B 1 21 ? -12.93 14.719 1.366 1 98.81 21 VAL B C 1
ATOM 3045 O O . VAL B 1 21 ? -12.234 15.258 2.234 1 98.81 21 VAL B O 1
ATOM 3048 N N . VAL B 1 22 ? -12.445 13.891 0.446 1 98.81 22 VAL B N 1
ATOM 3049 C CA . VAL B 1 22 ? -11.047 13.492 0.486 1 98.81 22 VAL B CA 1
ATOM 3050 C C . VAL B 1 22 ? -10.25 14.289 -0.543 1 98.81 22 VAL B C 1
ATOM 3052 O O . VAL B 1 22 ? -10.641 14.375 -1.708 1 98.81 22 VAL B O 1
ATOM 3055 N N . ILE B 1 23 ? -9.133 14.883 -0.117 1 98.81 23 ILE B N 1
ATOM 3056 C CA . ILE B 1 23 ? -8.242 15.633 -1.002 1 98.81 23 ILE B CA 1
ATOM 3057 C C . ILE B 1 23 ? -6.918 14.883 -1.155 1 98.81 23 ILE B C 1
ATOM 3059 O O . ILE B 1 23 ? -6.23 14.617 -0.167 1 98.81 23 ILE B O 1
ATOM 3063 N N . THR B 1 24 ? -6.574 14.586 -2.404 1 98.75 24 THR B N 1
ATOM 3064 C CA . THR B 1 24 ? -5.359 13.82 -2.688 1 98.75 24 THR B CA 1
ATOM 3065 C C . THR B 1 24 ? -4.512 14.531 -3.738 1 98.75 24 THR B C 1
ATOM 3067 O O . THR B 1 24 ? -4.867 14.547 -4.922 1 98.75 24 THR B O 1
ATOM 3070 N N . PRO B 1 25 ? -3.391 15.117 -3.328 1 98.06 25 PRO B N 1
ATOM 3071 C CA . PRO B 1 25 ? -2.402 15.516 -4.336 1 98.06 25 PRO B CA 1
ATOM 3072 C C . PRO B 1 25 ? -1.688 14.32 -4.961 1 98.06 25 PRO B C 1
ATOM 3074 O O . PRO B 1 25 ? -1.4 13.336 -4.273 1 98.06 25 PRO B O 1
ATOM 3077 N N . THR B 1 26 ? -1.484 14.344 -6.25 1 96.31 26 THR B N 1
ATOM 3078 C CA . THR B 1 26 ? -0.755 13.273 -6.926 1 96.31 26 THR B CA 1
ATOM 3079 C C . THR B 1 26 ? -0.052 13.805 -8.172 1 96.31 26 THR B C 1
ATOM 3081 O O . THR B 1 26 ? -0.075 15.008 -8.438 1 96.31 26 THR B O 1
ATOM 3084 N N . TYR B 1 27 ? 0.755 13.016 -8.797 1 91.12 27 TYR B N 1
ATOM 3085 C CA . TYR B 1 27 ? 1.451 13.305 -10.039 1 91.12 27 TYR B CA 1
ATOM 3086 C C . TYR B 1 27 ? 1.861 12.023 -10.75 1 91.12 27 TYR B C 1
ATOM 3088 O O . TYR B 1 27 ? 1.957 10.969 -10.125 1 91.12 27 TYR B O 1
ATOM 3096 N N . VAL B 1 28 ? 2.076 12.156 -11.969 1 85.56 28 VAL B N 1
ATOM 3097 C CA . VAL B 1 28 ? 2.414 10.984 -12.773 1 85.56 28 VAL B CA 1
ATOM 3098 C C . VAL B 1 28 ? 3.828 10.516 -12.43 1 85.56 28 VAL B C 1
ATOM 3100 O O . VAL B 1 28 ? 4.781 11.297 -12.516 1 85.56 28 VAL B O 1
ATOM 3103 N N . ARG B 1 29 ? 3.879 9.281 -12.016 1 80.38 29 ARG B N 1
ATOM 3104 C CA . ARG B 1 29 ? 5.133 8.586 -11.734 1 80.38 29 ARG B CA 1
ATOM 3105 C C . ARG B 1 29 ? 4.934 7.078 -11.719 1 80.38 29 ARG B C 1
ATOM 3107 O O . ARG B 1 29 ? 3.797 6.598 -11.711 1 80.38 29 ARG B O 1
ATOM 3114 N N . THR B 1 30 ? 6 6.336 -11.656 1 73.5 30 THR B N 1
ATOM 3115 C CA . THR B 1 30 ? 5.938 4.879 -11.688 1 73.5 30 THR B CA 1
ATOM 3116 C C . THR B 1 30 ? 5.07 4.348 -10.555 1 73.5 30 THR B C 1
ATOM 3118 O O . THR B 1 30 ? 4.242 3.461 -10.758 1 73.5 30 THR B O 1
ATOM 3121 N N . PHE B 1 31 ? 5.164 4.961 -9.398 1 80.75 31 PHE B N 1
ATOM 3122 C CA . PHE B 1 31 ? 4.496 4.441 -8.211 1 80.75 31 PHE B CA 1
ATOM 3123 C C . PHE B 1 31 ? 3.096 5.023 -8.078 1 80.75 31 PHE B C 1
ATOM 3125 O O . PHE B 1 31 ? 2.342 4.641 -7.18 1 80.75 31 PHE B O 1
ATOM 3132 N N . GLN B 1 32 ? 2.748 5.891 -8.977 1 87.56 32 GLN B N 1
ATOM 3133 C CA . GLN B 1 32 ? 1.454 6.547 -8.828 1 87.56 32 GLN B CA 1
ATOM 3134 C C . GLN B 1 32 ? 0.316 5.531 -8.836 1 87.56 32 GLN B C 1
ATOM 3136 O O . GLN B 1 32 ? -0.567 5.574 -7.973 1 87.56 32 GLN B O 1
ATOM 3141 N N . THR B 1 33 ? 0.378 4.617 -9.789 1 86.38 33 THR B N 1
ATOM 3142 C CA . THR B 1 33 ? -0.693 3.635 -9.93 1 86.38 33 THR B CA 1
ATOM 3143 C C . THR B 1 33 ? -0.797 2.764 -8.68 1 86.38 33 THR B C 1
ATOM 3145 O O . THR B 1 33 ? -1.898 2.494 -8.195 1 86.38 33 THR B O 1
ATOM 3148 N N . LEU B 1 34 ? 0.319 2.396 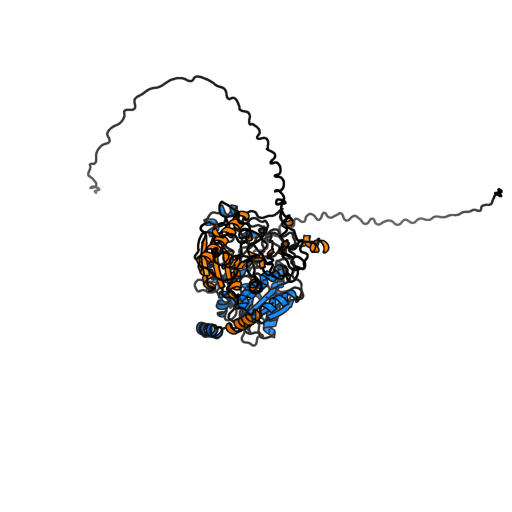-8.203 1 86.12 34 LEU B N 1
ATOM 3149 C CA . LEU B 1 34 ? 0.349 1.581 -6.996 1 86.12 34 LEU B CA 1
ATOM 3150 C C . LEU B 1 34 ? -0.267 2.332 -5.82 1 86.12 34 LEU B C 1
ATOM 3152 O O . LEU B 1 34 ? -1.162 1.814 -5.148 1 86.12 34 LEU B O 1
ATOM 3156 N N . HIS B 1 35 ? 0.176 3.559 -5.605 1 90.56 35 HIS B N 1
ATOM 3157 C CA . HIS B 1 35 ? -0.269 4.367 -4.477 1 90.56 35 HIS B CA 1
ATOM 3158 C C . HIS B 1 35 ? -1.755 4.691 -4.582 1 90.56 35 HIS B C 1
ATOM 3160 O O . HIS B 1 35 ? -2.506 4.504 -3.623 1 90.56 35 HIS B O 1
ATOM 3166 N N . LEU B 1 36 ? -2.168 5.086 -5.762 1 93.5 36 LEU B N 1
ATOM 3167 C CA . LEU B 1 36 ? -3.559 5.488 -5.941 1 93.5 36 LEU B CA 1
ATOM 3168 C C . LEU B 1 36 ? -4.492 4.285 -5.836 1 93.5 36 LEU B C 1
ATOM 3170 O O . LEU B 1 36 ? -5.609 4.402 -5.328 1 93.5 36 LEU B O 1
ATOM 3174 N N . THR B 1 37 ? -4.031 3.168 -6.309 1 92 37 THR B N 1
ATOM 3175 C CA . THR B 1 37 ? -4.855 1.969 -6.199 1 92 37 THR B CA 1
ATOM 3176 C C . THR B 1 37 ? -5.074 1.596 -4.738 1 92 37 THR B C 1
ATOM 3178 O O . THR B 1 37 ? -6.199 1.285 -4.332 1 92 37 THR B O 1
ATOM 3181 N N . GLY B 1 38 ? -4.008 1.661 -3.986 1 93.75 38 GLY B N 1
ATOM 3182 C CA . GLY B 1 38 ? -4.141 1.396 -2.562 1 93.75 38 GLY B CA 1
ATOM 3183 C C . GLY B 1 38 ? -5.113 2.33 -1.869 1 93.75 38 GLY B C 1
ATOM 3184 O O . GLY B 1 38 ? -6 1.882 -1.139 1 93.75 38 GLY B O 1
ATOM 3185 N N . LEU B 1 39 ? -4.938 3.564 -2.111 1 96.44 39 LEU B N 1
ATOM 3186 C CA . LEU B 1 39 ? -5.832 4.551 -1.516 1 96.44 39 LEU B CA 1
ATOM 3187 C C . LEU B 1 39 ? -7.262 4.359 -2.008 1 96.44 39 LEU B C 1
ATOM 3189 O O . LEU B 1 39 ? -8.203 4.422 -1.221 1 96.44 39 LEU B O 1
ATOM 3193 N N . MET B 1 40 ? -7.375 4.105 -3.283 1 96.88 40 MET B N 1
ATOM 3194 C CA . MET B 1 40 ? -8.688 3.896 -3.891 1 96.88 40 MET B CA 1
ATOM 3195 C C . MET B 1 40 ? -9.422 2.746 -3.211 1 96.88 40 MET B C 1
ATOM 3197 O O . MET B 1 40 ? -10.609 2.863 -2.895 1 96.88 40 MET B O 1
ATOM 3201 N N . HIS B 1 41 ? -8.75 1.676 -2.992 1 97.12 41 HIS B N 1
ATOM 3202 C CA . HIS B 1 41 ? -9.383 0.537 -2.332 1 97.12 41 HIS B CA 1
ATOM 3203 C C . HIS B 1 41 ? -9.859 0.906 -0.932 1 97.12 41 HIS B C 1
ATOM 3205 O O . HIS B 1 41 ? -10.938 0.487 -0.509 1 97.12 41 HIS B O 1
ATOM 3211 N N . THR B 1 42 ? -9.062 1.672 -0.214 1 97.5 42 THR B N 1
ATOM 3212 C CA . THR B 1 42 ? -9.477 2.146 1.103 1 97.5 42 THR B CA 1
ATOM 3213 C C . THR B 1 42 ? -10.734 2.998 1.001 1 97.5 42 THR B C 1
ATOM 3215 O O . THR B 1 42 ? -11.703 2.771 1.726 1 97.5 42 THR B O 1
ATOM 3218 N N . LEU B 1 43 ? -10.758 3.908 0.083 1 98.06 43 LEU B N 1
ATOM 3219 C CA . LEU B 1 43 ? -11.859 4.855 -0.036 1 98.06 43 LEU B CA 1
ATOM 3220 C C . LEU B 1 43 ? -13.141 4.152 -0.472 1 98.06 43 LEU B C 1
ATOM 3222 O O . LEU B 1 43 ? -14.234 4.543 -0.068 1 98.06 43 LEU B O 1
ATOM 3226 N N . MET B 1 44 ? -13 3.117 -1.258 1 97.38 44 MET B N 1
ATOM 3227 C CA . MET B 1 44 ? -14.156 2.359 -1.727 1 97.38 44 MET B CA 1
ATOM 3228 C C . MET B 1 44 ? -14.852 1.661 -0.565 1 97.38 44 MET B C 1
ATOM 3230 O O . MET B 1 44 ? -16.031 1.3 -0.667 1 97.38 44 MET B O 1
ATOM 3234 N N . LEU B 1 45 ? -14.156 1.493 0.518 1 96.56 45 LEU B N 1
ATOM 3235 C CA . LEU B 1 45 ? -14.695 0.752 1.656 1 96.56 45 LEU B CA 1
ATOM 3236 C C . LEU B 1 45 ? -15.281 1.702 2.693 1 96.56 45 LEU B C 1
ATOM 3238 O O . LEU B 1 45 ? -15.93 1.262 3.648 1 96.56 45 LEU B O 1
ATOM 3242 N N . VAL B 1 46 ? -15.008 3.035 2.541 1 96.5 46 VAL B N 1
ATOM 3243 C CA . VAL B 1 46 ? -15.523 4.008 3.498 1 96.5 46 VAL B CA 1
ATOM 3244 C C . VAL B 1 46 ? -17.047 3.998 3.473 1 96.5 46 VAL B C 1
ATOM 3246 O O . VAL B 1 46 ? -17.656 4.172 2.416 1 96.5 46 VAL B O 1
ATOM 3249 N N . PRO B 1 47 ? -17.719 3.828 4.648 1 94.88 47 PRO B N 1
ATOM 3250 C CA . PRO B 1 47 ? -19.172 3.652 4.684 1 94.88 47 PRO B CA 1
ATOM 3251 C C . PRO B 1 47 ? -19.922 4.98 4.68 1 94.88 47 PRO B C 1
ATOM 3253 O O . PRO B 1 47 ? -21.125 5.008 4.961 1 94.88 47 PRO B O 1
ATOM 3256 N N . TYR B 1 48 ? -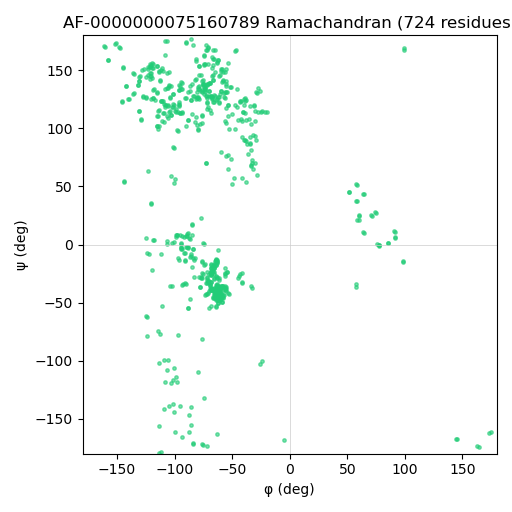19.375 6.062 4.348 1 96.62 48 TYR B N 1
ATOM 3257 C CA . TYR B 1 48 ? -19.969 7.391 4.297 1 96.62 48 TYR B CA 1
ATOM 3258 C C . TYR B 1 48 ? -20 7.922 2.867 1 96.62 48 TYR B C 1
ATOM 3260 O O . TYR B 1 48 ? -19.219 7.477 2.018 1 96.62 48 TYR B O 1
ATOM 3268 N N . ASP B 1 49 ? -21 8.828 2.682 1 96.94 49 ASP B N 1
ATOM 3269 C CA . ASP B 1 49 ? -20.938 9.531 1.404 1 96.94 49 ASP B CA 1
ATOM 3270 C C . ASP B 1 49 ? -19.578 10.203 1.215 1 96.94 49 ASP B C 1
ATOM 3272 O O . ASP B 1 49 ? -19.062 10.859 2.127 1 96.94 49 ASP B O 1
ATOM 3276 N N . LEU B 1 50 ? -19.062 9.93 0.004 1 97.88 50 LEU B N 1
ATOM 3277 C CA . LEU B 1 50 ? -17.688 10.359 -0.167 1 97.88 50 LEU B CA 1
ATOM 3278 C C . LEU B 1 50 ? -17.484 11.039 -1.515 1 97.88 50 LEU B C 1
ATOM 3280 O O . LEU B 1 50 ? -18 10.57 -2.535 1 97.88 50 LEU B O 1
ATOM 3284 N N . THR B 1 51 ? -16.891 12.219 -1.531 1 98.56 51 THR B N 1
ATOM 3285 C CA . THR B 1 51 ? -16.375 12.898 -2.711 1 98.56 51 THR B CA 1
ATOM 3286 C C . THR B 1 51 ? -14.852 12.938 -2.688 1 98.56 51 THR B C 1
ATOM 3288 O O . THR B 1 51 ? -14.25 13.367 -1.704 1 98.56 51 THR B O 1
ATOM 3291 N N . TRP B 1 52 ? -14.242 12.406 -3.748 1 98.56 52 TRP B N 1
ATOM 3292 C CA . TRP B 1 52 ? -12.789 12.336 -3.848 1 98.56 52 TRP B CA 1
ATOM 3293 C C . TRP B 1 52 ? -12.25 13.406 -4.797 1 98.56 52 TRP B C 1
ATOM 3295 O O . TRP B 1 52 ? -12.477 13.336 -6.008 1 98.56 52 TRP B O 1
ATOM 3305 N N . ILE B 1 53 ? -11.531 14.414 -4.246 1 98.75 53 ILE B N 1
ATOM 3306 C CA . ILE B 1 53 ? -10.875 15.445 -5.047 1 98.75 53 ILE B CA 1
ATOM 3307 C C . ILE B 1 53 ? -9.414 15.062 -5.285 1 98.75 53 ILE B C 1
ATOM 3309 O O . ILE B 1 53 ? -8.617 15.023 -4.344 1 98.75 53 ILE B O 1
ATOM 3313 N N . VAL B 1 54 ? -9.109 14.797 -6.512 1 98.62 54 VAL B N 1
ATOM 3314 C CA . VAL B 1 54 ? -7.742 14.461 -6.902 1 98.62 54 VAL B CA 1
ATOM 3315 C C . VAL B 1 54 ? -7.105 15.633 -7.637 1 98.62 54 VAL B C 1
ATOM 3317 O O . VAL B 1 54 ? -7.629 16.109 -8.648 1 98.62 54 VAL B O 1
ATOM 3320 N N . VAL B 1 55 ? -6.004 16.141 -7.062 1 98.62 55 VAL B N 1
ATOM 3321 C CA . VAL B 1 55 ? -5.273 17.234 -7.68 1 98.62 55 VAL B CA 1
ATOM 3322 C C . VAL B 1 55 ? -3.961 16.719 -8.266 1 98.62 55 VAL B C 1
ATOM 3324 O O . VAL B 1 55 ? -3.09 16.25 -7.535 1 98.62 55 VAL B O 1
ATOM 3327 N N . GLU B 1 56 ? -3.812 16.875 -9.547 1 97.88 56 GLU B N 1
ATOM 3328 C CA . GLU B 1 56 ? -2.664 16.297 -10.242 1 97.88 56 GLU B CA 1
ATOM 3329 C C . GLU B 1 56 ? -1.692 17.375 -10.695 1 97.88 56 GLU B C 1
ATOM 3331 O O . GLU B 1 56 ? -2.059 18.266 -11.477 1 97.88 56 GLU B O 1
ATOM 3336 N N . ALA B 1 57 ? -0.45 17.297 -10.219 1 97.19 57 ALA B N 1
ATOM 3337 C CA . ALA B 1 57 ? 0.605 18.188 -10.68 1 97.19 57 ALA B CA 1
ATOM 3338 C C . ALA B 1 57 ? 0.955 17.922 -12.141 1 97.19 57 ALA B C 1
ATOM 3340 O O . ALA B 1 57 ? 1.022 16.766 -12.562 1 97.19 57 ALA B O 1
ATOM 3341 N N . GLY B 1 58 ? 1.221 18.984 -12.914 1 95.44 58 GLY B N 1
ATOM 3342 C CA . GLY B 1 58 ? 1.546 18.844 -14.32 1 95.44 58 GLY B CA 1
ATOM 3343 C C . GLY B 1 58 ? 0.32 18.781 -15.211 1 95.44 58 GLY B C 1
ATOM 3344 O O . GLY B 1 58 ? 0.438 18.641 -16.438 1 95.44 58 GLY B O 1
ATOM 3345 N N . GLY B 1 59 ? -0.846 18.891 -14.617 1 95.88 59 GLY B N 1
ATOM 3346 C CA . GLY B 1 59 ? -2.088 18.828 -15.375 1 95.88 59 GLY B CA 1
ATOM 3347 C C . GLY B 1 59 ? -2.742 17.453 -15.32 1 95.88 59 GLY B C 1
ATOM 3348 O O . GLY B 1 59 ? -2.127 16.484 -14.875 1 95.88 59 GLY B O 1
ATOM 3349 N N . ILE B 1 60 ? -3.961 17.422 -15.789 1 95.5 60 ILE B N 1
ATOM 3350 C CA . ILE B 1 60 ? -4.73 16.188 -15.789 1 95.5 60 ILE B CA 1
ATOM 3351 C C . ILE B 1 60 ? -4.172 15.234 -16.844 1 95.5 60 ILE B C 1
ATOM 3353 O O . ILE B 1 60 ? -3.844 15.656 -17.953 1 95.5 60 ILE B O 1
ATOM 3357 N N . SER B 1 61 ? -4.051 14 -16.547 1 92.06 61 SER B N 1
ATOM 3358 C CA . SER B 1 61 ? -3.609 12.977 -17.484 1 92.06 61 SER B CA 1
ATOM 3359 C C . SER B 1 61 ? -4.684 11.906 -17.688 1 92.06 61 SER B C 1
ATOM 3361 O O . SER B 1 61 ? -5.504 11.68 -16.797 1 92.06 61 SER B O 1
ATOM 3363 N N . ASN B 1 62 ? -4.711 11.266 -18.828 1 88.81 62 ASN B N 1
ATOM 3364 C CA . ASN B 1 62 ? -5.633 10.172 -19.109 1 88.81 62 ASN B CA 1
ATOM 3365 C C . ASN B 1 62 ? -5.383 8.977 -18.188 1 88.81 62 ASN B C 1
ATOM 3367 O O . ASN B 1 62 ? -6.324 8.305 -17.766 1 88.81 62 ASN B O 1
ATOM 3371 N N . GLU B 1 63 ? -4.152 8.789 -17.875 1 84.88 63 GLU B N 1
ATOM 3372 C CA . GLU B 1 63 ? -3.779 7.676 -17.016 1 84.88 63 GLU B CA 1
ATOM 3373 C C . GLU B 1 63 ? -4.426 7.801 -15.633 1 84.88 63 GLU B C 1
ATOM 3375 O O . GLU B 1 63 ? -5.02 6.848 -15.133 1 84.88 63 GLU B O 1
ATOM 3380 N N . THR B 1 64 ? -4.289 8.977 -15.133 1 92.25 64 THR B N 1
ATOM 3381 C CA . THR B 1 64 ? -4.863 9.219 -13.82 1 92.25 64 THR B CA 1
ATOM 3382 C C . THR B 1 64 ? -6.387 9.18 -13.875 1 92.25 64 THR B C 1
ATOM 3384 O O . THR B 1 64 ? -7.027 8.594 -13 1 92.25 64 THR B O 1
ATOM 3387 N N . ALA B 1 65 ? -6.941 9.695 -14.898 1 93.5 65 ALA B N 1
ATOM 3388 C CA . ALA B 1 65 ? -8.391 9.711 -15.07 1 93.5 65 ALA B CA 1
ATOM 3389 C C . ALA B 1 65 ? -8.945 8.289 -15.164 1 93.5 65 ALA B C 1
ATOM 3391 O O . ALA B 1 65 ? -9.953 7.973 -14.523 1 93.5 65 ALA B O 1
ATOM 3392 N N . ASP B 1 66 ? -8.289 7.488 -15.883 1 88 66 ASP B N 1
ATOM 3393 C CA . ASP B 1 66 ? -8.719 6.102 -16.047 1 88 66 ASP B CA 1
ATOM 3394 C C . ASP B 1 66 ? -8.711 5.355 -14.719 1 88 66 ASP B C 1
ATOM 3396 O O . ASP B 1 66 ? -9.625 4.586 -14.422 1 88 66 ASP B O 1
ATOM 3400 N N . LEU B 1 67 ? -7.699 5.602 -14.016 1 87.75 67 LEU B N 1
ATOM 3401 C CA . LEU B 1 67 ? -7.543 4.945 -12.727 1 87.75 67 LEU B CA 1
ATOM 3402 C C . LEU B 1 67 ? -8.664 5.344 -11.773 1 87.75 67 LEU B C 1
ATOM 3404 O O . LEU B 1 67 ? -9.289 4.488 -11.141 1 87.75 67 LEU B O 1
ATOM 3408 N N . ILE B 1 68 ? -8.953 6.617 -11.656 1 92.5 68 ILE B N 1
ATOM 3409 C CA . ILE B 1 68 ? -9.922 7.102 -10.688 1 92.5 68 ILE B CA 1
ATOM 3410 C C . ILE B 1 68 ? -11.328 6.707 -11.125 1 92.5 68 ILE B C 1
ATOM 3412 O O . ILE B 1 68 ? -12.188 6.422 -10.289 1 92.5 68 ILE B O 1
ATOM 3416 N N . GLU B 1 69 ? -11.516 6.613 -12.406 1 91.25 69 GLU B N 1
ATOM 3417 C CA . GLU B 1 69 ? -12.828 6.234 -12.922 1 91.25 69 GLU B CA 1
ATOM 3418 C C . GLU B 1 69 ? -13.188 4.805 -12.523 1 91.25 69 GLU B C 1
ATOM 3420 O O . GLU B 1 69 ? -14.359 4.492 -12.305 1 91.25 69 GLU B O 1
ATOM 3425 N N . ARG B 1 70 ? -12.234 4.012 -12.367 1 86.31 70 ARG B N 1
ATOM 3426 C CA . ARG B 1 70 ? -12.445 2.613 -12.008 1 86.31 70 ARG B CA 1
ATOM 3427 C C . ARG B 1 70 ? -13.008 2.486 -10.594 1 86.31 70 ARG B C 1
ATOM 3429 O O . ARG B 1 70 ? -13.625 1.476 -10.258 1 86.31 70 ARG B O 1
ATOM 3436 N N . SER B 1 71 ? -12.781 3.471 -9.797 1 89.19 71 SER B N 1
ATOM 3437 C CA . SER B 1 71 ? -13.234 3.43 -8.406 1 89.19 71 SER B CA 1
ATOM 3438 C C . SER B 1 71 ? -14.742 3.588 -8.312 1 89.19 71 SER B C 1
ATOM 3440 O O . SER B 1 71 ? -15.359 3.148 -7.34 1 89.19 71 SER B O 1
ATOM 3442 N N . LYS B 1 72 ? -15.352 4.254 -9.227 1 91.31 72 LYS B N 1
ATOM 3443 C CA . LYS B 1 72 ? -16.781 4.598 -9.25 1 91.31 72 LYS B CA 1
ATOM 3444 C C . LYS B 1 72 ? -17.125 5.523 -8.094 1 91.31 72 LYS B C 1
ATOM 3446 O O . LYS B 1 72 ? -18.312 5.668 -7.746 1 91.31 72 LYS B O 1
ATOM 3451 N N . ILE B 1 73 ? -16.141 6.02 -7.422 1 95.19 73 ILE B N 1
ATOM 3452 C CA . ILE B 1 73 ? -16.328 7.043 -6.402 1 95.19 73 ILE B CA 1
ATOM 3453 C C . ILE B 1 73 ? -16.609 8.391 -7.062 1 95.19 73 ILE B C 1
ATOM 3455 O O . ILE B 1 73 ? -16.047 8.695 -8.125 1 95.19 73 ILE B O 1
ATOM 3459 N N . LYS B 1 74 ? -17.578 9.148 -6.477 1 97.56 74 LYS B N 1
ATOM 3460 C CA . LYS B 1 74 ? -17.719 10.531 -6.93 1 97.56 74 LYS B CA 1
ATOM 3461 C C . LYS B 1 74 ? -16.406 11.281 -6.848 1 97.56 74 LYS B C 1
ATOM 3463 O O . LYS B 1 74 ? -15.836 11.43 -5.762 1 97.56 74 LYS B O 1
ATOM 3468 N N . THR B 1 75 ? -15.953 11.773 -8.031 1 97.69 75 THR B N 1
ATOM 3469 C CA . THR B 1 75 ? -14.609 12.328 -8.055 1 97.69 75 THR B CA 1
ATOM 3470 C C . THR B 1 75 ? -14.602 13.703 -8.719 1 97.69 75 THR B C 1
ATOM 3472 O O . THR B 1 75 ? -15.422 13.977 -9.594 1 97.69 75 THR B O 1
ATOM 3475 N N . ILE B 1 76 ? -13.805 14.594 -8.25 1 98.25 76 ILE B N 1
ATOM 3476 C CA . ILE B 1 76 ? -13.406 15.836 -8.898 1 98.25 76 ILE B CA 1
ATOM 3477 C C . ILE B 1 76 ? -11.906 15.797 -9.211 1 98.25 76 ILE B C 1
ATOM 3479 O O . ILE B 1 76 ? -11.078 15.734 -8.305 1 98.25 76 ILE B O 1
ATOM 3483 N N . HIS B 1 77 ? -11.617 15.711 -10.453 1 98.19 77 HIS B N 1
ATOM 3484 C CA . HIS B 1 77 ? -10.234 15.633 -10.914 1 98.19 77 HIS B CA 1
ATOM 3485 C C . HIS B 1 77 ? -9.734 17 -11.375 1 98.19 77 HIS B C 1
ATOM 3487 O O . HIS B 1 77 ? -10.211 17.531 -12.375 1 98.19 77 HIS B O 1
ATOM 3493 N N . LEU B 1 78 ? -8.742 17.578 -10.664 1 98.25 78 LEU B N 1
ATOM 3494 C CA . LEU B 1 78 ? -8.211 18.922 -10.93 1 98.25 78 LEU B CA 1
ATOM 3495 C C . LEU B 1 78 ? -6.773 18.828 -11.438 1 98.25 78 LEU B C 1
ATOM 3497 O O . LEU B 1 78 ? -5.992 18 -10.977 1 98.25 78 LEU B O 1
ATOM 3501 N N . GLY B 1 79 ? -6.492 19.688 -12.383 1 97.5 79 GLY B N 1
ATOM 3502 C CA . GLY B 1 79 ? -5.113 19.859 -12.805 1 97.5 79 GLY B CA 1
ATOM 3503 C C . GLY B 1 79 ? -4.418 21.016 -12.141 1 97.5 79 GLY B C 1
ATOM 3504 O O . GLY B 1 79 ? -5.008 22.094 -11.977 1 97.5 79 GLY B O 1
ATOM 3505 N N . PHE B 1 80 ? -3.213 20.766 -11.656 1 97.06 80 PHE B N 1
ATOM 3506 C CA . PHE B 1 80 ? -2.305 21.812 -11.203 1 97.06 80 PHE B CA 1
ATOM 3507 C C . PHE B 1 80 ? -1.231 22.094 -12.25 1 97.06 80 PHE B C 1
ATOM 3509 O O . PHE B 1 80 ? -0.446 21.203 -12.594 1 97.06 80 PHE B O 1
ATOM 3516 N N . GLU B 1 81 ? -1.15 23.156 -12.742 1 92.75 81 GLU B N 1
ATOM 3517 C CA . GLU B 1 81 ? -0.417 23.438 -13.977 1 92.75 81 GLU B CA 1
ATOM 3518 C C . GLU B 1 81 ? 1.087 23.281 -13.766 1 92.75 81 GLU B C 1
ATOM 3520 O O . GLU B 1 81 ? 1.82 22.984 -14.711 1 92.75 81 GLU B O 1
ATOM 3525 N N . ARG B 1 82 ? 1.54 23.422 -12.656 1 94.12 82 ARG B N 1
ATOM 3526 C CA . ARG B 1 82 ? 2.971 23.312 -12.391 1 94.12 82 ARG B CA 1
ATOM 3527 C C . ARG B 1 82 ? 3.387 21.859 -12.18 1 94.12 82 ARG B C 1
ATOM 3529 O O . ARG B 1 82 ? 2.703 21.109 -11.484 1 94.12 82 ARG B O 1
ATOM 3536 N N . GLY B 1 83 ? 4.551 21.547 -12.789 1 92.94 83 GLY B N 1
ATOM 3537 C CA . GLY B 1 83 ? 5.09 20.203 -12.586 1 92.94 83 GLY B CA 1
ATOM 3538 C C . GLY B 1 83 ? 5.672 20 -11.203 1 92.94 83 GLY B C 1
ATOM 3539 O O . GLY B 1 83 ? 6.078 20.969 -10.547 1 92.94 83 GLY B O 1
ATOM 3540 N N . MET B 1 84 ? 5.703 18.734 -10.773 1 92 84 MET B N 1
ATOM 3541 C CA . MET B 1 84 ? 6.234 18.406 -9.453 1 92 84 MET B CA 1
ATOM 3542 C C . MET B 1 84 ? 7.738 18.656 -9.391 1 92 84 MET B C 1
ATOM 3544 O O . MET B 1 84 ? 8.484 18.172 -10.242 1 92 84 MET B O 1
ATOM 3548 N N . PRO B 1 85 ? 8.203 19.438 -8.414 1 92.56 85 PRO B N 1
ATOM 3549 C CA . PRO B 1 85 ? 9.633 19.703 -8.273 1 92.56 85 PRO B CA 1
ATOM 3550 C C . PRO B 1 85 ? 10.445 18.469 -7.934 1 92.56 85 PRO B C 1
ATOM 3552 O O . PRO B 1 85 ? 9.883 17.453 -7.508 1 92.56 85 PRO B O 1
ATOM 3555 N N . LEU B 1 86 ? 11.828 18.609 -8.055 1 86.31 86 LEU B N 1
ATOM 3556 C CA . LEU B 1 86 ? 12.711 17.484 -7.781 1 86.31 86 LEU B CA 1
ATOM 3557 C C . LEU B 1 86 ? 13.133 17.469 -6.316 1 86.31 86 LEU B C 1
ATOM 3559 O O . LEU B 1 86 ? 13.359 16.406 -5.738 1 86.31 86 LEU B O 1
ATOM 3563 N N . LYS B 1 87 ? 13.25 18.656 -5.785 1 90.75 87 LYS B N 1
ATOM 3564 C CA . LYS B 1 87 ? 13.68 18.75 -4.391 1 90.75 87 LYS B CA 1
ATOM 3565 C C . LYS B 1 87 ? 12.516 18.469 -3.439 1 90.75 87 LYS B C 1
ATOM 3567 O O . LYS B 1 87 ? 11.422 19 -3.604 1 90.75 87 LYS B O 1
ATOM 3572 N N . TRP B 1 88 ? 12.734 17.656 -2.383 1 89.81 88 TRP B N 1
ATOM 3573 C CA . TRP B 1 88 ? 11.695 17.219 -1.464 1 89.81 88 TRP B CA 1
ATOM 3574 C C . TRP B 1 88 ? 11.055 18.391 -0.742 1 89.81 88 TRP B C 1
ATOM 3576 O O . TRP B 1 88 ? 9.836 18.484 -0.645 1 89.81 88 TRP B O 1
ATOM 3586 N N . PRO B 1 89 ? 11.859 19.438 -0.202 1 90.25 89 PRO B N 1
ATOM 3587 C CA . PRO B 1 89 ? 11.219 20.578 0.445 1 90.25 89 PRO B CA 1
ATOM 3588 C C . PRO B 1 89 ? 10.273 21.328 -0.489 1 90.25 89 PRO B C 1
ATOM 3590 O O . PRO B 1 89 ? 9.211 21.797 -0.059 1 90.25 89 PRO B O 1
ATOM 3593 N N . ASP B 1 90 ? 10.648 21.391 -1.708 1 93.44 90 ASP B N 1
ATOM 3594 C CA . ASP B 1 90 ? 9.805 22.062 -2.691 1 93.44 90 ASP B CA 1
ATOM 3595 C C . ASP B 1 90 ? 8.562 21.234 -3.016 1 93.44 90 ASP B C 1
ATOM 3597 O O . ASP B 1 90 ? 7.496 21.797 -3.289 1 93.44 90 ASP B O 1
ATOM 3601 N N . ARG B 1 91 ? 8.688 19.969 -2.984 1 92.81 91 ARG B N 1
ATOM 3602 C CA . ARG B 1 91 ? 7.547 19.094 -3.219 1 92.81 91 ARG B CA 1
ATOM 3603 C C . ARG B 1 91 ? 6.504 19.25 -2.117 1 92.81 91 ARG B C 1
ATOM 3605 O O . ARG B 1 91 ? 5.305 19.312 -2.396 1 92.81 91 ARG B O 1
ATOM 3612 N N . HIS B 1 92 ? 6.969 19.344 -0.919 1 93.31 92 HIS B N 1
ATOM 3613 C CA . HIS B 1 92 ? 6.059 19.547 0.199 1 93.31 92 HIS B CA 1
ATOM 3614 C C . HIS B 1 92 ? 5.277 20.844 0.035 1 93.31 92 HIS B C 1
ATOM 3616 O O . HIS B 1 92 ? 4.066 20.875 0.258 1 93.31 92 HIS B O 1
ATOM 3622 N N . LYS B 1 93 ? 6 21.859 -0.382 1 93.31 93 LYS B N 1
ATOM 3623 C CA . LYS B 1 93 ? 5.359 23.156 -0.599 1 93.31 93 LYS B CA 1
ATOM 3624 C C . LYS B 1 93 ? 4.32 23.062 -1.714 1 93.31 93 LYS B C 1
ATOM 3626 O O . LYS B 1 93 ? 3.217 23.609 -1.581 1 93.31 93 LYS B O 1
ATOM 3631 N N . MET B 1 94 ? 4.723 22.422 -2.744 1 94.62 94 MET B N 1
ATOM 3632 C CA . MET B 1 94 ? 3.818 22.281 -3.883 1 94.62 94 MET B CA 1
ATOM 3633 C C . MET B 1 94 ? 2.57 21.5 -3.496 1 94.62 94 MET B C 1
ATOM 3635 O O . MET B 1 94 ? 1.456 21.875 -3.867 1 94.62 94 MET B O 1
ATOM 3639 N N . GLU B 1 95 ? 2.727 20.438 -2.799 1 96.38 95 GLU B N 1
ATOM 3640 C CA . GLU B 1 95 ? 1.593 19.641 -2.344 1 96.38 95 GLU B CA 1
ATOM 3641 C C . GLU B 1 95 ? 0.653 20.453 -1.467 1 96.38 95 GLU B C 1
ATOM 3643 O O . GLU B 1 95 ? -0.567 20.297 -1.532 1 96.38 95 GLU B O 1
ATOM 3648 N N . ALA B 1 96 ? 1.229 21.359 -0.652 1 95.88 96 ALA B N 1
ATOM 3649 C CA . ALA B 1 96 ? 0.406 22.25 0.161 1 95.88 96 ALA B CA 1
ATOM 3650 C C . ALA B 1 96 ? -0.442 23.156 -0.716 1 95.88 96 ALA B C 1
ATOM 3652 O O . ALA B 1 96 ? -1.634 23.344 -0.458 1 95.88 96 ALA B O 1
ATOM 3653 N N . LEU B 1 97 ? 0.185 23.672 -1.737 1 95.19 97 LEU B N 1
ATOM 3654 C CA . LEU B 1 97 ? -0.536 24.547 -2.66 1 95.19 97 LEU B CA 1
ATOM 3655 C C . LEU B 1 97 ? -1.645 23.781 -3.375 1 95.19 97 LEU B C 1
ATOM 3657 O O . LEU B 1 97 ? -2.73 24.328 -3.6 1 95.19 97 LEU B O 1
ATOM 3661 N N . MET B 1 98 ? -1.378 22.562 -3.721 1 97.12 98 MET B N 1
ATOM 3662 C CA . MET B 1 98 ? -2.381 21.719 -4.359 1 97.12 98 MET B CA 1
ATOM 3663 C C . MET B 1 98 ? -3.561 21.469 -3.424 1 97.12 98 MET B C 1
ATOM 3665 O O . MET B 1 98 ? -4.715 21.5 -3.857 1 97.12 98 MET B O 1
ATOM 3669 N N . ARG B 1 99 ? -3.32 21.281 -2.186 1 97.56 99 ARG B N 1
ATOM 3670 C CA . ARG B 1 99 ? -4.375 21.109 -1.194 1 97.56 99 ARG B CA 1
ATOM 3671 C C . ARG B 1 99 ? -5.207 22.375 -1.046 1 97.56 99 ARG B C 1
ATOM 3673 O O . ARG B 1 99 ? -6.434 22.312 -0.925 1 97.56 99 ARG B O 1
ATOM 3680 N N . ILE B 1 100 ? -4.496 23.516 -1.072 1 96.12 100 ILE B N 1
ATOM 3681 C CA . ILE B 1 100 ? -5.195 24.797 -0.964 1 96.12 100 ILE B CA 1
ATOM 3682 C C . ILE B 1 100 ? -6.109 24.984 -2.17 1 96.12 100 ILE B C 1
ATOM 3684 O O . ILE B 1 100 ? -7.242 25.453 -2.027 1 96.12 100 ILE B O 1
ATOM 3688 N N . GLN B 1 101 ? -5.633 24.609 -3.305 1 96.44 101 GLN B N 1
ATOM 3689 C CA . GLN B 1 101 ? -6.477 24.688 -4.496 1 96.44 101 GLN B CA 1
ATOM 3690 C C . GLN B 1 101 ? -7.734 23.844 -4.332 1 96.44 101 GLN B C 1
ATOM 3692 O O . GLN B 1 101 ? -8.828 24.266 -4.699 1 96.44 101 GLN B O 1
ATOM 3697 N N . ALA B 1 102 ? -7.551 22.656 -3.848 1 98.19 102 ALA B N 1
ATOM 3698 C CA . ALA B 1 102 ? -8.695 21.766 -3.625 1 98.19 102 ALA B CA 1
ATOM 3699 C C . ALA B 1 102 ? -9.664 22.375 -2.607 1 98.19 102 ALA B C 1
ATOM 3701 O O . ALA B 1 102 ? -10.883 22.281 -2.77 1 98.19 102 ALA B O 1
ATOM 3702 N N . LEU B 1 103 ? -9.125 23 -1.575 1 97.62 103 LEU B N 1
ATOM 3703 C CA . LEU B 1 103 ? -9.961 23.641 -0.565 1 97.62 103 LEU B CA 1
ATOM 3704 C C . LEU B 1 103 ? -10.773 24.781 -1.171 1 97.62 103 LEU B C 1
ATOM 3706 O O . LEU B 1 103 ? -11.906 25.031 -0.756 1 97.62 103 LEU B O 1
ATOM 3710 N N . ARG B 1 104 ? -10.227 25.453 -2.105 1 96.44 104 ARG B N 1
ATOM 3711 C CA . ARG B 1 104 ? -10.969 26.5 -2.795 1 96.44 104 ARG B CA 1
ATOM 3712 C C . ARG B 1 104 ? -12.148 25.922 -3.562 1 96.44 104 ARG B C 1
ATOM 3714 O O . ARG B 1 104 ? -13.211 26.547 -3.639 1 96.44 104 ARG B O 1
ATOM 3721 N N . VAL B 1 105 ? -11.977 24.75 -4.129 1 97.62 105 VAL B N 1
ATOM 3722 C CA . VAL B 1 105 ? -13.07 24.062 -4.797 1 97.62 105 VAL B CA 1
ATOM 3723 C C . VAL B 1 105 ? -14.148 23.688 -3.781 1 97.62 105 VAL B C 1
ATOM 3725 O O . VAL B 1 105 ? -15.344 23.844 -4.055 1 97.62 105 VAL B O 1
ATOM 3728 N N . VAL B 1 106 ? -13.711 23.203 -2.613 1 97.69 106 VAL B N 1
ATOM 3729 C CA . VAL B 1 106 ? -14.641 22.891 -1.537 1 97.69 106 VAL B CA 1
ATOM 3730 C C . VAL B 1 106 ? -15.453 24.141 -1.174 1 97.69 106 VAL B C 1
ATOM 3732 O O . VAL B 1 106 ? -16.672 24.062 -0.976 1 97.69 106 VAL B O 1
ATOM 3735 N N . LYS B 1 107 ? -14.766 25.25 -1.091 1 96.12 107 LYS B N 1
ATOM 3736 C CA . LYS B 1 107 ? -15.398 26.531 -0.787 1 96.12 107 LYS B CA 1
ATOM 3737 C C . LYS B 1 107 ? -16.375 26.938 -1.887 1 96.12 107 LYS B C 1
ATOM 3739 O O . LYS B 1 107 ? -17.547 27.219 -1.613 1 96.12 107 LYS B O 1
ATOM 3744 N N . GLU B 1 108 ? -15.938 26.969 -3.104 1 95.81 108 GLU B N 1
ATOM 3745 C CA . GLU B 1 108 ? -16.719 27.453 -4.246 1 95.81 108 GLU B CA 1
ATOM 3746 C C . GLU B 1 108 ? -17.969 26.594 -4.457 1 95.81 108 GLU B C 1
ATOM 3748 O O . GLU B 1 108 ? -19.031 27.125 -4.754 1 95.81 108 GLU B O 1
ATOM 3753 N N . ARG B 1 109 ? -17.844 25.312 -4.266 1 96.31 109 ARG B N 1
ATOM 3754 C CA . ARG B 1 109 ? -18.953 24.406 -4.52 1 96.31 109 ARG B CA 1
ATOM 3755 C C . ARG B 1 109 ? -19.75 24.141 -3.244 1 96.31 109 ARG B C 1
ATOM 3757 O O . ARG B 1 109 ? -20.734 23.406 -3.264 1 96.31 109 ARG B O 1
ATOM 3764 N N . LYS B 1 110 ? -19.297 24.672 -2.168 1 95.12 110 LYS B N 1
ATOM 3765 C CA . LYS B 1 110 ? -19.922 24.484 -0.862 1 95.12 110 LYS B CA 1
ATOM 3766 C C . LYS B 1 110 ? -20.141 23.016 -0.553 1 95.12 110 LYS B C 1
ATOM 3768 O O . LYS B 1 110 ? -21.25 22.594 -0.196 1 95.12 110 LYS B O 1
ATOM 3773 N N . LEU B 1 111 ? -19.078 22.219 -0.828 1 97.12 111 LEU B N 1
ATOM 3774 C CA . LEU B 1 111 ? -19.125 20.797 -0.476 1 97.12 111 LEU B CA 1
ATOM 3775 C C . LEU B 1 111 ? -19.234 20.625 1.035 1 97.12 111 LEU B C 1
ATOM 3777 O O . LEU B 1 111 ? -18.406 21.156 1.784 1 97.12 111 LEU B O 1
ATOM 3781 N N . ASP B 1 112 ? -20.219 19.922 1.458 1 95.56 112 ASP B N 1
ATOM 3782 C CA . ASP B 1 112 ? -20.453 19.719 2.885 1 95.56 112 ASP B CA 1
ATOM 3783 C C . ASP B 1 112 ? -19.859 18.391 3.363 1 95.56 112 ASP B C 1
ATOM 3785 O O . ASP B 1 112 ? -19.938 17.391 2.66 1 95.56 112 ASP B O 1
ATOM 3789 N N . GLY B 1 113 ? -19.219 18.406 4.523 1 97.5 113 GLY B N 1
ATOM 3790 C CA . GLY B 1 113 ? -18.688 17.188 5.109 1 97.5 113 GLY B CA 1
ATOM 3791 C C . GLY B 1 113 ? -17.375 17.422 5.844 1 97.5 113 GLY B C 1
ATOM 3792 O O . GLY B 1 113 ? -17.078 18.531 6.27 1 97.5 113 GLY B O 1
ATOM 3793 N N . ILE B 1 114 ? -16.719 16.375 6.16 1 98.44 114 ILE B N 1
ATOM 3794 C CA . ILE B 1 114 ? -15.406 16.391 6.801 1 98.44 114 ILE B CA 1
ATOM 3795 C C . ILE B 1 114 ? -14.312 16.25 5.746 1 98.44 114 ILE B C 1
ATOM 3797 O O . ILE B 1 114 ? -14.297 15.273 4.992 1 98.44 114 ILE B O 1
ATOM 3801 N N . VAL B 1 115 ? -13.453 17.219 5.695 1 98.69 115 VAL B N 1
ATOM 3802 C CA . VAL B 1 115 ? -12.336 17.188 4.75 1 98.69 115 VAL B CA 1
ATOM 3803 C C . VAL B 1 115 ? -11.195 16.359 5.32 1 98.69 115 VAL B C 1
ATOM 3805 O O . VAL B 1 115 ? -10.766 16.578 6.457 1 98.69 115 VAL B O 1
ATOM 3808 N N . VAL B 1 116 ? -10.734 15.414 4.566 1 98.75 116 VAL B N 1
ATOM 3809 C CA . VAL B 1 116 ? -9.594 14.562 4.898 1 98.75 116 VAL B CA 1
ATOM 3810 C C . VAL B 1 116 ? -8.492 14.75 3.863 1 98.75 116 VAL B C 1
ATOM 3812 O O . VAL B 1 116 ? -8.734 14.672 2.658 1 98.75 116 VAL B O 1
ATOM 3815 N N . PHE B 1 117 ? -7.293 15.062 4.344 1 98.5 117 PHE B N 1
ATOM 3816 C CA . PHE B 1 117 ? -6.133 15.109 3.461 1 98.5 117 PHE B CA 1
ATOM 3817 C C . PHE B 1 117 ? -5.465 13.742 3.369 1 98.5 117 PHE B C 1
ATOM 3819 O O . PHE B 1 117 ? -4.805 13.305 4.312 1 98.5 117 PHE B O 1
ATOM 3826 N N . ALA B 1 118 ? -5.645 13.078 2.213 1 98.31 118 ALA B N 1
ATOM 3827 C CA . ALA B 1 118 ? -5.113 11.734 2.027 1 98.31 118 ALA B CA 1
ATOM 3828 C C . ALA B 1 118 ? -4.047 11.703 0.938 1 98.31 118 ALA B C 1
ATOM 3830 O O . ALA B 1 118 ? -4.367 11.656 -0.252 1 98.31 118 ALA B O 1
ATOM 3831 N N . ASP B 1 119 ? -2.838 11.672 1.398 1 96.31 119 ASP B N 1
ATOM 3832 C CA . ASP B 1 119 ? -1.766 11.484 0.427 1 96.31 119 ASP B CA 1
ATOM 3833 C C . ASP B 1 119 ? -1.831 10.094 -0.201 1 96.31 119 ASP B C 1
ATOM 3835 O O . ASP B 1 119 ? -2.117 9.109 0.485 1 96.31 119 ASP B O 1
ATOM 3839 N N . ASP B 1 120 ? -1.471 10.023 -1.454 1 94.25 120 ASP B N 1
ATOM 3840 C CA . ASP B 1 120 ? -1.671 8.766 -2.176 1 94.25 120 ASP B CA 1
ATOM 3841 C C . ASP B 1 120 ? -0.738 7.676 -1.653 1 94.25 120 ASP B C 1
ATOM 3843 O O . ASP B 1 120 ? -1.052 6.488 -1.745 1 94.25 120 ASP B O 1
ATOM 3847 N N . SER B 1 121 ? 0.38 8.062 -1.053 1 91 121 SER B N 1
ATOM 3848 C CA . SER B 1 121 ? 1.354 7.066 -0.618 1 91 121 SER B CA 1
ATOM 3849 C C . SER B 1 121 ? 1.098 6.633 0.822 1 91 121 SER B C 1
ATOM 3851 O O . SER B 1 121 ? 1.75 5.715 1.326 1 91 121 SER B O 1
ATOM 3853 N N . ASN B 1 122 ? 0.189 7.293 1.493 1 94.25 122 ASN B N 1
ATOM 3854 C CA . ASN B 1 122 ? -0.071 6.969 2.893 1 94.25 122 ASN B CA 1
ATOM 3855 C C . ASN B 1 122 ? -0.99 5.758 3.023 1 94.25 122 ASN B C 1
ATOM 3857 O O . ASN B 1 122 ? -1.677 5.387 2.07 1 94.25 122 ASN B O 1
ATOM 3861 N N . MET B 1 123 ? -0.907 5.203 4.152 1 91.94 123 MET B N 1
ATOM 3862 C CA . MET B 1 123 ? -1.821 4.117 4.5 1 91.94 123 MET B CA 1
ATOM 3863 C C . MET B 1 123 ? -2.838 4.578 5.539 1 91.94 123 MET B C 1
ATOM 3865 O O . MET B 1 123 ? -2.479 5.238 6.516 1 91.94 123 MET B O 1
ATOM 3869 N N . HIS B 1 124 ? -4.094 4.258 5.332 1 95.69 124 HIS B N 1
ATOM 3870 C CA . HIS B 1 124 ? -5.191 4.656 6.207 1 95.69 124 HIS B CA 1
ATOM 3871 C C . HIS B 1 124 ? -5.988 3.445 6.684 1 95.69 124 HIS B C 1
ATOM 3873 O O . HIS B 1 124 ? -6.434 2.633 5.871 1 95.69 124 HIS B O 1
ATOM 3879 N N . SER B 1 125 ? -6.117 3.387 7.961 1 92 125 SER B N 1
ATOM 3880 C CA . SER B 1 125 ? -7.055 2.393 8.477 1 92 125 SER B CA 1
ATOM 3881 C C . SER B 1 125 ? -8.5 2.832 8.258 1 92 125 SER B C 1
ATOM 3883 O O . SER B 1 125 ? -8.781 4.027 8.172 1 92 125 SER B O 1
ATOM 3885 N N . LEU B 1 126 ? -9.391 1.849 8.195 1 94.56 126 LEU B N 1
ATOM 3886 C CA . LEU B 1 126 ? -10.797 2.184 8.031 1 94.56 126 LEU B CA 1
ATOM 3887 C C . LEU B 1 126 ? -11.344 2.869 9.281 1 94.56 126 LEU B C 1
ATOM 3889 O O . LEU B 1 126 ? -12.25 3.695 9.195 1 94.56 126 LEU B O 1
ATOM 3893 N N . GLU B 1 127 ? -10.75 2.6 10.406 1 93.12 127 GLU B N 1
ATOM 3894 C CA . GLU B 1 127 ? -11.172 3.191 11.672 1 93.12 127 GLU B CA 1
ATOM 3895 C C . GLU B 1 127 ? -10.992 4.707 11.664 1 93.12 127 GLU B C 1
ATOM 3897 O O . GLU B 1 127 ? -11.68 5.426 12.391 1 93.12 127 GLU B O 1
ATOM 3902 N N . LEU B 1 128 ? -10.039 5.113 10.883 1 96.56 128 LEU B N 1
ATOM 3903 C CA . LEU B 1 128 ? -9.805 6.547 10.758 1 96.56 128 LEU B CA 1
ATOM 3904 C C . LEU B 1 128 ? -11.086 7.277 10.383 1 96.56 128 LEU B C 1
ATOM 3906 O O . LEU B 1 128 ? -11.406 8.32 10.961 1 96.56 128 LEU B O 1
ATOM 3910 N N . PHE B 1 129 ? -11.852 6.734 9.492 1 97.62 129 PHE B N 1
ATOM 3911 C CA . PHE B 1 129 ? -13.008 7.422 8.922 1 97.62 129 PHE B CA 1
ATOM 3912 C C . PHE B 1 129 ? -14.172 7.438 9.906 1 97.62 129 PHE B C 1
ATOM 3914 O O . PHE B 1 129 ? -15.023 8.328 9.852 1 97.62 129 PHE B O 1
ATOM 3921 N N . ASP B 1 130 ? -14.203 6.496 10.812 1 96.12 130 ASP B N 1
ATOM 3922 C CA . ASP B 1 130 ? -15.148 6.562 11.93 1 96.12 130 ASP B CA 1
ATOM 3923 C C . ASP B 1 130 ? -14.719 7.613 12.945 1 96.12 130 ASP B C 1
ATOM 3925 O O . ASP B 1 130 ? -15.539 8.391 13.43 1 96.12 130 ASP B O 1
ATOM 3929 N N . GLU B 1 131 ? -13.469 7.617 13.219 1 96.62 131 GLU B N 1
ATOM 3930 C CA . GLU B 1 131 ? -12.906 8.523 14.227 1 96.62 131 GLU B CA 1
ATOM 3931 C C . GLU B 1 131 ? -13.156 9.977 13.852 1 96.62 131 GLU B C 1
ATOM 3933 O O . GLU B 1 131 ? -13.5 10.797 14.703 1 96.62 131 GLU B O 1
ATOM 3938 N N . ILE B 1 132 ? -13.07 10.312 12.617 1 97.88 132 ILE B N 1
ATOM 3939 C CA . ILE B 1 132 ? -13.102 11.711 12.203 1 97.88 132 ILE B CA 1
ATOM 3940 C C . ILE B 1 132 ? -14.539 12.234 12.281 1 97.88 132 ILE B C 1
ATOM 3942 O O . ILE B 1 132 ? -14.766 13.445 12.219 1 97.88 132 ILE B O 1
ATOM 3946 N N . GLN B 1 133 ? -15.523 11.383 12.398 1 97.75 133 GLN B N 1
ATOM 3947 C CA . GLN B 1 133 ? -16.906 11.805 12.547 1 97.75 133 GLN B CA 1
ATOM 3948 C C . GLN B 1 133 ? -17.109 12.594 13.836 1 97.75 133 GLN B C 1
ATOM 3950 O O . GLN B 1 133 ? -18.125 13.297 13.992 1 97.75 133 GLN B O 1
ATOM 3955 N N . LYS B 1 134 ? -16.141 12.508 14.711 1 96 134 LYS B N 1
ATOM 3956 C CA . LYS B 1 134 ? -16.234 13.156 16.016 1 96 134 LYS B CA 1
ATOM 3957 C C . LYS B 1 134 ? -15.836 14.625 15.938 1 96 134 LYS B C 1
ATOM 3959 O O . LYS B 1 134 ? -16.094 15.398 16.859 1 96 134 LYS B O 1
ATOM 3964 N N . VAL B 1 135 ? -15.242 15.039 14.875 1 96.94 135 VAL B N 1
ATOM 3965 C CA . VAL B 1 135 ? -14.648 16.375 14.797 1 96.94 135 VAL B CA 1
ATOM 3966 C C . VAL B 1 135 ? -15.75 17.422 14.688 1 96.94 135 VAL B C 1
ATOM 3968 O O . VAL B 1 135 ? -16.734 17.234 13.969 1 96.94 135 VAL B O 1
ATOM 3971 N N . LYS B 1 136 ? -15.609 18.484 15.438 1 94.44 136 LYS B N 1
ATOM 3972 C CA . LYS B 1 136 ? -16.547 19.609 15.32 1 94.44 136 LYS B CA 1
ATOM 3973 C C . LYS B 1 136 ? -16.078 20.594 14.25 1 94.44 136 LYS B C 1
ATOM 3975 O O . LYS B 1 136 ? -16.797 20.875 13.297 1 94.44 136 LYS B O 1
ATOM 3980 N N . TRP B 1 137 ? -14.844 21.078 14.375 1 94.56 137 TRP B N 1
ATOM 3981 C CA . TRP B 1 137 ? -14.352 22.078 13.43 1 94.56 137 TRP B CA 1
ATOM 3982 C C . TRP B 1 137 ? -13.055 21.609 12.781 1 94.56 137 TRP B C 1
ATOM 3984 O O . TRP B 1 137 ? -12.977 21.484 11.555 1 94.56 137 TRP B O 1
ATOM 3994 N N . ILE B 1 138 ? -12 21.391 13.578 1 96.69 138 ILE B N 1
ATOM 3995 C CA . ILE B 1 138 ? -10.711 20.938 13.078 1 96.69 138 ILE B CA 1
ATOM 3996 C C . ILE B 1 138 ? -10.117 19.922 14.047 1 96.69 138 ILE B C 1
ATOM 3998 O O . ILE B 1 138 ? -10.062 20.156 15.258 1 96.69 138 ILE B O 1
ATOM 4002 N N . GLY B 1 139 ? -9.789 18.766 13.539 1 97.5 139 GLY B N 1
ATOM 4003 C CA . GLY B 1 139 ? -9.234 17.688 14.344 1 97.5 139 GLY B CA 1
ATOM 4004 C C . GLY B 1 139 ? -7.797 17.359 13.984 1 97.5 139 GLY B C 1
ATOM 4005 O O . GLY B 1 139 ? -7.383 17.516 12.836 1 97.5 139 GLY B O 1
ATOM 4006 N N . ALA B 1 140 ? -7.059 16.922 15.008 1 97.12 140 ALA B N 1
ATOM 4007 C CA . ALA B 1 140 ? -5.684 16.469 14.828 1 97.12 140 ALA B CA 1
ATOM 4008 C C . ALA B 1 140 ? -5.543 14.992 15.219 1 97.12 140 ALA B C 1
ATOM 4010 O O . ALA B 1 140 ? -6.082 14.562 16.234 1 97.12 140 ALA B O 1
ATOM 4011 N N . LEU B 1 141 ? -4.887 14.273 14.375 1 96.31 141 LEU B N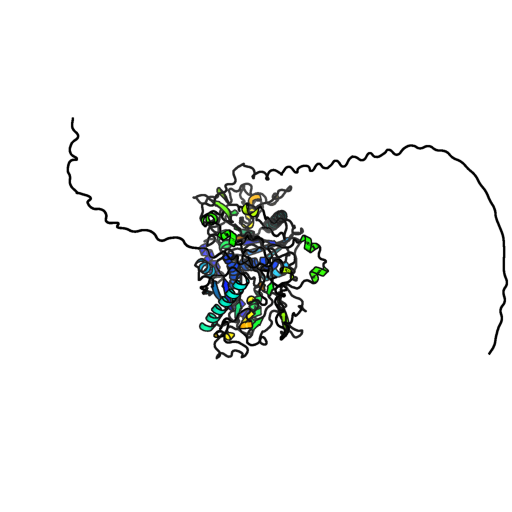 1
ATOM 4012 C CA . LEU B 1 141 ? -4.633 12.852 14.578 1 96.31 141 LEU B CA 1
ATOM 4013 C C . LEU B 1 141 ? -3.135 12.562 14.586 1 96.31 141 LEU B C 1
ATOM 4015 O O . LEU B 1 141 ? -2.35 13.312 14.008 1 96.31 141 LEU B O 1
ATOM 4019 N N . SER B 1 142 ? -2.799 11.484 15.242 1 94 142 SER B N 1
ATOM 4020 C CA . SER B 1 142 ? -1.417 11.016 15.188 1 94 142 SER B CA 1
ATOM 4021 C C . SER B 1 142 ? -1.114 10.344 13.852 1 94 142 SER B C 1
ATOM 4023 O O . SER B 1 142 ? -1.938 9.594 13.328 1 94 142 SER B O 1
ATOM 4025 N N . VAL B 1 143 ? 0.064 10.672 13.336 1 94.44 143 VAL B N 1
ATOM 4026 C CA . VAL B 1 143 ? 0.58 10.086 12.102 1 94.44 143 VAL B CA 1
ATOM 4027 C C . VAL B 1 143 ? 1.812 9.242 12.414 1 94.44 143 VAL B C 1
ATOM 4029 O O . VAL B 1 143 ? 2.809 9.75 12.93 1 94.44 143 VAL B O 1
ATOM 4032 N N . GLY B 1 144 ? 1.677 7.922 12.172 1 90.94 144 GLY B N 1
ATOM 4033 C CA . GLY B 1 144 ? 2.881 7.109 12.227 1 90.94 144 GLY B CA 1
ATOM 4034 C C . GLY B 1 144 ? 3.828 7.367 11.07 1 90.94 144 GLY B C 1
ATOM 4035 O O . GLY B 1 144 ? 3.406 7.414 9.914 1 90.94 144 GLY B O 1
ATOM 4036 N N . ILE B 1 145 ? 5.125 7.559 11.398 1 89.19 145 ILE B N 1
ATOM 4037 C CA . ILE B 1 145 ? 6.105 7.871 10.367 1 89.19 145 ILE B CA 1
ATOM 4038 C C . ILE B 1 145 ? 6.957 6.641 10.07 1 89.19 145 ILE B C 1
ATOM 4040 O O . ILE B 1 145 ? 7.672 6.148 10.953 1 89.19 145 ILE B O 1
ATOM 4044 N N . LEU B 1 146 ? 6.824 6.168 8.875 1 83.69 146 LEU B N 1
ATOM 4045 C CA . LEU B 1 146 ? 7.66 5.066 8.406 1 83.69 146 LEU B CA 1
ATOM 4046 C C . LEU B 1 146 ? 8.781 5.582 7.508 1 83.69 146 LEU B C 1
ATOM 4048 O O . LEU B 1 146 ? 8.664 5.562 6.281 1 83.69 146 LEU B O 1
ATOM 4052 N N . ALA B 1 147 ? 9.852 6.016 8.266 1 77.44 147 ALA B N 1
ATOM 4053 C CA . ALA B 1 147 ? 11.016 6.504 7.527 1 77.44 147 ALA B CA 1
ATOM 4054 C C . ALA B 1 147 ? 11.766 5.352 6.855 1 77.44 147 ALA B C 1
ATOM 4056 O O . ALA B 1 147 ? 11.984 4.305 7.469 1 77.44 147 ALA B O 1
ATOM 4057 N N . HIS B 1 148 ? 11.805 5.359 5.633 1 68.62 148 HIS B N 1
ATOM 4058 C CA . HIS B 1 148 ? 12.438 4.293 4.871 1 68.62 148 HIS B CA 1
ATOM 4059 C C . HIS B 1 148 ? 13.734 4.777 4.223 1 68.62 148 HIS B C 1
ATOM 4061 O O . HIS B 1 148 ? 13.789 5.887 3.688 1 68.62 148 HIS B O 1
ATOM 4067 N N . SER B 1 149 ? 14.922 4.312 4.844 1 59.12 149 SER B N 1
ATOM 4068 C CA . SER B 1 149 ? 16.188 4.641 4.18 1 59.12 149 SER B CA 1
ATOM 4069 C C . SER B 1 149 ? 16.594 3.545 3.197 1 59.12 149 SER B C 1
ATOM 4071 O O . SER B 1 149 ? 16.281 2.369 3.41 1 59.12 149 SER B O 1
ATOM 4073 N N . GLY B 1 150 ? 16.828 3.875 2.018 1 51.69 150 GLY B N 1
ATOM 4074 C CA . GLY B 1 150 ? 17.562 2.889 1.234 1 51.69 150 GLY B CA 1
ATOM 4075 C C . GLY B 1 150 ? 18.734 2.275 1.982 1 51.69 150 GLY B C 1
ATOM 4076 O O . GLY B 1 150 ? 19.25 1.227 1.59 1 51.69 150 GLY B O 1
ATOM 4077 N N . ASN B 1 151 ? 19.328 2.99 2.955 1 46.78 151 ASN B N 1
ATOM 4078 C CA . ASN B 1 151 ? 20.484 2.541 3.711 1 46.78 151 ASN B CA 1
ATOM 4079 C C . ASN B 1 151 ? 20.094 2 5.082 1 46.78 151 ASN B C 1
ATOM 4081 O O . ASN B 1 151 ? 20.062 2.746 6.062 1 46.78 151 ASN B O 1
ATOM 4085 N N . SER B 1 152 ? 19.203 1.092 5.141 1 48.06 152 SER B N 1
ATOM 4086 C CA . SER B 1 152 ? 18.922 0.592 6.48 1 48.06 152 SER B CA 1
ATOM 4087 C C . SER B 1 152 ? 20.172 0.071 7.164 1 48.06 152 SER B C 1
ATOM 4089 O O . SER B 1 152 ? 20.984 -0.62 6.539 1 48.06 152 SER B O 1
ATOM 4091 N N . GLU B 1 153 ? 20.688 0.768 8.094 1 48.5 153 GLU B N 1
ATOM 4092 C CA . GLU B 1 153 ? 21.719 0.088 8.875 1 48.5 153 GLU B CA 1
ATOM 4093 C C . GLU B 1 153 ? 21.359 -1.375 9.117 1 48.5 153 GLU B C 1
ATOM 4095 O O . GLU B 1 153 ? 20.203 -1.692 9.398 1 48.5 153 GLU B O 1
ATOM 4100 N N . PRO B 1 154 ? 22.328 -2.172 8.664 1 45.56 154 PRO B N 1
ATOM 4101 C CA . PRO B 1 154 ? 22.094 -3.607 8.836 1 45.56 154 PRO B CA 1
ATOM 4102 C C . PRO B 1 154 ? 21.531 -3.955 10.211 1 45.56 154 PRO B C 1
ATOM 4104 O O . PRO B 1 154 ? 21.875 -3.311 11.203 1 45.56 154 PRO B O 1
ATOM 4107 N N . LEU B 1 155 ? 20.391 -4.598 10.281 1 46.88 155 LEU B N 1
ATOM 4108 C CA . LEU B 1 155 ? 19.812 -5.168 11.484 1 46.88 155 LEU B CA 1
ATOM 4109 C C . LEU B 1 155 ? 20.891 -5.668 12.438 1 46.88 155 LEU B C 1
ATOM 4111 O O . LEU B 1 155 ? 20.719 -5.613 13.656 1 46.88 155 LEU B O 1
ATOM 4115 N N . VAL B 1 156 ? 21.938 -6.223 11.938 1 44.34 156 VAL B N 1
ATOM 4116 C CA . VAL B 1 156 ? 22.984 -6.789 12.766 1 44.34 156 VAL B CA 1
ATOM 4117 C C . VAL B 1 156 ? 23.5 -5.738 13.75 1 44.34 156 VAL B C 1
ATOM 4119 O O . VAL B 1 156 ? 23.781 -6.055 14.906 1 44.34 156 VAL B O 1
ATOM 4122 N N . GLN B 1 157 ? 23.531 -4.684 13.312 1 44.75 157 GLN B N 1
ATOM 4123 C CA . GLN B 1 157 ? 24.094 -3.707 14.242 1 44.75 157 GLN B CA 1
ATOM 4124 C C . GLN B 1 157 ? 23.062 -3.297 15.289 1 44.75 157 GLN B C 1
ATOM 4126 O O . GLN B 1 157 ? 23.422 -2.84 16.375 1 44.75 157 GLN B O 1
ATOM 4131 N N . ASN B 1 158 ? 21.875 -3.359 14.961 1 48.41 158 ASN B N 1
ATOM 4132 C CA . ASN B 1 158 ? 20.828 -3.049 15.93 1 48.41 158 ASN B CA 1
ATOM 4133 C C . ASN B 1 158 ? 20.703 -4.137 17 1 48.41 158 ASN B C 1
ATOM 4135 O O . ASN B 1 158 ? 20.156 -3.898 18.078 1 48.41 158 ASN B O 1
ATOM 4139 N N . GLU B 1 159 ? 20.984 -5.352 16.594 1 49.75 159 GLU B N 1
ATOM 4140 C CA . GLU B 1 159 ? 21.016 -6.375 17.625 1 49.75 159 GLU B CA 1
ATOM 4141 C C . GLU B 1 159 ? 22.016 -6.004 18.734 1 49.75 159 GLU B C 1
ATOM 4143 O O . GLU B 1 159 ? 21.891 -6.469 19.859 1 49.75 159 GLU B O 1
ATOM 4148 N N . LYS B 1 160 ? 22.938 -5.113 18.406 1 48.47 160 LYS B N 1
ATOM 4149 C CA . LYS B 1 160 ? 23.906 -4.816 19.453 1 48.47 160 LYS B CA 1
ATOM 4150 C C . LYS B 1 160 ? 23.375 -3.729 20.391 1 48.47 160 LYS B C 1
ATOM 4152 O O . LYS B 1 160 ? 23.984 -3.438 21.422 1 48.47 160 LYS B O 1
ATOM 4157 N N . LYS B 1 161 ? 22.266 -3.203 19.953 1 54.66 161 LYS B N 1
ATOM 4158 C CA . LYS B 1 161 ? 21.766 -2.209 20.906 1 54.66 161 LYS B CA 1
ATOM 4159 C C . LYS B 1 161 ? 21.031 -2.873 22.062 1 54.66 161 LYS B C 1
ATOM 4161 O O . LYS B 1 161 ? 20.344 -3.877 21.875 1 54.66 161 LYS B O 1
ATOM 4166 N N . SER B 1 162 ? 21.375 -2.494 23.172 1 57.59 162 SER B N 1
ATOM 4167 C CA . SER B 1 162 ? 20.75 -3.018 24.375 1 57.59 162 SER B CA 1
ATOM 4168 C C . SER B 1 162 ? 19.234 -2.826 24.344 1 57.59 162 SER B C 1
ATOM 4170 O O . SER B 1 162 ? 18.734 -1.966 23.625 1 57.59 162 SER B O 1
ATOM 4172 N N . GLU B 1 163 ? 18.516 -3.74 24.781 1 55.88 163 GLU B N 1
ATOM 4173 C CA . GLU B 1 163 ? 17.078 -3.621 24.938 1 55.88 163 GLU B CA 1
ATOM 4174 C C . GLU B 1 163 ? 16.688 -2.25 25.5 1 55.88 163 GLU B C 1
ATOM 4176 O O . GLU B 1 163 ? 15.641 -1.705 25.141 1 55.88 163 GLU B O 1
ATOM 4181 N N . GLU B 1 164 ? 17.609 -1.812 26.312 1 56.16 164 GLU B N 1
ATOM 4182 C CA . GLU B 1 164 ? 17.391 -0.507 26.938 1 56.16 164 GLU B CA 1
ATOM 4183 C C . GLU B 1 164 ? 17.469 0.612 25.891 1 56.16 164 GLU B C 1
ATOM 4185 O O . GLU B 1 164 ? 16.672 1.557 25.938 1 56.16 164 GLU B O 1
ATOM 4190 N N . ASP B 1 165 ? 18.344 0.482 24.969 1 58.12 165 ASP B N 1
ATOM 4191 C CA . ASP B 1 165 ? 18.5 1.496 23.922 1 58.12 165 ASP B CA 1
ATOM 4192 C C . ASP B 1 165 ? 17.312 1.511 22.969 1 58.12 165 ASP B C 1
ATOM 4194 O O . ASP B 1 165 ? 16.859 2.576 22.547 1 58.12 165 ASP B O 1
ATOM 4198 N N . LYS B 1 166 ? 16.844 0.478 22.781 1 58.94 166 LYS B N 1
ATOM 4199 C CA . LYS B 1 166 ? 15.695 0.348 21.906 1 58.94 166 LYS B CA 1
ATOM 4200 C C . LYS B 1 166 ? 14.445 0.947 22.547 1 58.94 166 LYS B C 1
ATOM 4202 O O . LYS B 1 166 ? 13.625 1.552 21.859 1 58.94 166 LYS B O 1
ATOM 4207 N N . GLU B 1 167 ? 14.414 0.659 23.844 1 56.75 167 GLU B N 1
ATOM 4208 C CA . GLU B 1 167 ? 13.258 1.151 24.578 1 56.75 167 GLU B CA 1
ATOM 4209 C C . GLU B 1 167 ? 13.242 2.676 24.625 1 56.75 167 GLU B C 1
ATOM 4211 O O . GLU B 1 167 ? 12.172 3.291 24.688 1 56.75 167 GLU B O 1
ATOM 4216 N N . ASN B 1 168 ? 14.398 3.279 24.469 1 57.59 168 ASN B N 1
ATOM 4217 C CA . ASN B 1 168 ? 14.477 4.723 24.672 1 57.59 168 ASN B CA 1
ATOM 4218 C C . ASN B 1 168 ? 14.414 5.48 23.359 1 57.59 168 ASN B C 1
ATOM 4220 O O . ASN B 1 168 ? 14.547 6.703 23.328 1 57.59 168 ASN B O 1
ATOM 4224 N N . MET B 1 169 ? 14.141 4.75 22.359 1 63.84 169 MET B N 1
ATOM 4225 C CA . MET B 1 169 ? 14.055 5.453 21.094 1 63.84 169 MET B CA 1
ATOM 4226 C C . MET B 1 169 ? 12.711 6.156 20.938 1 63.84 169 MET B C 1
ATOM 4228 O O . MET B 1 169 ? 11.68 5.613 21.344 1 63.84 169 MET B O 1
ATOM 4232 N N . PRO B 1 170 ? 12.852 7.48 20.484 1 71.31 170 PRO B N 1
ATOM 4233 C CA . PRO B 1 170 ? 11.586 8.195 20.297 1 71.31 170 PRO B CA 1
ATOM 4234 C C . PRO B 1 170 ? 10.656 7.504 19.297 1 71.31 170 PRO B C 1
ATOM 4236 O O . PRO B 1 170 ? 11.125 6.902 18.328 1 71.31 170 PRO B O 1
ATOM 4239 N N . LEU B 1 171 ? 9.414 7.52 19.641 1 77.5 171 LEU B N 1
ATOM 4240 C CA . LEU B 1 171 ? 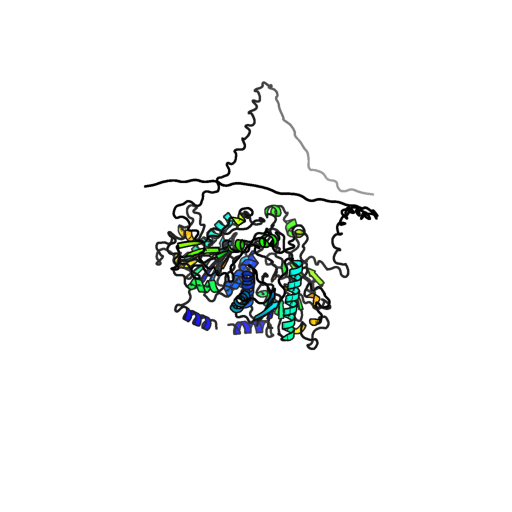8.414 6.93 18.75 1 77.5 171 LEU B CA 1
ATOM 4241 C C . LEU B 1 171 ? 8.305 7.715 17.453 1 77.5 171 LEU B C 1
ATOM 4243 O O . LEU B 1 171 ? 8.266 8.945 17.469 1 77.5 171 LEU B O 1
ATOM 4247 N N . PRO B 1 172 ? 8.391 7.086 16.328 1 84.44 172 PRO B N 1
ATOM 4248 C CA . PRO B 1 172 ? 8.305 7.77 15.039 1 84.44 172 PRO B CA 1
ATOM 4249 C C . PRO B 1 172 ? 6.887 8.227 14.711 1 84.44 172 PRO B C 1
ATOM 4251 O O . PRO B 1 172 ? 6.25 7.688 13.805 1 84.44 172 PRO B O 1
ATOM 4254 N N . ILE B 1 173 ? 6.484 9.25 15.516 1 88.31 173 ILE B N 1
ATOM 4255 C CA . ILE B 1 173 ? 5.109 9.734 15.422 1 88.31 173 ILE B CA 1
ATOM 4256 C C . ILE B 1 173 ? 5.098 11.258 15.422 1 88.31 173 ILE B C 1
ATOM 4258 O O . ILE B 1 173 ? 5.977 11.891 16.016 1 88.31 173 ILE B O 1
ATOM 4262 N N . GLN B 1 174 ? 4.121 11.781 14.688 1 91.44 174 GLN B N 1
ATOM 4263 C CA . GLN B 1 174 ? 3.693 13.172 14.812 1 91.44 174 GLN B CA 1
ATOM 4264 C C . GLN B 1 174 ? 2.227 13.258 15.219 1 91.44 174 GLN B C 1
ATOM 4266 O O . GLN B 1 174 ? 1.426 12.383 14.875 1 91.44 174 GLN B O 1
ATOM 4271 N N . GLY B 1 175 ? 1.955 14.25 16.047 1 92.12 175 GLY B N 1
ATOM 4272 C CA . GLY B 1 175 ? 0.547 14.383 16.391 1 92.12 175 GLY B CA 1
ATOM 4273 C C . GLY B 1 175 ? 0.307 15.258 17.609 1 92.12 175 GLY B C 1
ATOM 4274 O O . GLY B 1 175 ? 1.219 15.938 18.078 1 92.12 175 GLY B O 1
ATOM 4275 N N . PRO B 1 176 ? -0.924 15.297 18 1 92.94 176 PRO B N 1
ATOM 4276 C CA . PRO B 1 176 ? -1.271 16.125 19.156 1 92.94 176 PRO B CA 1
ATOM 4277 C C . PRO B 1 176 ? -0.711 15.562 20.469 1 92.94 176 PRO B C 1
ATOM 4279 O O . PRO B 1 176 ? -0.645 14.344 20.641 1 92.94 176 PRO B O 1
ATOM 4282 N N . ALA B 1 177 ? -0.239 16.484 21.266 1 88.94 177 ALA B N 1
ATOM 4283 C CA . ALA B 1 177 ? 0.155 16.172 22.641 1 88.94 177 ALA B CA 1
ATOM 4284 C C . ALA B 1 177 ? -0.885 16.672 23.641 1 88.94 177 ALA B C 1
ATOM 4286 O O . ALA B 1 177 ? -1.237 17.859 23.641 1 88.94 177 ALA B O 1
ATOM 4287 N N . CYS B 1 178 ? -1.303 15.75 24.453 1 88.56 178 CYS B N 1
ATOM 4288 C CA . CYS B 1 178 ? -2.395 16.094 25.359 1 88.56 178 CYS B CA 1
ATOM 4289 C C . CYS B 1 178 ? -1.974 15.914 26.812 1 88.56 178 CYS B C 1
ATOM 4291 O O . CYS B 1 178 ? -1.054 15.148 27.109 1 88.56 178 CYS B O 1
ATOM 4293 N N . ASN B 1 179 ? -2.611 16.688 27.688 1 85.5 179 ASN B N 1
ATOM 4294 C CA . ASN B 1 179 ? -2.402 16.516 29.125 1 85.5 179 ASN B CA 1
ATOM 4295 C C . ASN B 1 179 ? -3.297 15.414 29.688 1 85.5 179 ASN B C 1
ATOM 4297 O O . ASN B 1 179 ? -3.938 14.68 28.922 1 85.5 179 ASN B O 1
ATOM 4301 N N . SER B 1 180 ? -3.32 15.297 30.984 1 83.31 180 SER B N 1
ATOM 4302 C CA . SER B 1 180 ? -4.043 14.211 31.656 1 83.31 180 SER B CA 1
ATOM 4303 C C . SER B 1 180 ? -5.551 14.367 31.484 1 83.31 180 SER B C 1
ATOM 4305 O O . SER B 1 180 ? -6.297 13.398 31.609 1 83.31 180 SER B O 1
ATOM 4307 N N . SER B 1 181 ? -6.023 15.594 31.156 1 82 181 SER B N 1
ATOM 4308 C CA . SER B 1 181 ? -7.441 15.852 30.953 1 82 181 SER B CA 1
ATOM 4309 C C . SER B 1 181 ? -7.809 15.758 29.469 1 82 181 SER B C 1
ATOM 4311 O O . SER B 1 181 ? -8.867 16.234 29.062 1 82 181 SER B O 1
ATOM 4313 N N . ASN B 1 182 ? -6.848 15.305 28.625 1 81.81 182 ASN B N 1
ATOM 4314 C CA . ASN B 1 182 ? -7.043 15.078 27.188 1 81.81 182 ASN B CA 1
ATOM 4315 C C . ASN B 1 182 ? -7.184 16.406 26.438 1 81.81 182 ASN B C 1
ATOM 4317 O O . ASN B 1 182 ? -7.871 16.469 25.422 1 81.81 182 ASN B O 1
ATOM 4321 N N . GLN B 1 183 ? -6.59 17.391 27.078 1 86 183 GLN B N 1
ATOM 4322 C CA . GLN B 1 183 ? -6.555 18.672 26.391 1 86 183 GLN B CA 1
ATOM 4323 C C . GLN B 1 183 ? -5.254 18.844 25.609 1 86 183 GLN B C 1
ATOM 4325 O O . GLN B 1 183 ? -4.184 18.453 26.078 1 86 183 GLN B O 1
ATOM 4330 N N . LEU B 1 184 ? -5.43 19.406 24.422 1 90.44 184 LEU B N 1
ATOM 4331 C CA . LEU B 1 184 ? -4.258 19.656 23.594 1 90.44 184 LEU B CA 1
ATOM 4332 C C . LEU B 1 184 ? -3.34 20.688 24.234 1 90.44 184 LEU B C 1
ATOM 4334 O O . LEU B 1 184 ? -3.762 21.812 24.516 1 90.44 184 LEU B O 1
ATOM 4338 N N . VAL B 1 185 ? -2.061 20.328 24.469 1 88.69 185 VAL B N 1
ATOM 4339 C CA . VAL B 1 185 ? -1.136 21.25 25.125 1 88.69 185 VAL B CA 1
ATOM 4340 C C . VAL B 1 185 ? 0.09 21.453 24.234 1 88.69 185 VAL B C 1
ATOM 4342 O O . VAL B 1 185 ? 0.934 22.312 24.531 1 88.69 185 VAL B O 1
ATOM 4345 N N . GLY B 1 186 ? 0.164 20.719 23.203 1 88.69 186 GLY B N 1
ATOM 4346 C CA . GLY B 1 186 ? 1.283 20.844 22.281 1 88.69 186 GLY B CA 1
ATOM 4347 C C . GLY B 1 186 ? 1.275 19.781 21.203 1 88.69 186 GLY B C 1
ATOM 4348 O O . GLY B 1 186 ? 0.224 19.234 20.875 1 88.69 186 GLY B O 1
ATOM 4349 N N . TRP B 1 187 ? 2.516 19.625 20.562 1 88.94 187 TRP B N 1
ATOM 4350 C CA . TRP B 1 187 ? 2.623 18.703 19.438 1 88.94 187 TRP B CA 1
ATOM 4351 C C . TRP B 1 187 ? 3.816 17.766 19.609 1 88.94 187 TRP B C 1
ATOM 4353 O O . TRP B 1 187 ? 4.875 18.188 20.094 1 88.94 187 TRP B O 1
ATOM 4363 N N . HIS B 1 188 ? 3.525 16.5 19.203 1 85.75 188 HIS B N 1
ATOM 4364 C CA . HIS B 1 188 ? 4.633 15.586 18.969 1 85.75 188 HIS B CA 1
ATOM 4365 C C . HIS B 1 188 ? 5.168 15.719 17.547 1 85.75 188 HIS B C 1
ATOM 4367 O O . HIS B 1 188 ? 4.395 15.773 16.594 1 85.75 188 HIS B O 1
ATOM 4373 N N . THR B 1 189 ? 6.52 15.828 17.516 1 86.69 189 THR B N 1
ATOM 4374 C CA . THR B 1 189 ? 7.133 15.883 16.188 1 86.69 189 THR B CA 1
ATOM 4375 C C . THR B 1 189 ? 8.094 14.711 16 1 86.69 189 THR B C 1
ATOM 4377 O O . THR B 1 189 ? 8.547 14.102 16.969 1 86.69 189 THR B O 1
ATOM 4380 N N . PHE B 1 190 ? 8.305 14.398 14.805 1 86.62 190 PHE B N 1
ATOM 4381 C CA . PHE B 1 190 ? 9.234 13.328 14.445 1 86.62 190 PHE B CA 1
ATOM 4382 C C . PHE B 1 190 ? 10.672 13.766 14.688 1 86.62 190 PHE B C 1
ATOM 4384 O O . PHE B 1 190 ? 11.086 14.844 14.258 1 86.62 190 PHE B O 1
ATOM 4391 N N . ASN B 1 191 ? 11.375 12.93 15.43 1 82.5 191 ASN B N 1
ATOM 4392 C CA . ASN B 1 191 ? 12.797 13.203 15.648 1 82.5 191 ASN B CA 1
ATOM 4393 C C . ASN B 1 191 ? 13.625 12.859 14.414 1 82.5 191 ASN B C 1
ATOM 4395 O O . ASN B 1 191 ? 13.891 11.688 14.141 1 82.5 191 ASN B O 1
ATOM 4399 N N . SER B 1 192 ? 14.148 13.859 13.789 1 83.06 192 SER B N 1
ATOM 4400 C CA . SER B 1 192 ? 14.875 13.656 12.539 1 83.06 192 SER B CA 1
ATOM 4401 C C . SER B 1 192 ? 16.375 13.508 12.789 1 83.06 192 SER B C 1
ATOM 4403 O O . SER B 1 192 ? 17.125 13.156 11.883 1 83.06 192 SER B O 1
ATOM 4405 N N . LEU B 1 193 ? 16.844 13.617 13.953 1 81.38 193 LEU B N 1
ATOM 4406 C CA . LEU B 1 193 ? 18.266 13.688 14.281 1 81.38 193 LEU B CA 1
ATOM 4407 C C . LEU B 1 193 ? 18.984 12.422 13.836 1 81.38 193 LEU B C 1
ATOM 4409 O O . LEU B 1 193 ? 20.062 12.484 13.242 1 81.38 193 LEU B O 1
ATOM 4413 N N . PRO B 1 194 ? 18.422 11.367 14.062 1 76.5 194 PRO B N 1
ATOM 4414 C CA . PRO B 1 194 ? 19.125 10.141 13.68 1 76.5 194 PRO B CA 1
ATOM 4415 C C . PRO B 1 194 ? 19.328 10.023 12.172 1 76.5 194 PRO B C 1
ATOM 4417 O O . PRO B 1 194 ? 20.141 9.219 11.719 1 76.5 194 PRO B O 1
ATOM 4420 N N . PHE B 1 195 ? 18.656 10.836 11.43 1 79.12 195 PHE B N 1
ATOM 4421 C CA . PHE B 1 195 ? 18.672 10.703 9.984 1 79.12 195 PHE B CA 1
ATOM 4422 C C . PHE B 1 195 ? 19.516 11.805 9.344 1 79.12 195 PHE B C 1
ATOM 4424 O O . PHE B 1 195 ? 19.703 11.828 8.133 1 79.12 195 PHE B O 1
ATOM 4431 N N . MET B 1 196 ? 20.078 12.633 10.055 1 80.88 196 MET B N 1
ATOM 4432 C CA . MET B 1 196 ? 20.688 13.875 9.578 1 80.88 196 MET B CA 1
ATOM 4433 C C . MET B 1 196 ? 21.859 13.586 8.648 1 80.88 196 MET B C 1
ATOM 4435 O O . MET B 1 196 ? 22.141 14.367 7.73 1 80.88 196 MET B O 1
ATOM 4439 N N . GLU B 1 197 ? 22.531 12.508 8.734 1 79.06 197 GLU B N 1
ATOM 4440 C CA . GLU B 1 197 ? 23.703 12.195 7.922 1 79.06 197 GLU B CA 1
ATOM 4441 C C . GLU B 1 197 ? 23.297 11.57 6.59 1 79.06 197 GLU B C 1
ATOM 4443 O O . GLU B 1 197 ? 24.109 11.461 5.676 1 79.06 197 GLU B O 1
ATOM 4448 N N . ASN B 1 198 ? 22.047 11.234 6.484 1 79.5 198 ASN B N 1
ATOM 4449 C CA . ASN B 1 198 ? 21.609 10.539 5.281 1 79.5 198 ASN B CA 1
ATOM 4450 C C . ASN B 1 198 ? 20.203 10.961 4.871 1 79.5 198 ASN B C 1
ATOM 4452 O O . ASN B 1 198 ? 19.328 10.117 4.664 1 79.5 198 ASN B O 1
ATOM 4456 N N . ILE B 1 199 ? 20.062 12.234 4.73 1 83.25 199 ILE B N 1
ATOM 4457 C CA . ILE B 1 199 ? 18.75 12.75 4.328 1 83.25 199 ILE B CA 1
ATOM 4458 C C . ILE B 1 199 ? 18.719 12.93 2.811 1 83.25 199 ILE B C 1
ATOM 4460 O O . ILE B 1 199 ? 19.672 13.414 2.213 1 83.25 199 ILE B O 1
ATOM 4464 N N . ALA B 1 200 ? 17.609 12.445 2.305 1 82.25 200 ALA B N 1
ATOM 4465 C CA . ALA B 1 200 ? 17.406 12.68 0.88 1 82.25 200 ALA B CA 1
ATOM 4466 C C . ALA B 1 200 ? 16.984 14.125 0.62 1 82.25 200 ALA B C 1
ATOM 4468 O O . ALA B 1 200 ? 16.078 14.641 1.274 1 82.25 200 ALA B O 1
ATOM 4469 N N . THR B 1 201 ? 17.656 14.734 -0.392 1 84.38 201 THR B N 1
ATOM 4470 C CA . THR B 1 201 ? 17.312 16.109 -0.732 1 84.38 201 THR B CA 1
ATOM 4471 C C . THR B 1 201 ? 16.484 16.156 -2.016 1 84.38 201 THR B C 1
ATOM 4473 O O . THR B 1 201 ? 15.578 16.984 -2.143 1 84.38 201 THR B O 1
ATOM 4476 N N . THR B 1 202 ? 16.875 15.234 -2.883 1 83.75 202 THR B N 1
ATOM 4477 C CA . THR B 1 202 ? 16.188 15.172 -4.168 1 83.75 202 THR B CA 1
ATOM 4478 C C . THR B 1 202 ? 15.594 13.781 -4.398 1 83.75 202 THR B C 1
ATOM 4480 O O . THR B 1 202 ? 16.078 12.797 -3.844 1 83.75 202 THR B O 1
ATOM 4483 N N . VAL B 1 203 ? 14.555 13.773 -5.172 1 78.19 203 VAL B N 1
ATOM 4484 C CA . VAL B 1 203 ? 13.938 12.5 -5.523 1 78.19 203 VAL B CA 1
ATOM 4485 C C . VAL B 1 203 ? 14.969 11.586 -6.18 1 78.19 203 VAL B C 1
ATOM 4487 O O . VAL B 1 203 ? 15.711 12.016 -7.066 1 78.19 203 VAL B O 1
ATOM 4490 N N . GLY B 1 204 ? 15.031 10.383 -5.699 1 69.31 204 GLY B N 1
ATOM 4491 C CA . GLY B 1 204 ? 15.984 9.438 -6.254 1 69.31 204 GLY B CA 1
ATOM 4492 C C . GLY B 1 204 ? 17.25 9.32 -5.438 1 69.31 204 GLY B C 1
ATOM 4493 O O . GLY B 1 204 ? 18.062 8.414 -5.656 1 69.31 204 GLY B O 1
ATOM 4494 N N . ASP B 1 205 ? 17.484 10.305 -4.516 1 72 205 ASP B N 1
ATOM 4495 C CA . ASP B 1 205 ? 18.641 10.211 -3.623 1 72 205 ASP B CA 1
ATOM 4496 C C . ASP B 1 205 ? 18.578 8.93 -2.789 1 72 205 ASP B C 1
ATOM 4498 O O . ASP B 1 205 ? 17.5 8.438 -2.469 1 72 205 ASP B O 1
ATOM 4502 N N . VAL B 1 206 ? 19.688 8.344 -2.365 1 66 206 VAL B N 1
ATOM 4503 C CA . VAL B 1 206 ? 19.812 7.152 -1.535 1 66 206 VAL B CA 1
ATOM 4504 C C . VAL B 1 206 ? 19.484 7.5 -0.085 1 66 206 VAL B C 1
ATOM 4506 O O . VAL B 1 206 ? 19.062 6.633 0.686 1 66 206 VAL B O 1
ATOM 4509 N N . GLY B 1 207 ? 19.141 8.688 0.169 1 74.94 207 GLY B N 1
ATOM 4510 C CA . GLY B 1 207 ? 18.906 9.102 1.544 1 74.94 207 GLY B CA 1
ATOM 4511 C C . GLY B 1 207 ? 17.469 8.914 1.99 1 74.94 207 GLY B C 1
ATOM 4512 O O . GLY B 1 207 ? 16.641 8.414 1.229 1 74.94 207 GLY B O 1
ATOM 4513 N N . THR B 1 208 ? 17.234 9.156 3.293 1 80.31 208 THR B N 1
ATOM 4514 C CA . THR B 1 208 ? 15.914 9.023 3.891 1 80.31 208 THR B CA 1
ATOM 4515 C C . THR B 1 208 ? 15.055 10.25 3.588 1 80.31 208 THR B C 1
ATOM 4517 O O . THR B 1 208 ? 15.508 11.383 3.764 1 80.31 208 THR B O 1
ATOM 4520 N N . VAL B 1 209 ? 13.945 9.961 3.072 1 84.44 209 VAL B N 1
ATOM 4521 C CA . VAL B 1 209 ? 12.984 11.047 2.898 1 84.44 209 VAL B CA 1
ATOM 4522 C C . VAL B 1 209 ? 12.281 11.336 4.223 1 84.44 209 VAL B C 1
ATOM 4524 O O . VAL B 1 209 ? 11.75 10.422 4.859 1 84.44 209 VAL B O 1
ATOM 4527 N N . LEU B 1 210 ? 12.328 12.57 4.613 1 88.06 210 LEU B N 1
ATOM 4528 C CA . LEU B 1 210 ? 11.75 12.938 5.898 1 88.06 210 LEU B CA 1
ATOM 4529 C C . LEU B 1 210 ? 10.438 13.695 5.711 1 88.06 210 LEU B C 1
ATOM 4531 O O . LEU B 1 210 ? 10.266 14.406 4.719 1 88.06 210 LEU B O 1
ATOM 4535 N N . PRO B 1 211 ? 9.516 13.492 6.684 1 91.31 211 PRO B N 1
ATOM 4536 C CA . PRO B 1 211 ? 8.289 14.281 6.66 1 91.31 211 PRO B CA 1
ATOM 4537 C C . PRO B 1 211 ? 8.516 15.742 7.051 1 91.31 211 PRO B C 1
ATOM 4539 O O . PRO B 1 211 ? 9.609 16.109 7.48 1 91.31 211 PRO B O 1
ATOM 4542 N N . THR B 1 212 ? 7.473 16.547 6.777 1 92.44 212 THR B N 1
ATOM 4543 C CA . THR B 1 212 ? 7.473 17.891 7.367 1 92.44 212 THR B CA 1
ATOM 4544 C C . THR B 1 212 ? 7.238 17.812 8.875 1 92.44 212 THR B C 1
ATOM 4546 O O . THR B 1 212 ? 6.973 16.734 9.414 1 92.44 212 THR B O 1
ATOM 4549 N N . LYS B 1 213 ? 7.422 18.891 9.539 1 87.94 213 LYS B N 1
ATOM 4550 C CA . LYS B 1 213 ? 7.277 18.922 10.992 1 87.94 213 LYS B CA 1
ATOM 4551 C C . LYS B 1 213 ? 5.871 18.5 11.414 1 87.94 213 LYS B C 1
ATOM 4553 O O . LYS B 1 213 ? 5.695 17.781 12.398 1 87.94 213 LYS B O 1
ATOM 4558 N N . ILE B 1 214 ? 4.922 19.047 10.695 1 91.94 214 ILE B N 1
ATOM 4559 C CA . ILE B 1 214 ? 3.516 18.719 10.898 1 91.94 214 ILE B CA 1
ATOM 4560 C C . ILE B 1 214 ? 2.863 18.391 9.555 1 91.94 214 ILE B C 1
ATOM 4562 O O . ILE B 1 214 ? 2.707 19.281 8.703 1 91.94 214 ILE B O 1
ATOM 4566 N N . GLU B 1 215 ? 2.463 17.156 9.477 1 95.62 215 GLU B N 1
ATOM 4567 C CA . GLU B 1 215 ? 1.939 16.688 8.195 1 95.62 215 GLU B CA 1
ATOM 4568 C C . GLU B 1 215 ? 0.473 17.078 8.023 1 95.62 215 GLU B C 1
ATOM 4570 O O . GLU B 1 215 ? -0.315 16.969 8.969 1 95.62 215 GLU B O 1
ATOM 4575 N N . TRP B 1 216 ? 0.082 17.453 6.816 1 97.38 216 TRP B N 1
ATOM 4576 C CA . TRP B 1 216 ? -1.3 17.766 6.469 1 97.38 216 TRP B CA 1
ATOM 4577 C C . TRP B 1 216 ? -2.215 16.578 6.742 1 97.38 216 TRP B C 1
ATOM 4579 O O . TRP B 1 216 ? -3.346 16.75 7.207 1 97.38 216 TRP B O 1
ATOM 4589 N N . ALA B 1 217 ? -1.708 15.406 6.516 1 97.44 217 ALA B N 1
ATOM 4590 C CA . ALA B 1 217 ? -2.508 14.188 6.613 1 97.44 217 ALA B CA 1
ATOM 4591 C C . ALA B 1 217 ? -3.002 13.969 8.039 1 97.44 217 ALA B C 1
ATOM 4593 O O . ALA B 1 217 ? -3.969 13.234 8.266 1 97.44 217 ALA B O 1
ATOM 4594 N N . GLY B 1 218 ? -2.426 14.602 8.984 1 97.38 218 GLY B N 1
ATOM 4595 C CA . GLY B 1 218 ? -2.795 14.438 10.383 1 97.38 218 GLY B CA 1
ATOM 4596 C C . GLY B 1 218 ? -3.926 15.352 10.812 1 97.38 218 GLY B C 1
ATOM 4597 O O . GLY B 1 218 ? -4.27 15.406 11.992 1 97.38 218 GLY B O 1
ATOM 4598 N N . PHE B 1 219 ? -4.508 16.109 9.883 1 97.75 219 PHE B N 1
ATOM 4599 C CA . PHE B 1 219 ? -5.574 17.031 10.227 1 97.75 219 PHE B CA 1
ATOM 4600 C C . PHE B 1 219 ? -6.828 16.75 9.414 1 97.75 219 PHE B C 1
ATOM 4602 O O . PHE B 1 219 ? -6.742 16.312 8.266 1 97.75 219 PHE B O 1
ATOM 4609 N N . VAL B 1 220 ? -7.922 16.953 10.016 1 98.38 220 VAL B N 1
ATOM 4610 C CA . VAL B 1 220 ? -9.211 16.906 9.336 1 98.38 220 VAL B CA 1
ATOM 4611 C C . VAL B 1 220 ? -9.992 18.188 9.641 1 98.38 220 VAL B C 1
ATOM 4613 O O . VAL B 1 220 ? -9.812 18.797 10.703 1 98.38 220 VAL B O 1
ATOM 4616 N N . LEU B 1 221 ? -10.867 18.625 8.695 1 96.81 221 LEU B N 1
ATOM 4617 C CA . LEU B 1 221 ? -11.578 19.891 8.828 1 96.81 221 LEU B CA 1
ATOM 4618 C C . LEU B 1 221 ? -13.062 19.719 8.547 1 96.81 221 LEU B C 1
ATOM 4620 O O . LEU B 1 221 ? -13.445 18.984 7.629 1 96.81 221 LEU B O 1
ATOM 4624 N N . ASN B 1 222 ? -13.828 20.344 9.367 1 96.38 222 ASN B N 1
ATOM 4625 C CA . ASN B 1 222 ? -15.188 20.641 8.906 1 96.38 222 ASN B CA 1
ATOM 4626 C C . ASN B 1 222 ? -15.18 21.547 7.676 1 96.38 222 ASN B C 1
ATOM 4628 O O . ASN B 1 222 ? -14.609 22.641 7.703 1 96.38 222 ASN B O 1
ATOM 4632 N N . SER B 1 223 ? -15.773 21.094 6.609 1 96.44 223 SER B N 1
ATOM 4633 C CA . SER B 1 223 ? -15.711 21.812 5.348 1 96.44 223 SER B CA 1
ATOM 4634 C C . SER B 1 223 ? -16.234 23.234 5.504 1 96.44 223 SER B C 1
ATOM 4636 O O . SER B 1 223 ? -15.805 24.156 4.801 1 96.44 223 SER B O 1
ATOM 4638 N N . LYS B 1 224 ? -17.078 23.484 6.41 1 94.06 224 LYS B N 1
ATOM 4639 C CA . LYS B 1 224 ? -17.656 24.812 6.633 1 94.06 224 LYS B CA 1
ATOM 4640 C C . LYS B 1 224 ? -16.594 25.812 7.09 1 94.06 224 LYS B C 1
ATOM 4642 O O . LYS B 1 224 ? -16.812 27.016 7.027 1 94.06 224 LYS B O 1
ATOM 4647 N N . LEU B 1 225 ? -15.531 25.297 7.57 1 93.56 225 LEU B N 1
ATOM 4648 C CA . LEU B 1 225 ? -14.445 26.172 8.016 1 93.56 225 LEU B CA 1
ATOM 4649 C C . LEU B 1 225 ? -13.898 27 6.863 1 93.56 225 LEU B C 1
ATOM 4651 O O . LEU B 1 225 ? -13.352 28.078 7.074 1 93.56 225 LEU B O 1
ATOM 4655 N N . VAL B 1 226 ? -14 26.438 5.691 1 93.12 226 VAL B N 1
ATOM 4656 C CA . VAL B 1 226 ? -13.352 27.141 4.586 1 93.12 226 VAL B CA 1
ATOM 4657 C C . VAL B 1 226 ? -14.406 27.891 3.771 1 93.12 226 VAL B C 1
ATOM 4659 O O . VAL B 1 226 ? -14.062 28.625 2.84 1 93.12 226 VAL B O 1
ATOM 4662 N N . TRP B 1 227 ? -15.602 27.734 4.301 1 89.44 227 TRP B N 1
ATOM 4663 C CA . TRP B 1 227 ? -16.656 28.469 3.59 1 89.44 227 TRP B CA 1
ATOM 4664 C C . TRP B 1 227 ? -16.578 29.969 3.879 1 89.44 227 TRP B C 1
ATOM 4666 O O . TRP B 1 227 ? -15.812 30.391 4.754 1 89.44 227 TRP B O 1
ATOM 4676 N N . GLY B 1 228 ? -17.203 30.844 3.066 1 76.81 228 GLY B N 1
ATOM 4677 C CA . GLY B 1 228 ? -17.188 32.281 3.262 1 76.81 228 GLY B CA 1
ATOM 4678 C C . GLY B 1 228 ? -17.688 32.688 4.625 1 76.81 228 GLY B C 1
ATOM 4679 O O . GLY B 1 228 ? -18.234 31.891 5.371 1 76.81 228 GLY B O 1
ATOM 4680 N N . GLU B 1 229 ? -17.297 33.812 5.293 1 65.81 229 GLU B N 1
ATOM 4681 C CA . GLU B 1 229 ? -17.469 34.406 6.613 1 65.81 229 GLU B CA 1
ATOM 4682 C C . GLU B 1 229 ? -18.922 34.281 7.086 1 65.81 229 GLU B C 1
ATOM 4684 O O . GLU B 1 229 ? -19.172 34.156 8.289 1 65.81 229 GLU B O 1
ATOM 4689 N N . ASP B 1 230 ? -19.812 34.188 6.355 1 60.53 230 ASP B N 1
ATOM 4690 C CA . ASP B 1 230 ? -21.203 34.344 6.77 1 60.53 230 ASP B CA 1
ATOM 4691 C C . ASP B 1 230 ? -21.781 33.062 7.316 1 60.53 230 ASP B C 1
ATOM 4693 O O . ASP B 1 230 ? -22.922 33.031 7.809 1 60.53 230 ASP B O 1
ATOM 4697 N N . GLU B 1 231 ? -20.969 32.031 7.523 1 64.56 231 GLU B N 1
ATOM 4698 C CA . GLU B 1 231 ? -21.656 30.75 7.75 1 64.56 231 GLU B CA 1
ATOM 4699 C C . GLU B 1 231 ? -21.297 30.172 9.117 1 64.56 231 GLU B C 1
ATOM 4701 O O . GLU B 1 231 ? -21.25 28.953 9.281 1 64.56 231 GLU B O 1
ATOM 4706 N N . GLY B 1 232 ? -21.109 31.141 10.125 1 76.5 232 GLY B N 1
ATOM 4707 C CA . GLY B 1 232 ? -20.906 30.656 11.477 1 76.5 232 GLY B CA 1
ATOM 4708 C C . GLY B 1 232 ? -19.531 30.062 11.711 1 76.5 232 GLY B C 1
ATOM 4709 O O . GLY B 1 232 ? -19.359 29.188 12.57 1 76.5 232 GLY B O 1
ATOM 4710 N N . LYS B 1 233 ? -18.641 30.484 11.031 1 82.38 233 LYS B N 1
ATOM 4711 C CA . LYS B 1 233 ? -17.25 30.031 11.195 1 82.38 233 LYS B CA 1
ATOM 4712 C C . LYS B 1 233 ? -16.609 30.672 12.43 1 82.38 233 LYS B C 1
ATOM 4714 O O . LYS B 1 233 ? -16.859 31.859 12.719 1 82.38 233 LYS B O 1
ATOM 4719 N N . PRO B 1 234 ? -15.844 29.891 13.117 1 89.75 234 PRO B N 1
ATOM 4720 C CA . PRO B 1 234 ? -15.18 30.453 14.297 1 89.75 234 PRO B CA 1
ATOM 4721 C C . PRO B 1 234 ? -14.211 31.578 13.961 1 89.75 234 PRO B C 1
ATOM 4723 O O . PRO B 1 234 ? -13.602 31.578 12.891 1 89.75 234 PRO B O 1
ATOM 4726 N N . GLU B 1 235 ? -13.969 32.438 14.945 1 88.44 235 GLU B N 1
ATOM 4727 C CA . GLU B 1 235 ? -13.148 33.625 14.742 1 88.44 235 GLU B CA 1
ATOM 4728 C C . GLU B 1 235 ? -11.672 33.281 14.625 1 88.44 235 GLU B C 1
ATOM 4730 O O . GLU B 1 235 ? -10.875 34.062 14.094 1 88.44 235 GLU B O 1
ATOM 4735 N N . TRP B 1 236 ? -11.359 32.094 15.055 1 91.31 236 TRP B N 1
ATOM 4736 C CA . TRP B 1 236 ? -9.953 31.734 15.102 1 91.31 236 TRP B CA 1
ATOM 4737 C C . TRP B 1 236 ? -9.516 31.109 13.781 1 91.31 236 TRP B C 1
ATOM 4739 O O . TRP B 1 236 ? -8.383 30.641 13.648 1 91.31 236 TRP B O 1
ATOM 4749 N N . VAL B 1 237 ? -10.352 31.109 12.789 1 92 237 VAL B N 1
ATOM 4750 C CA . VAL B 1 237 ? -10.039 30.562 11.469 1 92 237 VAL B CA 1
ATOM 4751 C C . VAL B 1 237 ? -9.75 31.703 10.492 1 92 237 VAL B C 1
ATOM 4753 O O . VAL B 1 237 ? -10.438 32.719 10.492 1 92 237 VAL B O 1
ATOM 4756 N N . ARG B 1 238 ? -8.727 31.5 9.727 1 91.06 238 ARG B N 1
ATOM 4757 C CA . ARG B 1 238 ? -8.375 32.469 8.711 1 91.06 238 ARG B CA 1
ATOM 4758 C C . ARG B 1 238 ? -9.258 32.344 7.477 1 91.06 238 ARG B C 1
ATOM 4760 O O . ARG B 1 238 ? -9.812 31.266 7.223 1 91.06 238 ARG B O 1
ATOM 4767 N N . ASP B 1 239 ? -9.352 33.5 6.812 1 90.44 239 ASP B N 1
ATOM 4768 C CA . ASP B 1 239 ? -9.961 33.438 5.488 1 90.44 239 ASP B CA 1
ATOM 4769 C C . ASP B 1 239 ? -9.07 32.656 4.516 1 90.44 239 ASP B C 1
ATOM 4771 O O . ASP B 1 239 ? -7.891 32.969 4.355 1 90.44 239 ASP B O 1
ATOM 4775 N N . LEU B 1 240 ? -9.688 31.688 3.902 1 92.56 240 LEU B N 1
ATOM 4776 C CA . LEU B 1 240 ? -8.93 30.844 2.99 1 92.56 240 LEU B CA 1
ATOM 4777 C C . LEU B 1 240 ? -8.258 31.672 1.905 1 92.56 240 LEU B C 1
ATOM 4779 O O . LEU B 1 240 ? -7.137 31.375 1.49 1 92.56 240 LEU B O 1
ATOM 4783 N N . ASP B 1 241 ? -8.883 32.719 1.435 1 89.75 241 ASP B N 1
ATOM 4784 C CA . ASP B 1 241 ? -8.383 33.562 0.343 1 89.75 241 ASP B CA 1
ATOM 4785 C C . ASP B 1 241 ? -7.152 34.344 0.777 1 89.75 241 ASP B C 1
ATOM 4787 O O . ASP B 1 241 ? -6.41 34.844 -0.063 1 89.75 241 ASP B O 1
ATOM 4791 N N . SER B 1 242 ? -6.969 34.438 2.043 1 88.38 242 SER B N 1
ATOM 4792 C CA . SER B 1 242 ? -5.824 35.188 2.555 1 88.38 242 SER B CA 1
ATOM 4793 C C . SER B 1 242 ? -4.613 34.281 2.752 1 88.38 242 SER B C 1
ATOM 4795 O O . SER B 1 242 ? -3.5 34.75 2.971 1 88.38 242 SER B O 1
ATOM 4797 N N . VAL B 1 243 ? -4.875 33 2.711 1 89.38 243 VAL B N 1
ATOM 4798 C CA . VAL B 1 243 ? -3.807 32.031 2.957 1 89.38 243 VAL B CA 1
ATOM 4799 C C . VAL B 1 243 ? -2.871 31.984 1.753 1 89.38 243 VAL B C 1
ATOM 4801 O O . VAL B 1 243 ? -3.322 31.859 0.613 1 89.38 243 VAL B O 1
ATOM 4804 N N . GLY B 1 244 ? -1.519 32.031 2.01 1 81.44 244 GLY B N 1
ATOM 4805 C CA . GLY B 1 244 ? -0.508 31.938 0.969 1 81.44 244 GLY B CA 1
ATOM 4806 C C . GLY B 1 244 ? -0.324 33.219 0.186 1 81.44 244 GLY B C 1
ATOM 4807 O O . GLY B 1 244 ? 0.448 33.281 -0.775 1 81.44 244 GLY B O 1
ATOM 4808 N N . LEU B 1 245 ? -1.109 34.219 0.567 1 77.25 245 LEU B N 1
ATOM 4809 C CA . LEU B 1 245 ? -0.929 35.5 -0.089 1 77.25 245 LEU B CA 1
ATOM 4810 C C . LEU B 1 245 ? 0.417 36.125 0.279 1 77.25 245 LEU B C 1
ATOM 4812 O O . LEU B 1 245 ? 0.988 35.781 1.323 1 77.25 245 LEU B O 1
ATOM 4816 N N . ASN B 1 246 ? 0.932 36.906 -0.593 1 73.5 246 ASN B N 1
ATOM 4817 C CA . ASN B 1 246 ? 2.172 37.656 -0.422 1 73.5 246 ASN B CA 1
ATOM 4818 C C . ASN B 1 246 ? 3.359 36.75 -0.178 1 73.5 246 ASN B C 1
ATOM 4820 O O . ASN B 1 246 ? 4.227 37.031 0.642 1 73.5 246 ASN B O 1
ATOM 4824 N N . GLY B 1 247 ? 3.223 35.5 -0.565 1 72.75 247 GLY B N 1
ATOM 4825 C CA . GLY B 1 247 ? 4.363 34.625 -0.52 1 72.75 247 GLY B CA 1
ATOM 4826 C C . GLY B 1 247 ? 4.484 33.875 0.795 1 72.75 247 GLY B C 1
ATOM 4827 O O . GLY B 1 247 ? 5.527 33.281 1.092 1 72.75 247 GLY B O 1
ATOM 4828 N N . GLU B 1 248 ? 3.482 33.969 1.531 1 79.31 248 GLU B N 1
ATOM 4829 C CA . GLU B 1 248 ? 3.482 33.25 2.797 1 79.31 248 GLU B CA 1
ATOM 4830 C C . GLU B 1 248 ? 3.633 31.75 2.57 1 79.31 248 GLU B C 1
ATOM 4832 O O . GLU B 1 248 ? 2.992 31.172 1.684 1 79.31 248 GLU B O 1
ATOM 4837 N N . GLU B 1 249 ? 4.57 31.203 3.359 1 82 249 GLU B N 1
ATOM 4838 C CA . GLU B 1 249 ? 4.785 29.766 3.26 1 82 249 GLU B CA 1
ATOM 4839 C C . GLU B 1 249 ? 3.738 29 4.062 1 82 249 GLU B C 1
ATOM 4841 O O . GLU B 1 249 ? 3.48 29.312 5.223 1 82 249 GLU B O 1
ATOM 4846 N N . ILE B 1 250 ? 3.115 28.094 3.369 1 90.19 250 ILE B N 1
ATOM 4847 C CA . ILE B 1 250 ? 2.111 27.25 3.996 1 90.19 250 ILE B CA 1
ATOM 4848 C C . ILE B 1 250 ? 2.732 25.906 4.375 1 90.19 250 ILE B C 1
ATOM 4850 O O . ILE B 1 250 ? 2.799 24.984 3.549 1 90.19 250 ILE B O 1
ATOM 4854 N N . GLU B 1 251 ? 3.102 25.719 5.555 1 82.44 251 GLU B N 1
ATOM 4855 C CA . GLU B 1 251 ? 3.848 24.531 5.953 1 82.44 251 GLU B CA 1
ATOM 4856 C C . GLU B 1 251 ? 2.914 23.438 6.461 1 82.44 251 GLU B C 1
ATOM 4858 O O . GLU B 1 251 ? 3.205 22.25 6.316 1 82.44 251 GLU B O 1
ATOM 4863 N N . SER B 1 252 ? 1.907 23.875 7.09 1 87.81 252 SER B N 1
ATOM 4864 C CA . SER B 1 252 ? 0.974 22.938 7.695 1 87.81 252 SER B CA 1
ATOM 4865 C C . SER B 1 252 ? -0.449 23.484 7.688 1 87.81 252 SER B C 1
ATOM 4867 O O . SER B 1 252 ? -0.668 24.656 7.355 1 87.81 252 SER B O 1
ATOM 4869 N N . PRO B 1 253 ? -1.366 22.672 7.988 1 90.44 253 PRO B N 1
ATOM 4870 C CA . PRO B 1 253 ? -2.75 23.156 8.031 1 90.44 253 PRO B CA 1
ATOM 4871 C C . PRO B 1 253 ? -2.973 24.219 9.094 1 90.44 253 PRO B C 1
ATOM 4873 O O . PRO B 1 253 ? -4.008 24.906 9.094 1 90.44 253 PRO B O 1
ATOM 4876 N N . LEU B 1 254 ? -2.016 24.359 9.969 1 91.31 254 LEU B N 1
ATOM 4877 C CA . LEU B 1 254 ? -2.139 25.391 10.992 1 91.31 254 LEU B CA 1
ATOM 4878 C C . LEU B 1 254 ? -2.107 26.781 10.375 1 91.31 254 LEU B C 1
ATOM 4880 O O . LEU B 1 254 ? -2.52 27.75 11 1 91.31 254 LEU B O 1
ATOM 4884 N N . ALA B 1 255 ? -1.651 26.859 9.195 1 90.56 255 ALA B N 1
ATOM 4885 C CA . ALA B 1 255 ? -1.645 28.109 8.453 1 90.56 255 ALA B CA 1
ATOM 4886 C C . ALA B 1 255 ? -3.066 28.594 8.18 1 90.56 255 ALA B C 1
ATOM 4888 O O . ALA B 1 255 ? -3.279 29.766 7.852 1 90.56 255 ALA B O 1
ATOM 4889 N N . LEU B 1 256 ? -4.059 27.719 8.328 1 92.94 256 LEU B N 1
ATOM 4890 C CA . LEU B 1 256 ? -5.461 28.062 8.086 1 92.94 256 LEU B CA 1
ATOM 4891 C C . LEU B 1 256 ? -6.078 28.719 9.32 1 92.94 256 LEU B C 1
ATOM 4893 O O . LEU B 1 256 ? -7.215 29.188 9.266 1 92.94 256 LEU B O 1
ATOM 4897 N N . LEU B 1 257 ? -5.285 28.797 10.391 1 92.69 257 LEU B N 1
ATOM 4898 C CA . LEU B 1 257 ? -5.824 29.234 11.672 1 92.69 257 LEU B CA 1
ATOM 4899 C C . LEU B 1 257 ? -5.094 30.484 12.172 1 92.69 257 LEU B C 1
ATOM 4901 O O . LEU B 1 257 ? -3.891 30.625 11.938 1 92.69 257 LEU B O 1
ATOM 4905 N N . LYS B 1 258 ? -5.844 31.297 12.859 1 90.19 258 LYS B N 1
ATOM 4906 C CA . LYS B 1 258 ? -5.223 32.406 13.586 1 90.19 258 LYS B CA 1
ATOM 4907 C C . LYS B 1 258 ? -4.582 31.906 14.883 1 90.19 258 LYS B C 1
ATOM 4909 O O . LYS B 1 258 ? -3.533 32.406 15.289 1 90.19 258 LYS B O 1
ATOM 4914 N N . GLU B 1 259 ? -5.238 30.953 15.492 1 88.62 259 GLU B N 1
ATOM 4915 C CA . GLU B 1 259 ? -4.75 30.297 16.703 1 88.62 259 GLU B CA 1
ATOM 4916 C C . GLU B 1 259 ? -5.133 28.828 16.719 1 88.62 259 GLU B C 1
ATOM 4918 O O . GLU B 1 259 ? -6.164 28.438 16.172 1 88.62 259 GLU B O 1
ATOM 4923 N N . ALA B 1 260 ? -4.289 28.031 17.438 1 87.81 260 ALA B N 1
ATOM 4924 C CA . ALA B 1 260 ? -4.461 26.594 17.406 1 87.81 260 ALA B CA 1
ATOM 4925 C C . ALA B 1 260 ? -5.375 26.109 18.531 1 87.81 260 ALA B C 1
ATOM 4927 O O . ALA B 1 260 ? -5.586 24.906 18.703 1 87.81 260 ALA B O 1
ATOM 4928 N N . SER B 1 261 ? -5.953 27 19.234 1 85.12 261 SER B N 1
ATOM 4929 C CA . SER B 1 261 ? -6.727 26.656 20.422 1 85.12 261 SER B CA 1
ATOM 4930 C C . SER B 1 261 ? -7.984 25.875 20.062 1 85.12 261 SER B C 1
ATOM 4932 O O . SER B 1 261 ? -8.516 25.141 20.891 1 85.12 261 SER B O 1
ATOM 4934 N N . GLY B 1 262 ? -8.414 26 18.875 1 89.5 262 GLY B N 1
ATOM 4935 C CA . GLY B 1 262 ? -9.641 25.328 18.469 1 89.5 262 GLY B CA 1
ATOM 4936 C C . GLY B 1 262 ? -9.406 23.938 17.938 1 89.5 262 GLY B C 1
ATOM 4937 O O . GLY B 1 262 ? -10.359 23.203 17.625 1 89.5 262 GLY B O 1
ATOM 4938 N N . VAL B 1 263 ? -8.125 23.5 17.859 1 95.5 263 VAL B N 1
ATOM 4939 C CA . VAL B 1 263 ? -7.805 22.188 17.297 1 95.5 263 VAL B CA 1
ATOM 4940 C C . VAL B 1 263 ? -8.203 21.094 18.297 1 95.5 263 VAL B C 1
ATOM 4942 O O . VAL B 1 263 ? -7.895 21.188 19.484 1 95.5 263 VAL B O 1
ATOM 4945 N N . GLU B 1 264 ? -8.906 20.094 17.828 1 96.06 264 GLU B N 1
ATOM 4946 C CA . GLU B 1 264 ? -9.406 18.984 18.641 1 96.06 264 GLU B CA 1
ATOM 4947 C C . GLU B 1 264 ? -8.539 17.75 18.469 1 96.06 264 GLU B C 1
ATOM 4949 O O . GLU B 1 264 ? -8.43 17.219 17.359 1 96.06 264 GLU B O 1
ATOM 4954 N N . PRO B 1 265 ? -7.965 17.281 19.594 1 95.88 265 PRO B N 1
ATOM 4955 C CA . PRO B 1 265 ? -7.234 16.031 19.453 1 95.88 265 PRO B CA 1
ATOM 4956 C C . PRO B 1 265 ? -8.164 14.828 19.281 1 95.88 265 PRO B C 1
ATOM 4958 O O . PRO B 1 265 ? -9.141 14.68 20.016 1 95.88 265 PRO B O 1
ATOM 4961 N N . LEU B 1 266 ? -7.957 14.039 18.281 1 96.12 266 LEU B N 1
ATOM 4962 C CA . LEU B 1 266 ? -8.758 12.852 17.984 1 96.12 266 LEU B CA 1
ATOM 4963 C C . LEU B 1 266 ? -7.969 11.578 18.281 1 96.12 266 LEU B C 1
ATOM 4965 O O . LEU B 1 266 ? -6.824 11.641 18.719 1 96.12 266 LEU B O 1
ATOM 4969 N N . GLY B 1 267 ? -8.594 10.406 18.156 1 93.12 267 GLY B N 1
ATOM 4970 C CA . GLY B 1 267 ? -7.938 9.125 18.375 1 93.12 267 GLY B CA 1
ATOM 4971 C C . GLY B 1 267 ? -7.461 8.93 19.797 1 93.12 267 GLY B C 1
ATOM 4972 O O . GLY B 1 267 ? -6.32 8.523 20.031 1 93.12 267 GLY B O 1
ATOM 4973 N N . SER B 1 268 ? -8.227 9.266 20.734 1 89.56 268 SER B N 1
ATOM 4974 C CA . SER B 1 268 ? -7.852 9.219 22.141 1 89.56 268 SER B CA 1
ATOM 4975 C C . SER B 1 268 ? -6.621 10.078 22.422 1 89.56 268 SER B C 1
ATOM 4977 O O . SER B 1 268 ? -5.625 9.594 22.953 1 89.56 268 SER B O 1
ATOM 4979 N N . CYS B 1 269 ? -6.727 11.352 21.953 1 88.25 269 CYS B N 1
ATOM 4980 C CA . CYS B 1 269 ? -5.695 12.383 22.062 1 88.25 269 CYS B CA 1
ATOM 4981 C C . CYS B 1 269 ? -4.402 11.93 21.391 1 88.25 269 CYS B C 1
ATOM 4983 O O . CYS B 1 269 ? -3.32 12.07 21.953 1 88.25 269 CYS B O 1
ATOM 4985 N N . GLY B 1 270 ? -4.559 11.273 20.344 1 88.31 270 GLY B N 1
ATOM 4986 C CA . GLY B 1 270 ? -3.4 10.914 19.547 1 88.31 270 GLY B CA 1
ATOM 4987 C C . GLY B 1 270 ? -2.805 9.57 19.922 1 88.31 270 GLY B C 1
ATOM 4988 O O . GLY B 1 270 ? -1.82 9.133 19.312 1 88.31 270 GLY B O 1
ATOM 4989 N N . LYS B 1 271 ? -3.412 8.852 20.781 1 87.31 271 LYS B N 1
ATOM 4990 C CA . LYS B 1 271 ? -2.854 7.582 21.234 1 87.31 271 LYS B CA 1
ATOM 4991 C C . LYS B 1 271 ? -3.051 6.492 20.188 1 87.31 271 LYS B C 1
ATOM 4993 O O . LYS B 1 271 ? -2.264 5.547 20.109 1 87.31 271 LYS B O 1
ATOM 4998 N N . LYS B 1 272 ? -4.059 6.645 19.469 1 89 272 LYS B N 1
ATOM 4999 C CA . LYS B 1 272 ? -4.34 5.668 18.422 1 89 272 LYS B CA 1
ATOM 5000 C C . LYS B 1 272 ? -3.803 6.133 17.078 1 89 272 LYS B C 1
ATOM 5002 O O . LYS B 1 272 ? -4.176 7.203 16.594 1 89 272 LYS B O 1
ATOM 5007 N N . VAL B 1 273 ? -2.896 5.305 16.547 1 90.81 273 VAL B N 1
ATOM 5008 C CA . VAL B 1 273 ? -2.354 5.625 15.234 1 90.81 273 VAL B CA 1
ATOM 5009 C C . VAL B 1 273 ? -3.162 4.914 14.156 1 90.81 273 VAL B C 1
ATOM 5011 O O . VAL B 1 273 ? -3.186 3.682 14.102 1 90.81 273 VAL B O 1
ATOM 5014 N N . MET B 1 274 ? -3.873 5.703 13.312 1 92.69 274 MET B N 1
ATOM 5015 C CA . MET B 1 274 ? -4.762 5.129 12.312 1 92.69 274 MET B CA 1
ATOM 5016 C C . MET B 1 274 ? -4.316 5.52 10.906 1 92.69 274 MET B C 1
ATOM 5018 O O . MET B 1 274 ? -5.004 5.219 9.922 1 92.69 274 MET B O 1
ATOM 5022 N N . LEU B 1 275 ? -3.223 6.203 10.859 1 93.69 275 LEU B N 1
ATOM 5023 C CA . LEU B 1 275 ? -2.648 6.723 9.617 1 93.69 275 LEU B CA 1
ATOM 5024 C C . LEU B 1 275 ? -1.127 6.625 9.648 1 93.69 275 LEU B C 1
ATOM 5026 O O . LEU B 1 275 ? -0.499 6.91 10.664 1 93.69 275 LEU B O 1
ATOM 5030 N N . TRP B 1 276 ? -0.604 6.16 8.477 1 90.94 276 TRP B N 1
ATOM 5031 C CA . TRP B 1 276 ? 0.845 6.004 8.391 1 90.94 276 TRP B CA 1
ATOM 5032 C C . TRP B 1 276 ? 1.398 6.715 7.164 1 90.94 276 TRP B C 1
ATOM 5034 O O . TRP B 1 276 ? 0.928 6.492 6.047 1 90.94 276 TRP B O 1
ATOM 5044 N N . TRP B 1 277 ? 2.367 7.543 7.465 1 92.44 277 TRP B N 1
ATOM 5045 C CA . TRP B 1 277 ? 3.082 8.281 6.426 1 92.44 277 TRP B CA 1
ATOM 5046 C C . TRP B 1 277 ? 4.227 7.445 5.859 1 92.44 277 TRP B C 1
ATOM 5048 O O . TRP B 1 277 ? 5.059 6.934 6.609 1 92.44 277 TRP B O 1
ATOM 5058 N N . LEU B 1 278 ? 4.215 7.27 4.551 1 86.62 278 LEU B N 1
ATOM 5059 C CA . LEU B 1 278 ? 5.27 6.547 3.85 1 86.62 278 LEU B CA 1
ATOM 5060 C C . LEU B 1 278 ? 5.516 7.145 2.469 1 86.62 278 LEU B C 1
ATOM 5062 O O . LEU B 1 278 ? 4.586 7.285 1.673 1 86.62 278 LEU B O 1
ATOM 5066 N N . ARG B 1 279 ? 6.77 7.543 2.291 1 84.25 279 ARG B N 1
ATOM 5067 C CA . ARG B 1 279 ? 7.148 8.016 0.963 1 84.25 279 ARG B CA 1
ATOM 5068 C C . ARG B 1 279 ? 8.156 7.07 0.317 1 84.25 279 ARG B C 1
ATOM 5070 O O . ARG B 1 279 ? 9.297 6.961 0.776 1 84.25 279 ARG B O 1
ATOM 5077 N N . VAL B 1 280 ? 7.641 6.246 -0.608 1 74.25 280 VAL B N 1
ATOM 5078 C CA . VAL B 1 280 ? 8.492 5.336 -1.373 1 74.25 280 VAL B CA 1
ATOM 5079 C C . VAL B 1 280 ? 8.359 5.641 -2.865 1 74.25 280 VAL B C 1
ATOM 5081 O O . VAL B 1 280 ? 7.246 5.805 -3.375 1 74.25 280 VAL B O 1
ATOM 5084 N N . GLU B 1 281 ? 9.477 5.871 -3.434 1 70.06 281 GLU B N 1
ATOM 5085 C CA . GLU B 1 281 ? 9.484 6.117 -4.871 1 70.06 281 GLU B CA 1
ATOM 5086 C C . GLU B 1 281 ? 10.375 5.105 -5.594 1 70.06 281 GLU B C 1
ATOM 5088 O O . GLU B 1 281 ? 11.289 4.535 -4.996 1 70.06 281 GLU B O 1
ATOM 5093 N N . ALA B 1 282 ? 9.891 4.77 -6.809 1 62.84 282 ALA B N 1
ATOM 5094 C CA . ALA B 1 282 ? 10.711 3.883 -7.625 1 62.84 282 ALA B CA 1
ATOM 5095 C C . ALA B 1 282 ? 12.008 4.574 -8.047 1 62.84 282 ALA B C 1
ATOM 5097 O O . ALA B 1 282 ? 12.094 5.805 -8.047 1 62.84 282 ALA B O 1
ATOM 5098 N N . ARG B 1 283 ? 12.812 3.674 -8.352 1 62.25 283 ARG B N 1
ATOM 5099 C CA . ARG B 1 283 ? 14.047 4.195 -8.93 1 62.25 283 ARG B CA 1
ATOM 5100 C C . ARG B 1 283 ? 13.766 4.961 -10.219 1 62.25 283 ARG B C 1
ATOM 5102 O O . ARG B 1 283 ? 12.805 4.652 -10.93 1 62.25 283 ARG B O 1
ATOM 5109 N N . ALA B 1 284 ? 14.57 5.945 -10.336 1 57.59 284 ALA B N 1
ATOM 5110 C CA . ALA B 1 284 ? 14.391 6.797 -11.508 1 57.59 284 ALA B CA 1
ATOM 5111 C C . ALA B 1 284 ? 14.414 5.973 -12.797 1 57.59 284 ALA B C 1
ATOM 5113 O O . ALA B 1 284 ? 13.789 6.344 -13.789 1 57.59 284 ALA B O 1
ATOM 5114 N N . ASP B 1 285 ? 15.055 4.781 -12.75 1 57.34 285 ASP B N 1
ATOM 5115 C CA . ASP B 1 285 ? 15.203 3.994 -13.969 1 57.34 285 ASP B CA 1
ATOM 5116 C C . ASP B 1 285 ? 14.078 2.971 -14.109 1 57.34 285 ASP B C 1
ATOM 5118 O O . ASP B 1 285 ? 14.062 2.191 -15.062 1 57.34 285 ASP B O 1
ATOM 5122 N N . SER B 1 286 ? 13.227 3.01 -13.156 1 59.72 286 SER B N 1
ATOM 5123 C CA . SER B 1 286 ? 12.102 2.082 -13.281 1 59.72 286 SER B CA 1
ATOM 5124 C C . SER B 1 286 ? 11.078 2.586 -14.297 1 59.72 286 SER B C 1
ATOM 5126 O O . SER B 1 286 ? 10.523 3.674 -14.133 1 59.72 286 SER B O 1
ATOM 5128 N N . LYS B 1 287 ? 11.086 1.942 -15.523 1 61.22 287 LYS B N 1
ATOM 5129 C CA . LYS B 1 287 ? 10.141 2.379 -16.547 1 61.22 287 LYS B CA 1
ATOM 5130 C C . LYS B 1 287 ? 9 1.378 -16.703 1 61.22 287 LYS B C 1
ATOM 5132 O O . LYS B 1 287 ? 9.234 0.194 -16.953 1 61.22 287 LYS B O 1
ATOM 5137 N N . PHE B 1 288 ? 7.891 1.727 -16.297 1 64.88 288 PHE B N 1
ATOM 5138 C CA . PHE B 1 288 ? 6.707 0.938 -16.625 1 64.88 288 PHE B CA 1
ATOM 5139 C C . PHE B 1 288 ? 5.871 1.639 -17.688 1 64.88 288 PHE B C 1
ATOM 5141 O O . PHE B 1 288 ? 5.773 2.867 -17.703 1 64.88 288 PHE B O 1
ATOM 5148 N N . PRO B 1 289 ? 5.461 0.757 -18.688 1 62.38 289 PRO B N 1
ATOM 5149 C CA . PRO B 1 289 ? 4.617 1.399 -19.688 1 62.38 289 PRO B CA 1
ATOM 5150 C C . PRO B 1 289 ? 3.359 2.031 -19.094 1 62.38 289 PRO B C 1
ATOM 5152 O O . PRO B 1 289 ? 2.896 1.61 -18.031 1 62.38 289 PRO B O 1
ATOM 5155 N N . PRO B 1 290 ? 3.061 3.082 -19.828 1 61.97 290 PRO B N 1
ATOM 5156 C CA . PRO B 1 290 ? 1.789 3.68 -19.422 1 61.97 290 PRO B CA 1
ATOM 5157 C C . PRO B 1 290 ? 0.653 2.662 -19.344 1 61.97 290 PRO B C 1
ATOM 5159 O O . PRO B 1 290 ? 0.562 1.774 -20.203 1 61.97 290 PRO B O 1
ATOM 5162 N N . GLY B 1 291 ? -0.069 2.668 -18.453 1 64.31 291 GLY B N 1
ATOM 5163 C CA . GLY B 1 291 ? -1.224 1.8 -18.281 1 64.31 291 GLY B CA 1
ATOM 5164 C C . GLY B 1 291 ? -0.852 0.385 -17.875 1 64.31 291 GLY B C 1
ATOM 5165 O O . GLY B 1 291 ? -1.727 -0.466 -17.703 1 64.31 291 GLY B O 1
ATOM 5166 N N . TRP B 1 292 ? 0.484 0.263 -17.766 1 65.12 292 TRP B N 1
ATOM 5167 C CA . TRP B 1 292 ? 1.001 -1.037 -17.359 1 65.12 292 TRP B CA 1
ATOM 5168 C C . TRP B 1 292 ? 0.606 -2.121 -18.344 1 65.12 292 TRP B C 1
ATOM 5170 O O . TRP B 1 292 ? 0.202 -3.219 -17.953 1 65.12 292 TRP B O 1
ATOM 5180 N N . ILE B 1 293 ? 0.354 -1.695 -19.562 1 64.56 293 ILE B N 1
ATOM 5181 C CA . ILE B 1 293 ? 0.093 -2.613 -20.672 1 64.56 293 ILE B CA 1
ATOM 5182 C C . ILE B 1 293 ? 1.372 -2.828 -21.484 1 64.56 293 ILE B C 1
ATOM 5184 O O . ILE B 1 293 ? 1.982 -1.868 -21.953 1 64.56 293 ILE B O 1
ATOM 5188 N N . ILE B 1 294 ? 1.752 -4.094 -21.359 1 63.97 294 ILE B N 1
ATOM 5189 C CA . ILE B 1 294 ? 2.98 -4.473 -22.047 1 63.97 294 ILE B CA 1
ATOM 5190 C C . ILE B 1 294 ? 2.68 -4.742 -23.516 1 63.97 294 ILE B C 1
ATOM 5192 O O . ILE B 1 294 ? 1.752 -5.488 -23.844 1 63.97 294 ILE B O 1
ATOM 5196 N N . ASN B 1 295 ? 3.148 -3.84 -24.422 1 56.41 295 ASN B N 1
ATOM 5197 C CA . ASN B 1 295 ? 3.035 -4.125 -25.844 1 56.41 295 ASN B CA 1
ATOM 5198 C C . ASN B 1 295 ? 4.133 -5.074 -26.328 1 56.41 295 ASN B C 1
ATOM 5200 O O . ASN B 1 295 ? 5.32 -4.75 -26.234 1 56.41 295 ASN B O 1
ATOM 5204 N N . PRO B 1 296 ? 3.805 -6.348 -26.453 1 51.53 296 PRO B N 1
ATOM 5205 C CA . PRO B 1 296 ? 4.789 -7.285 -26.984 1 51.53 296 PRO B CA 1
ATOM 5206 C C . PRO B 1 296 ? 5.465 -6.762 -28.25 1 51.53 296 PRO B C 1
ATOM 5208 O O . PRO B 1 296 ? 5.008 -5.781 -28.844 1 51.53 296 PRO B O 1
ATOM 5211 N N . PRO B 1 297 ? 6.801 -7.355 -28.969 1 47.84 297 PRO B N 1
ATOM 5212 C CA . PRO B 1 297 ? 7.328 -8.664 -28.562 1 47.84 297 PRO B CA 1
ATOM 5213 C C . PRO B 1 297 ? 8.156 -8.609 -27.281 1 47.84 297 PRO B C 1
ATOM 5215 O O . PRO B 1 297 ? 9.008 -7.727 -27.141 1 47.84 297 PRO B O 1
ATOM 5218 N N . LEU B 1 298 ? 7.625 -9.008 -26.203 1 47.31 298 LEU B N 1
ATOM 5219 C CA . LEU B 1 298 ? 8.469 -9.203 -25.031 1 47.31 298 LEU B CA 1
ATOM 5220 C C . LEU B 1 298 ? 9.641 -10.125 -25.344 1 47.31 298 LEU B C 1
ATOM 5222 O O . LEU B 1 298 ? 9.508 -11.039 -26.172 1 47.31 298 LEU B O 1
ATOM 5226 N N . ASP B 1 299 ? 10.773 -9.562 -25.359 1 45.06 299 ASP B N 1
ATOM 5227 C CA . ASP B 1 299 ? 11.898 -10.461 -25.578 1 45.06 299 ASP B CA 1
ATOM 5228 C C . ASP B 1 299 ? 11.703 -11.781 -24.828 1 45.06 299 ASP B C 1
ATOM 5230 O O . ASP B 1 299 ? 11.461 -11.781 -23.625 1 45.06 299 ASP B O 1
ATOM 5234 N N . ILE B 1 300 ? 11.078 -12.656 -25.562 1 42.03 300 ILE B N 1
ATOM 5235 C CA . ILE B 1 300 ? 10.906 -14.016 -25.047 1 42.03 300 ILE B CA 1
ATOM 5236 C C . ILE B 1 300 ? 12.25 -14.562 -24.578 1 42.03 300 ILE B C 1
ATOM 5238 O O . ILE B 1 300 ? 13.195 -14.672 -25.359 1 42.03 300 ILE B O 1
ATOM 5242 N N . THR B 1 301 ? 12.797 -14.211 -23.594 1 40.5 301 THR B N 1
ATOM 5243 C CA . THR B 1 301 ? 13.922 -15.047 -23.188 1 40.5 301 THR B CA 1
ATOM 5244 C C . THR B 1 301 ? 13.5 -16.5 -23.031 1 40.5 301 THR B C 1
ATOM 5246 O O . THR B 1 301 ? 12.703 -16.828 -22.141 1 40.5 301 THR B O 1
ATOM 5249 N N . VAL B 1 302 ? 13.352 -17.125 -24.125 1 35.5 302 VAL B N 1
ATOM 5250 C CA . VAL B 1 302 ? 13.078 -18.562 -24.141 1 35.5 302 VAL B CA 1
ATOM 5251 C C . VAL B 1 302 ? 14.055 -19.281 -23.203 1 35.5 302 VAL B C 1
ATOM 5253 O O . VAL B 1 302 ? 15.266 -19.172 -23.359 1 35.5 302 VAL B O 1
ATOM 5256 N N . PRO B 1 303 ? 13.711 -19.625 -22.047 1 33.25 303 PRO B N 1
ATOM 5257 C CA . PRO B 1 303 ? 14.703 -20.562 -21.5 1 33.25 303 PRO B CA 1
ATOM 5258 C C . PRO B 1 303 ? 15.172 -21.578 -22.531 1 33.25 303 PRO B C 1
ATOM 5260 O O . PRO B 1 303 ? 14.367 -22.078 -23.328 1 33.25 303 PRO B O 1
ATOM 5263 N N . ALA B 1 304 ? 16.453 -21.438 -23.078 1 29.95 304 ALA B N 1
ATOM 5264 C CA . ALA B 1 304 ? 16.969 -22.578 -23.828 1 29.95 304 ALA B CA 1
ATOM 5265 C C . ALA B 1 304 ? 16.375 -23.891 -23.328 1 29.95 304 ALA B C 1
ATOM 5267 O O . ALA B 1 304 ? 16.109 -24.047 -22.141 1 29.95 304 ALA B O 1
ATOM 5268 N N . LYS B 1 305 ? 15.852 -24.781 -24.203 1 31.17 305 LYS B N 1
ATOM 5269 C CA . LYS B 1 305 ? 15.562 -26.156 -23.812 1 31.17 305 LYS B CA 1
ATOM 5270 C C . LYS B 1 305 ? 16.422 -26.594 -22.625 1 31.17 305 LYS B C 1
ATOM 5272 O O . LYS B 1 305 ? 15.891 -27.078 -21.625 1 31.17 305 LYS B O 1
ATOM 5277 N N . ARG B 1 306 ? 17.641 -27.438 -22.812 1 29.31 306 ARG B N 1
ATOM 5278 C CA . ARG B 1 306 ? 18.75 -28.125 -22.156 1 29.31 306 ARG B CA 1
ATOM 5279 C C . ARG B 1 306 ? 19.781 -27.125 -21.625 1 29.31 306 ARG B C 1
ATOM 5281 O O . ARG B 1 306 ? 20.906 -27.5 -21.312 1 29.31 306 ARG B O 1
ATOM 5288 N N . THR B 1 307 ? 19.875 -25.922 -22.156 1 30.42 307 THR B N 1
ATOM 5289 C CA . THR B 1 307 ? 21.125 -25.312 -21.719 1 30.42 307 THR B CA 1
ATOM 5290 C C . THR B 1 307 ? 21.062 -24.984 -20.219 1 30.42 307 THR B C 1
ATOM 5292 O O . THR B 1 307 ? 20.172 -24.281 -19.766 1 30.42 307 THR B O 1
ATOM 5295 N N . PRO B 1 308 ? 21.875 -25.594 -19.391 1 29.31 308 PRO B N 1
ATOM 5296 C CA . PRO B 1 308 ? 22.062 -25.344 -17.953 1 29.31 308 PRO B CA 1
ATOM 5297 C C . PRO B 1 308 ? 22.094 -23.859 -17.625 1 29.31 308 PRO B C 1
ATOM 5299 O O . PRO B 1 308 ? 22.422 -23.031 -18.484 1 29.31 308 PRO B O 1
ATOM 5302 N N . TRP B 1 309 ? 21.25 -23.344 -16.75 1 28.08 309 TRP B N 1
ATOM 5303 C CA . TRP B 1 309 ? 21.391 -22 -16.203 1 28.08 309 TRP B CA 1
ATOM 5304 C C . TRP B 1 309 ? 22.812 -21.5 -16.328 1 28.08 309 TRP B C 1
ATOM 5306 O O . TRP B 1 309 ? 23.766 -22.266 -16.188 1 28.08 309 TRP B O 1
ATOM 5316 N N . PRO B 1 310 ? 23.188 -20.469 -17.094 1 30.22 310 PRO B N 1
ATOM 5317 C CA . PRO B 1 310 ? 24.609 -20.094 -17.125 1 30.22 310 PRO B CA 1
ATOM 5318 C C . PRO B 1 310 ? 25.312 -20.375 -15.805 1 30.22 310 PRO B C 1
ATOM 5320 O O . PRO B 1 310 ? 24.703 -20.25 -14.734 1 30.22 310 PRO B O 1
ATOM 5323 N N . ASP B 1 311 ? 26.422 -21.281 -15.805 1 28.66 311 ASP B N 1
ATOM 5324 C CA . ASP B 1 311 ? 27.312 -21.609 -14.695 1 28.66 311 ASP B CA 1
ATOM 5325 C C . ASP B 1 311 ? 27.656 -20.375 -13.875 1 28.66 311 ASP B C 1
ATOM 5327 O O . ASP B 1 311 ? 27.719 -19.266 -14.414 1 28.66 311 ASP B O 1
ATOM 5331 N N . ALA B 1 312 ? 27.469 -20.312 -12.602 1 28.94 312 ALA B N 1
ATOM 5332 C CA . ALA B 1 312 ? 27.969 -19.344 -11.641 1 28.94 312 ALA B CA 1
ATOM 5333 C C . ALA B 1 312 ? 29.25 -18.688 -12.133 1 28.94 312 ALA B C 1
ATOM 5335 O O . ALA B 1 312 ? 30.094 -19.344 -12.766 1 28.94 312 ALA B O 1
ATOM 5336 N N . PRO B 1 313 ? 29.234 -17.312 -12.422 1 29.33 313 PRO B N 1
ATOM 5337 C CA . PRO B 1 313 ? 30.562 -16.844 -12.836 1 29.33 313 PRO B CA 1
ATOM 5338 C C . PRO B 1 313 ? 31.703 -17.672 -12.25 1 29.33 313 PRO B C 1
ATOM 5340 O O . PRO B 1 313 ? 31.531 -18.297 -11.203 1 29.33 313 PRO B O 1
ATOM 5343 N N . PRO B 1 314 ? 32.688 -18.031 -13.07 1 27.89 314 PRO B N 1
ATOM 5344 C CA . PRO B 1 314 ? 33.75 -18.828 -12.492 1 27.89 314 PRO B CA 1
ATOM 5345 C C . PRO B 1 314 ? 34.156 -18.359 -11.094 1 27.89 314 PRO B C 1
ATOM 5347 O O . PRO B 1 314 ? 34.094 -17.156 -10.812 1 27.89 314 PRO B O 1
ATOM 5350 N N . GLN B 1 315 ? 33.906 -19.172 -10.148 1 28 315 GLN B N 1
ATOM 5351 C CA . GLN B 1 315 ? 34.5 -18.953 -8.828 1 28 315 GLN B CA 1
ATOM 5352 C C . GLN B 1 315 ? 35.875 -18.359 -8.945 1 28 315 GLN B C 1
ATOM 5354 O O . GLN B 1 315 ? 36.75 -18.875 -9.664 1 28 315 GLN B O 1
ATOM 5359 N N . LEU B 1 316 ? 35.906 -16.984 -9.039 1 26.41 316 LEU B N 1
ATOM 5360 C CA . LEU B 1 316 ? 37.281 -16.516 -8.969 1 26.41 316 LEU B CA 1
ATOM 5361 C C . LEU B 1 316 ? 38.125 -17.453 -8.133 1 26.41 316 LEU B C 1
ATOM 5363 O O . LEU B 1 316 ? 37.688 -17.984 -7.113 1 26.41 316 LEU B O 1
ATOM 5367 N N . PRO B 1 317 ? 39.094 -18.094 -8.789 1 26.81 317 PRO B N 1
ATOM 5368 C CA . PRO B 1 317 ? 39.938 -18.984 -7.996 1 26.81 317 PRO B CA 1
ATOM 5369 C C . PRO B 1 317 ? 40.25 -18.438 -6.605 1 26.81 317 PRO B C 1
ATOM 5371 O O . PRO B 1 317 ? 40.562 -17.25 -6.461 1 26.81 317 PRO B O 1
ATOM 5374 N N . SER B 1 318 ? 39.344 -18.781 -5.648 1 26.2 318 SER B N 1
ATOM 5375 C CA . SER B 1 318 ? 39.875 -18.5 -4.324 1 26.2 318 SER B CA 1
ATOM 5376 C C . SER B 1 318 ? 41.406 -18.641 -4.297 1 26.2 318 SER B C 1
ATOM 5378 O O . SER B 1 318 ? 41.906 -19.75 -4.469 1 26.2 318 SER B O 1
ATOM 5380 N N . GLU B 1 319 ? 42.062 -17.688 -4.973 1 24.95 319 GLU B N 1
ATOM 5381 C CA . GLU B 1 319 ? 43.5 -17.797 -4.668 1 24.95 319 GLU B CA 1
ATOM 5382 C C . GLU B 1 319 ? 43.719 -18.312 -3.248 1 24.95 319 GLU B C 1
ATOM 5384 O O . GLU B 1 319 ? 43.188 -17.734 -2.287 1 24.95 319 GLU B O 1
ATOM 5389 N N . LYS B 1 320 ? 43.875 -19.625 -3.193 1 27.39 320 LYS B N 1
ATOM 5390 C CA . LYS B 1 320 ? 44.375 -20.234 -1.962 1 27.39 320 LYS B CA 1
ATOM 5391 C C . LYS B 1 320 ? 45.344 -19.297 -1.238 1 27.39 320 LYS B C 1
ATOM 5393 O O . LYS B 1 320 ? 46.406 -19 -1.738 1 27.39 320 LYS B O 1
ATOM 5398 N N . LEU B 1 321 ? 44.75 -18.172 -0.793 1 25.53 321 LEU B N 1
ATOM 5399 C CA . LEU B 1 321 ? 45.812 -17.578 0.003 1 25.53 321 LEU B CA 1
ATOM 5400 C C . LEU B 1 321 ? 46.625 -18.672 0.686 1 25.53 321 LEU B C 1
ATOM 5402 O O . LEU B 1 321 ? 46.094 -19.609 1.251 1 25.53 321 LEU B O 1
ATOM 5406 N N . PRO B 1 322 ? 47.812 -18.844 0.184 1 25.81 322 PRO B N 1
ATOM 5407 C CA . PRO B 1 322 ? 48.688 -19.875 0.78 1 25.81 322 PRO B CA 1
ATOM 5408 C C . PRO B 1 322 ? 48.469 -20.016 2.287 1 25.81 322 PRO B C 1
ATOM 5410 O O . PRO B 1 322 ? 48.5 -19.016 3.008 1 25.81 322 PRO B O 1
ATOM 5413 N N . ILE B 1 323 ? 47.344 -20.828 2.59 1 26.38 323 ILE B N 1
ATOM 5414 C CA . ILE B 1 323 ? 47.344 -21.141 4.012 1 26.38 323 ILE B CA 1
ATOM 5415 C C . ILE B 1 323 ? 48.781 -21.266 4.508 1 26.38 323 ILE B C 1
ATOM 5417 O O . ILE B 1 323 ? 49.531 -22.156 4.062 1 26.38 323 ILE B O 1
ATOM 5421 N N . ASP B 1 324 ? 49.406 -20.125 4.492 1 23.31 324 ASP B N 1
ATOM 5422 C CA . ASP B 1 324 ? 50.719 -20.234 5.113 1 23.31 324 ASP B CA 1
ATOM 5423 C C . ASP B 1 324 ? 50.719 -21.328 6.184 1 23.31 324 ASP B C 1
ATOM 5425 O O . ASP B 1 324 ? 49.938 -21.297 7.113 1 23.31 324 ASP B O 1
ATOM 5429 N N . GLN B 1 325 ? 51.062 -22.547 5.645 1 24.62 325 GLN B N 1
ATOM 5430 C CA . GLN B 1 325 ? 51.438 -23.75 6.402 1 24.62 325 GLN B CA 1
ATOM 5431 C C . GLN B 1 325 ? 52.062 -23.375 7.734 1 24.62 325 GLN B C 1
ATOM 5433 O O . GLN B 1 325 ? 53.156 -22.812 7.766 1 24.62 325 GLN B O 1
ATOM 5438 N N . ASP B 1 326 ? 51.281 -22.641 8.57 1 24.17 326 ASP B N 1
ATOM 5439 C CA . ASP B 1 326 ? 51.969 -22.422 9.82 1 24.17 326 ASP B CA 1
ATOM 5440 C C . ASP B 1 326 ? 52.844 -23.625 10.188 1 24.17 326 ASP B C 1
ATOM 5442 O O . ASP B 1 326 ? 52.375 -24.75 10.172 1 24.17 326 ASP B O 1
ATOM 5446 N N . PRO B 1 327 ? 54.125 -23.547 10.023 1 23.42 327 PRO B N 1
ATOM 5447 C CA . PRO B 1 327 ? 55.125 -24.594 10.273 1 23.42 327 PRO B CA 1
ATOM 5448 C C . PRO B 1 327 ? 54.75 -25.469 11.477 1 23.42 327 PRO B C 1
ATOM 5450 O O . PRO B 1 327 ? 54.156 -24.984 12.438 1 23.42 327 PRO B O 1
ATOM 5453 N N . ALA B 1 328 ? 54.562 -26.781 11.25 1 22.95 328 ALA B N 1
ATOM 5454 C CA . ALA B 1 328 ? 54.375 -27.922 12.141 1 22.95 328 ALA B CA 1
ATOM 5455 C C . ALA B 1 328 ? 55.25 -27.797 13.391 1 22.95 328 ALA B C 1
ATOM 5457 O O . ALA B 1 328 ? 56.469 -27.953 13.328 1 22.95 328 ALA B O 1
ATOM 5458 N N . GLU B 1 329 ? 55.156 -26.688 14.109 1 21.66 329 GLU B N 1
ATOM 5459 C CA . GLU B 1 329 ? 56.188 -26.672 15.156 1 21.66 329 GLU B CA 1
ATOM 5460 C C . GLU B 1 329 ? 56.281 -28.031 15.852 1 21.66 329 GLU B C 1
ATOM 5462 O O . GLU B 1 329 ? 55.281 -28.609 16.234 1 21.66 329 GLU B O 1
ATOM 5467 N N . LYS B 1 330 ? 57.344 -28.812 15.594 1 21.55 330 LYS B N 1
ATOM 5468 C CA . LYS B 1 330 ? 58.031 -30 16.094 1 21.55 330 LYS B CA 1
ATOM 5469 C C . LYS B 1 330 ? 57.875 -30.156 17.594 1 21.55 330 LYS B C 1
ATOM 5471 O O . LYS B 1 330 ? 58.062 -29.203 18.344 1 21.55 330 LYS B O 1
ATOM 5476 N N . HIS B 1 331 ? 57.062 -31.109 18.109 1 21.12 331 HIS B N 1
ATOM 5477 C CA . HIS B 1 331 ? 56.75 -31.5 19.469 1 21.12 331 HIS B CA 1
ATOM 5478 C C . HIS B 1 331 ? 58 -31.812 20.266 1 21.12 331 HIS B C 1
ATOM 5480 O O . HIS B 1 331 ? 58.719 -32.781 19.953 1 21.12 331 HIS B O 1
ATOM 5486 N N . PRO B 1 332 ? 58.906 -30.922 20.562 1 19.83 332 PRO B N 1
ATOM 5487 C CA . PRO B 1 332 ? 60.125 -31.562 21.047 1 19.83 332 PRO B CA 1
ATOM 5488 C C . PRO B 1 332 ? 59.812 -32.625 22.109 1 19.83 332 PRO B C 1
ATOM 5490 O O . PRO B 1 332 ? 58.844 -32.531 22.828 1 19.83 332 PRO B O 1
ATOM 5493 N N . SER B 1 333 ? 60.188 -33.875 21.859 1 19.3 333 SER B N 1
ATOM 5494 C CA . SER B 1 333 ? 60.25 -35.125 22.594 1 19.3 333 SER B CA 1
ATOM 5495 C C . SER B 1 333 ? 60.906 -34.969 23.953 1 19.3 333 SER B C 1
ATOM 5497 O O . SER B 1 333 ? 62.125 -34.719 24.016 1 19.3 333 SER B O 1
ATOM 5499 N N . LYS B 1 334 ? 60.344 -34.094 24.75 1 19.42 334 LYS B N 1
ATOM 5500 C CA . LYS B 1 334 ? 61.188 -33.875 25.906 1 19.42 334 LYS B CA 1
ATOM 5501 C C . LYS B 1 334 ? 61.688 -35.219 26.469 1 19.42 334 LYS B C 1
ATOM 5503 O O . LYS B 1 334 ? 60.938 -36.156 26.609 1 19.42 334 LYS B O 1
ATOM 5508 N N . SER B 1 335 ? 62.969 -35.312 26.766 1 17.52 335 SER B N 1
ATOM 5509 C CA . SER B 1 335 ? 64.062 -36.25 27.094 1 17.52 335 SER B CA 1
ATOM 5510 C C . SER B 1 335 ? 63.812 -36.906 28.469 1 17.52 335 SER B C 1
ATOM 5512 O O . SER B 1 335 ? 63.062 -36.344 29.297 1 17.52 335 SER B O 1
ATOM 5514 N N . GLY B 1 336 ? 64.5 -38.062 28.75 1 17.06 336 GLY B N 1
ATOM 5515 C CA . GLY B 1 336 ? 64.75 -39.156 29.672 1 17.06 336 GLY B CA 1
ATOM 5516 C C . GLY B 1 336 ? 65.312 -38.719 31.016 1 17.06 336 GLY B C 1
ATOM 5517 O O . GLY B 1 336 ? 65.562 -39.562 31.875 1 17.06 336 GLY B O 1
ATOM 5518 N N . ARG B 1 337 ? 65.688 -37.562 31.484 1 15.99 337 ARG B N 1
ATOM 5519 C CA . ARG B 1 337 ? 66.812 -37.75 32.344 1 15.99 337 ARG B CA 1
ATOM 5520 C C . ARG B 1 337 ? 66.438 -38.562 33.594 1 15.99 337 ARG B C 1
ATOM 5522 O O . ARG B 1 337 ? 65.312 -38.5 34.062 1 15.99 337 ARG B O 1
ATOM 5529 N N . SER B 1 338 ? 67.438 -39.375 34.125 1 16.12 338 SER B N 1
ATOM 5530 C CA . SER B 1 338 ? 67.812 -40.406 35.094 1 16.12 338 SER B CA 1
ATOM 5531 C C . SER B 1 338 ? 67.75 -39.844 36.531 1 16.12 338 SER B C 1
ATOM 5533 O O . SER B 1 338 ? 67.312 -40.562 37.438 1 16.12 338 SER B O 1
ATOM 5535 N N . ARG B 1 339 ? 68.375 -38.688 37.031 1 15.96 339 ARG B N 1
ATOM 5536 C CA . ARG B 1 339 ? 69.375 -38.938 38.031 1 15.96 339 ARG B CA 1
ATOM 5537 C C . ARG B 1 339 ? 68.688 -39.281 39.375 1 15.96 339 ARG B C 1
ATOM 5539 O O . ARG B 1 339 ? 67.562 -38.969 39.625 1 15.96 339 ARG B O 1
ATOM 5546 N N . SER B 1 340 ? 69.75 -39.344 40.562 1 15.7 340 SER B N 1
ATOM 5547 C CA . SER B 1 340 ? 70.25 -40.062 41.719 1 15.7 340 SER B CA 1
ATOM 5548 C C . SER B 1 340 ? 69.688 -39.5 43 1 15.7 340 SER B C 1
ATOM 5550 O O . SER B 1 340 ? 69.188 -40.25 43.844 1 15.7 340 SER B O 1
ATOM 5552 N N . ARG B 1 341 ? 70.188 -38.219 43.656 1 15.66 341 ARG B N 1
ATOM 5553 C CA . ARG B 1 341 ? 71 -38.25 44.844 1 15.66 341 ARG B CA 1
ATOM 5554 C C . ARG B 1 341 ? 70.125 -38.281 46.094 1 15.66 341 ARG B C 1
ATOM 5556 O O . ARG B 1 341 ? 68.938 -37.938 46.062 1 15.66 341 ARG B O 1
ATOM 5563 N N . HIS B 1 342 ? 70.938 -37.844 47.406 1 16.5 342 HIS B N 1
ATOM 5564 C CA . HIS B 1 342 ? 71.312 -38.312 48.75 1 16.5 342 HIS B CA 1
ATOM 5565 C C . HIS B 1 342 ? 70.438 -37.688 49.812 1 16.5 342 HIS B C 1
ATOM 5567 O O . HIS B 1 342 ? 69.812 -38.375 50.625 1 16.5 342 HIS B O 1
ATOM 5573 N N . SER B 1 343 ? 71.062 -36.562 50.719 1 15.59 343 SER B N 1
ATOM 5574 C CA . SER B 1 343 ? 71.562 -36.688 52.062 1 15.59 343 SER B CA 1
ATOM 5575 C C . SER B 1 343 ? 70.5 -36.312 53.125 1 15.59 343 SER B C 1
ATOM 5577 O O . SER B 1 343 ? 69.5 -35.719 52.781 1 15.59 343 SER B O 1
ATOM 5579 N N . SER B 1 344 ? 71.125 -35.438 54.375 1 15.55 344 SER B N 1
ATOM 5580 C CA . SER B 1 344 ? 71.375 -35.625 55.781 1 15.55 344 SER B CA 1
ATOM 5581 C C . SER B 1 344 ? 70.375 -34.875 56.656 1 15.55 344 SER B C 1
ATOM 5583 O O . SER B 1 344 ? 69.75 -35.469 57.562 1 15.55 344 SER B O 1
ATOM 5585 N N . ARG B 1 345 ? 70.688 -33.469 57.344 1 15.47 345 ARG B N 1
ATOM 5586 C CA . ARG B 1 345 ? 71.125 -33.25 58.719 1 15.47 345 ARG B CA 1
ATOM 5587 C C . ARG B 1 345 ? 69.938 -32.812 59.594 1 15.47 345 ARG B C 1
ATOM 5589 O O . ARG B 1 345 ? 68.938 -32.406 59.094 1 15.47 345 ARG B O 1
ATOM 5596 N N . SER B 1 346 ? 70.312 -31.734 60.719 1 15.27 346 SER B N 1
ATOM 5597 C CA . SER B 1 346 ? 70.562 -31.672 62.188 1 15.27 346 SER B CA 1
ATOM 5598 C C . SER B 1 346 ? 69.375 -30.953 62.875 1 15.27 346 SER B C 1
ATOM 5600 O O . SER B 1 346 ? 68.75 -31.531 63.781 1 15.27 346 SER B O 1
ATOM 5602 N N . LYS B 1 347 ? 69.688 -29.609 63.656 1 15.83 347 LYS B N 1
ATOM 5603 C CA . LYS B 1 347 ? 69.875 -29.297 65.062 1 15.83 347 LYS B CA 1
ATOM 5604 C C . LYS B 1 347 ? 68.562 -28.688 65.688 1 15.83 347 LYS B C 1
ATOM 5606 O O . LYS B 1 347 ? 67.75 -28.172 64.938 1 15.83 347 LYS B O 1
ATOM 5611 N N . ARG B 1 348 ? 68.75 -27.891 67.062 1 16.3 348 ARG B N 1
ATOM 5612 C CA . ARG B 1 348 ? 68.5 -27.828 68.5 1 16.3 348 ARG B CA 1
ATOM 5613 C C . ARG B 1 348 ? 67.562 -26.672 68.812 1 16.3 348 ARG B C 1
ATOM 5615 O O . ARG B 1 348 ? 66.562 -26.859 69.562 1 16.3 348 ARG B O 1
ATOM 5622 N N . LYS B 1 349 ? 67.875 -25.25 68.875 1 15.04 349 LYS B N 1
ATOM 5623 C CA . LYS B 1 349 ? 68.188 -24.547 70.125 1 15.04 349 LYS B CA 1
ATOM 5624 C C . LYS B 1 349 ? 66.938 -24.031 70.812 1 15.04 349 LYS B C 1
ATOM 5626 O O . LYS B 1 349 ? 65.875 -23.875 70.125 1 15.04 349 LYS B O 1
ATOM 5631 N N . HIS B 1 350 ? 67.062 -22.656 71.625 1 15.53 350 HIS B N 1
ATOM 5632 C CA . HIS B 1 350 ? 67.25 -22.078 72.938 1 15.53 350 HIS B CA 1
ATOM 5633 C C . HIS B 1 350 ? 66 -21.344 73.375 1 15.53 350 HIS B C 1
ATOM 5635 O O . HIS B 1 350 ? 65.125 -21 72.562 1 15.53 350 HIS B O 1
ATOM 5641 N N . GLU B 1 351 ? 66.125 -20.281 74.375 1 16.11 351 GLU B N 1
ATOM 5642 C CA . GLU B 1 351 ? 66 -19.906 75.812 1 16.11 351 GLU B CA 1
ATOM 5643 C C . GLU B 1 351 ? 64.875 -18.922 76 1 16.11 351 GLU B C 1
ATOM 5645 O O . GLU B 1 351 ? 64 -19.125 76.812 1 16.11 351 GLU B O 1
ATOM 5650 N N . GLN B 1 352 ? 65.125 -17.453 76.188 1 15.3 352 GLN B N 1
ATOM 5651 C CA . GLN B 1 352 ? 65.312 -16.703 77.438 1 15.3 352 GLN B CA 1
ATOM 5652 C C . GLN B 1 352 ? 64 -15.945 77.812 1 15.3 352 GLN B C 1
ATOM 5654 O O . GLN B 1 352 ? 63.5 -16.078 78.938 1 15.3 352 GLN B O 1
ATOM 5659 N N . ARG B 1 353 ? 63.969 -14.43 77.875 1 15.09 353 ARG B N 1
ATOM 5660 C CA . ARG B 1 353 ? 64.125 -13.539 79.062 1 15.09 353 ARG B CA 1
ATOM 5661 C C . ARG B 1 353 ? 62.75 -12.984 79.5 1 15.09 353 ARG B C 1
ATOM 5663 O O . ARG B 1 353 ? 62.375 -13.109 80.625 1 15.09 353 ARG B O 1
ATOM 5670 N N . ALA B 1 354 ? 62.469 -11.477 79.5 1 15.23 354 ALA B N 1
ATOM 5671 C CA . ALA B 1 354 ? 62.562 -10.477 80.562 1 15.23 354 ALA B CA 1
ATOM 5672 C C . ALA B 1 354 ? 61.188 -10.086 81.062 1 15.23 354 ALA B C 1
ATOM 5674 O O . ALA B 1 354 ? 60.156 -10.367 80.438 1 15.23 354 ALA B O 1
ATOM 5675 N N . GLY B 1 355 ? 60.875 -8.555 81.375 1 15.76 355 GLY B N 1
ATOM 5676 C CA . GLY B 1 355 ? 60.938 -7.637 82.562 1 15.76 355 GLY B CA 1
ATOM 5677 C C . GLY B 1 355 ? 59.562 -7.172 83 1 15.76 355 GLY B C 1
ATOM 5678 O O . GLY B 1 355 ? 58.562 -7.309 82.25 1 15.76 355 GLY B O 1
ATOM 5679 N N . ASN B 1 356 ? 59.344 -6.203 84.188 1 16.58 356 ASN B N 1
ATOM 5680 C CA . ASN B 1 356 ? 58.812 -5.797 85.5 1 16.58 356 ASN B CA 1
ATOM 5681 C C . ASN B 1 356 ? 57.75 -4.707 85.375 1 16.58 356 ASN B C 1
ATOM 5683 O O . ASN B 1 356 ? 56.969 -4.488 86.312 1 16.58 356 ASN B O 1
ATOM 5687 N N . ALA B 1 357 ? 57.781 -3.516 84.75 1 16.55 357 ALA B N 1
ATOM 5688 C CA . ALA B 1 357 ? 57.719 -2.27 85.5 1 16.55 357 ALA B CA 1
ATOM 5689 C C . ALA B 1 357 ? 56.312 -2.004 86 1 16.55 357 ALA B C 1
ATOM 5691 O O . ALA B 1 357 ? 55.344 -2.479 85.375 1 16.55 357 ALA B O 1
ATOM 5692 N N . GLN B 1 358 ? 55.969 -0.617 86.688 1 16.91 358 GLN B N 1
ATOM 5693 C CA . GLN B 1 358 ? 55.75 0.182 87.875 1 16.91 358 GLN B CA 1
ATOM 5694 C C . GLN B 1 358 ? 54.375 0.869 87.875 1 16.91 358 GLN B C 1
ATOM 5696 O O . GLN B 1 358 ? 53.625 0.81 88.812 1 16.91 358 GLN B O 1
ATOM 5701 N N . ILE B 1 359 ? 54.125 2.041 87.125 1 18.38 359 ILE B N 1
ATOM 5702 C CA . ILE B 1 359 ? 53.969 3.309 87.875 1 18.38 359 ILE B CA 1
ATOM 5703 C C . ILE B 1 359 ? 52.531 3.445 88.312 1 18.38 359 ILE B C 1
ATOM 5705 O O . ILE B 1 359 ? 51.594 2.893 87.688 1 18.38 359 ILE B O 1
ATOM 5709 N N . THR B 1 360 ? 52.188 4.594 89.125 1 18.2 360 THR B N 1
ATOM 5710 C CA . THR B 1 360 ? 51.75 5.297 90.312 1 18.2 360 THR B CA 1
ATOM 5711 C C . THR B 1 360 ? 50.375 5.895 90.125 1 18.2 360 THR B C 1
ATOM 5713 O O . THR B 1 360 ? 49.5 5.672 91 1 18.2 360 THR B O 1
ATOM 5716 N N . GLY B 1 361 ? 50.281 7.23 89.812 1 17.88 361 GLY B N 1
ATOM 5717 C CA . GLY B 1 361 ? 49.875 8.352 90.688 1 17.88 361 GLY B CA 1
ATOM 5718 C C . GLY B 1 361 ? 48.375 8.57 90.75 1 17.88 361 GLY B C 1
ATOM 5719 O O . GLY B 1 361 ? 47.625 7.992 89.938 1 17.88 361 GLY B O 1
ATOM 5720 N N . ALA B 1 362 ? 48.062 9.914 90.75 1 19.12 362 ALA B N 1
ATOM 5721 C CA . ALA B 1 362 ? 47.438 10.844 91.688 1 19.12 362 ALA B CA 1
ATOM 5722 C C . ALA B 1 362 ? 45.906 10.82 91.562 1 19.12 362 ALA B C 1
ATOM 5724 O O . ALA B 1 362 ? 45.375 10.367 90.562 1 19.12 362 ALA B O 1
ATOM 5725 N N . THR B 1 363 ? 45.406 12.039 92 1 21.5 363 THR B N 1
ATOM 5726 C CA . THR B 1 363 ? 44.625 12.742 93.062 1 21.5 363 THR B CA 1
ATOM 5727 C C . THR B 1 363 ? 43.188 12.938 92.625 1 21.5 363 THR B C 1
ATOM 5729 O O . THR B 1 363 ? 42.25 12.594 93.312 1 21.5 363 THR B O 1
ATOM 5732 N N . PRO B 1 364 ? 42.875 14.453 92.562 1 23.36 364 PRO B N 1
ATOM 5733 C CA . PRO B 1 364 ? 41.812 15.281 93.125 1 23.36 364 PRO B CA 1
ATOM 5734 C C . PRO B 1 364 ? 40.5 15.148 92.375 1 23.36 364 PRO B C 1
ATOM 5736 O O . PRO B 1 364 ? 40.469 14.844 91.188 1 23.36 364 PRO B O 1
#

Radius of gyration: 37.13 Å; Cα contacts (8 Å, |Δi|>4): 1242; chains: 2; bounding box: 101×95×183 Å

Nearest PDB structures (foldseek):
  1v84-assembly1_B  TM=7.654E-01  e=5.023E-15  Homo sapiens
  2d0j-assembly2_D  TM=7.524E-01  e=7.369E-14  Homo sapiens
  3usq-assembly1_A  TM=5.451E-01  e=5.363E-04  Oryctolagus cuniculus
  3v8z-assembly1_A  TM=5.286E-01  e=4.201E-04  Oryctolagus cuniculus
  3usr-assembly1_A  TM=5.622E-01  e=9.874E-04  Oryctolagus cuniculus